Protein 1OG7 (pdb70)

Radius of gyration: 13.21 Å; Cα contacts (8 Å, |Δi|>4): 47; chains: 1; bounding box: 42×12×13 Å

Foldseek 3Di:
DAPDAQFGQPVPGRCNVCCVVVVVVVVLCVDQCCPCPVVGGHD

Nearest PDB structures (foldseek):
  1og7-assembly1_A  TM=5.863E-01  e=1.188E-04  Latilactobacillus sakei
  1og7-assembly1_A  TM=1.024E+00  e=4.473E-07  Latilactobacillus sakei
  1og7-assembly1_A  TM=5.929E-01  e=3.255E-05  Latilactobacillus sakei
  1og7-assembly1_A  TM=4.234E-01  e=9.328E-05  Latilactobacillus sakei

CATH classification: 1.20.5.130

Solvent-accessible surface area: 3535 Å² total; per-residue (Å²): 155,144,150,25,164,12,40,84,20,68,185,74,34,51,38,80,124,115,1,114,45,66,4,91,118,35,79,83,37,33,76,41,208,25,69,57,35,125,78,62,126,145,218

InterPro domains:
  IPR002633 Bacteriocin, class IIa [PF01721] (2-56)
  IPR023384 Bacteriocin, class IIa, conserved site [PS60030] (21-32)
  IPR023388 Bacteriocin class IIa domain superfamily [G3DSA:1.20.5.130] (19-61)

Organism: Latilactobacillus sakei (NCBI:txid1599)

Secondary structure (DSSP, 8-state):
-EEETTEE-SSS---TTTHHHHHHHHHHHHHHSSTTTTTTT--

Structure (mmCIF, N/CA/C/O backbone):
data_1OG7
#
_entry.id   1OG7
#
_cell.length_a   1.000
_cell.length_b   1.000
_cell.length_c   1.000
_cell.angle_alpha   90.00
_cell.angle_beta   90.00
_cell.angle_gamma   90.00
#
_symmetry.space_group_name_H-M   'P 1'
#
loop_
_atom_site.group_PDB
_atom_site.id
_atom_site.type_symbol
_atom_site.label_atom_id
_atom_site.label_alt_id
_atom_site.label_comp_id
_atom_site.label_asym_id
_atom_site.label_entity_id
_atom_site.label_seq_id
_atom_site.pdbx_PDB_ins_code
_atom_site.Cartn_x
_atom_site.Cartn_y
_atom_site.Cartn_z
_atom_site.occupancy
_atom_site.B_iso_or_equiv
_atom_site.auth_seq_id
_atom_site.auth_comp_id
_atom_site.auth_asym_id
_atom_site.auth_atom_id
_atom_site.pdbx_PDB_model_num
ATOM 1 N N . LYS A 1 1 ? -13.358 3.864 4.936 1.00 0.00 1 LYS A N 1
ATOM 2 C CA . LYS A 1 1 ? -14.164 4.719 4.022 1.00 0.00 1 LYS A CA 1
ATOM 3 C C . LYS A 1 1 ? -14.486 4.002 2.702 1.00 0.00 1 LYS A C 1
ATOM 4 O O . LYS A 1 1 ? -13.658 3.882 1.794 1.00 0.00 1 LYS A O 1
ATOM 17 N N . TYR A 1 2 ? -15.733 3.538 2.588 1.00 0.00 2 TYR A N 1
ATOM 18 C CA . TYR A 1 2 ? -16.401 3.096 1.364 1.00 0.00 2 TYR A CA 1
ATOM 19 C C . TYR A 1 2 ? -16.790 4.309 0.507 1.00 0.00 2 TYR A C 1
ATOM 20 O O . TYR A 1 2 ? -17.583 5.152 0.932 1.00 0.00 2 TYR A O 1
ATOM 36 N N . TYR A 1 3 ? -16.189 4.418 -0.681 1.00 0.00 3 TYR A N 1
ATOM 37 C CA . TYR A 1 3 ? -16.473 5.490 -1.649 1.00 0.00 3 TYR A CA 1
ATOM 38 C C . TYR A 1 3 ? -17.496 5.123 -2.739 1.00 0.00 3 TYR A C 1
ATOM 39 O O . TYR A 1 3 ? -18.189 6.004 -3.242 1.00 0.00 3 TYR A O 1
ATOM 55 N N . GLY A 1 4 ? -17.611 3.833 -3.077 1.00 0.00 4 GLY A N 1
ATOM 56 C CA . GLY A 1 4 ? -18.468 3.302 -4.137 1.00 0.00 4 GLY A CA 1
ATOM 57 C C . GLY A 1 4 ? -17.716 2.393 -5.122 1.00 0.00 4 GLY A C 1
ATOM 58 O O . GLY A 1 4 ? -16.504 2.197 -5.018 1.00 0.00 4 GLY A O 1
ATOM 62 N N . ASN A 1 5 ? -18.456 1.841 -6.087 1.00 0.00 5 ASN A N 1
ATOM 63 C CA . ASN A 1 5 ? -18.049 0.771 -7.016 1.00 0.00 5 ASN A CA 1
ATOM 64 C C . ASN A 1 5 ? -17.372 -0.444 -6.344 1.00 0.00 5 ASN A C 1
ATOM 65 O O . ASN A 1 5 ? -18.066 -1.398 -5.979 1.00 0.00 5 ASN A O 1
ATOM 74 N N . GLY A 1 6 ? -16.055 -0.411 -6.141 1.00 0.00 6 GLY A N 1
ATOM 75 C CA . GLY A 1 6 ? -15.291 -1.415 -5.402 1.00 0.00 6 GLY A CA 1
ATOM 76 C C . GLY A 1 6 ? -14.361 -0.824 -4.327 1.00 0.00 6 GLY A C 1
ATOM 77 O O . GLY A 1 6 ? -13.634 -1.574 -3.705 1.00 0.00 6 GLY A O 1
ATOM 81 N N . VAL A 1 7 ? -14.345 0.492 -4.107 1.00 0.00 7 VAL A N 1
ATOM 82 C CA . VAL A 1 7 ? -13.385 1.199 -3.266 1.00 0.00 7 VAL A CA 1
ATOM 83 C C . VAL A 1 7 ? -13.822 1.224 -1.798 1.00 0.00 7 VAL A C 1
ATOM 84 O O . VAL A 1 7 ? -14.816 1.874 -1.433 1.00 0.00 7 VAL A O 1
ATOM 97 N N . HIS A 1 8 ? -13.077 0.524 -0.927 1.00 0.00 8 HIS A N 1
ATOM 98 C CA . HIS A 1 8 ? -13.236 0.505 0.539 1.00 0.00 8 HIS A CA 1
ATOM 99 C C . HIS A 1 8 ? -11.916 0.850 1.269 1.00 0.00 8 HIS A C 1
ATOM 100 O O . HIS A 1 8 ? -11.276 0.006 1.900 1.00 0.00 8 HIS A O 1
ATOM 113 N N . CYS A 1 9 ? -11.480 2.102 1.139 1.00 0.00 9 CYS A N 1
ATOM 114 C CA . CYS A 1 9 ? -10.204 2.625 1.644 1.00 0.00 9 CYS A CA 1
ATOM 115 C C . CYS A 1 9 ? -10.031 2.504 3.169 1.00 0.00 9 CYS A C 1
ATOM 116 O O . CYS A 1 9 ? -10.961 2.820 3.920 1.00 0.00 9 CYS A O 1
ATOM 121 N N . GLY A 1 10 ? -8.835 2.131 3.615 1.00 0.00 10 GLY A N 1
ATOM 122 C CA . GLY A 1 10 ? -8.378 2.173 5.022 1.00 0.00 10 GLY A CA 1
ATOM 123 C C . GLY A 1 10 ? -7.215 3.173 5.199 1.00 0.00 10 GLY A C 1
ATOM 124 O O . GLY A 1 10 ? -7.382 4.200 5.863 1.00 0.00 10 GLY A O 1
ATOM 128 N N . LYS A 1 11 ? -6.041 2.844 4.624 1.00 0.00 11 LYS A N 1
ATOM 129 C CA . LYS A 1 11 ? -4.844 3.717 4.600 1.00 0.00 11 LYS A CA 1
ATOM 130 C C . LYS A 1 11 ? -4.033 3.623 3.299 1.00 0.00 11 LYS A C 1
ATOM 131 O O . LYS A 1 11 ? -3.557 4.650 2.796 1.00 0.00 11 LYS A O 1
ATOM 142 N N . HIS A 1 12 ? -3.881 2.407 2.750 1.00 0.00 12 HIS A N 1
ATOM 143 C CA . HIS A 1 12 ? -3.174 2.099 1.486 1.00 0.00 12 HIS A CA 1
ATOM 144 C C . HIS A 1 12 ? -3.932 1.086 0.606 1.00 0.00 12 HIS A C 1
ATOM 145 O O . HIS A 1 12 ? -3.345 0.350 -0.184 1.00 0.00 12 HIS A O 1
ATOM 158 N N . SER A 1 13 ? -5.249 1.006 0.832 1.00 0.00 13 SER A N 1
ATOM 159 C CA . SER A 1 13 ? -6.074 -0.204 0.667 1.00 0.00 13 SER A CA 1
ATOM 160 C C . SER A 1 13 ? -7.402 0.020 -0.082 1.00 0.00 13 SER A C 1
ATOM 161 O O . SER A 1 13 ? -8.275 -0.849 -0.097 1.00 0.00 13 SER A O 1
ATOM 167 N N . CYS A 1 14 ? -7.572 1.196 -0.705 1.00 0.00 14 CYS A N 1
ATOM 168 C CA . CYS A 1 14 ? -8.691 1.594 -1.602 1.00 0.00 14 CYS A CA 1
ATOM 169 C C . CYS A 1 14 ? -9.029 0.503 -2.632 1.00 0.00 14 CYS A C 1
ATOM 170 O O . CYS A 1 14 ? -8.352 0.387 -3.655 1.00 0.00 14 CYS A O 1
ATOM 175 N N . THR A 1 15 ? -10.011 -0.361 -2.302 1.00 0.00 15 THR A N 1
ATOM 176 C CA . THR A 1 15 ? -9.961 -1.767 -2.715 1.00 0.00 15 THR A CA 1
ATOM 177 C C . THR A 1 15 ? -10.026 -2.034 -4.226 1.00 0.00 15 THR A C 1
ATOM 178 O O . THR A 1 15 ? -9.155 -2.752 -4.697 1.00 0.00 15 THR A O 1
ATOM 189 N N . VAL A 1 16 ? -11.014 -1.520 -4.989 1.00 0.00 16 VAL A N 1
ATOM 190 C CA . VAL A 1 16 ? -11.282 -1.878 -6.415 1.00 0.00 16 VAL A CA 1
ATOM 191 C C . VAL A 1 16 ? -11.687 -3.366 -6.583 1.00 0.00 16 VAL A C 1
ATOM 192 O O . VAL A 1 16 ? -12.837 -3.692 -6.824 1.00 0.00 16 VAL A O 1
ATOM 205 N N . ASP A 1 17 ? -10.700 -4.220 -6.383 1.00 0.00 17 ASP A N 1
ATOM 206 C CA . ASP A 1 17 ? -10.626 -5.675 -6.236 1.00 0.00 17 ASP A CA 1
ATOM 207 C C . ASP A 1 17 ? -9.179 -6.112 -5.860 1.00 0.00 17 ASP A C 1
ATOM 208 O O . ASP A 1 17 ? -8.946 -7.291 -5.582 1.00 0.00 17 ASP A O 1
ATOM 215 N N . TRP A 1 18 ? -8.211 -5.177 -5.853 1.00 0.00 18 TRP A N 1
ATOM 216 C CA . TRP A 1 18 ? -6.768 -5.383 -5.761 1.00 0.00 18 TRP A CA 1
ATOM 217 C C . TRP A 1 18 ? -6.010 -4.497 -4.748 1.00 0.00 18 TRP A C 1
ATOM 218 O O . TRP A 1 18 ? -4.783 -4.379 -4.768 1.00 0.00 18 TRP A O 1
ATOM 237 N N . GLY A 1 19 ? -6.721 -3.858 -3.813 1.00 0.00 19 GLY A N 1
ATOM 238 C CA . GLY A 1 19 ? -6.141 -2.949 -2.803 1.00 0.00 19 GLY A CA 1
ATOM 239 C C . GLY A 1 19 ? -5.210 -3.649 -1.808 1.00 0.00 19 GLY A C 1
ATOM 240 O O . GLY A 1 19 ? -4.356 -3.005 -1.199 1.00 0.00 19 GLY A O 1
ATOM 244 N N . THR A 1 20 ? -5.310 -4.978 -1.700 1.00 0.00 20 THR A N 1
ATOM 245 C CA . THR A 1 20 ? -4.319 -5.856 -1.058 1.00 0.00 20 THR A CA 1
ATOM 246 C C . THR A 1 20 ? -2.983 -5.897 -1.800 1.00 0.00 20 THR A C 1
ATOM 247 O O . THR A 1 20 ? -1.931 -5.928 -1.177 1.00 0.00 20 THR A O 1
ATOM 258 N N . ALA A 1 21 ? -2.995 -5.847 -3.138 1.00 0.00 21 ALA A N 1
ATOM 259 C CA . ALA A 1 21 ? -1.796 -5.751 -3.992 1.00 0.00 21 ALA A CA 1
ATOM 260 C C . ALA A 1 21 ? -1.064 -4.420 -3.756 1.00 0.00 21 ALA A C 1
ATOM 261 O O . ALA A 1 21 ? 0.088 -4.405 -3.323 1.00 0.00 21 ALA A O 1
ATOM 268 N N . ILE A 1 22 ? -1.715 -3.286 -4.042 1.00 0.00 22 ILE A N 1
ATOM 269 C CA . ILE A 1 22 ? -1.073 -1.965 -3.819 1.00 0.00 22 ILE A CA 1
ATOM 270 C C . ILE A 1 22 ? -0.682 -1.749 -2.349 1.00 0.00 22 ILE A C 1
ATOM 271 O O . ILE A 1 22 ? 0.401 -1.237 -2.072 1.00 0.00 22 ILE A O 1
ATOM 285 N N . GLY A 1 23 ? -1.493 -2.247 -1.418 1.00 0.00 23 GLY A N 1
ATOM 286 C CA . GLY A 1 23 ? -1.183 -2.236 0.013 1.00 0.00 23 GLY A CA 1
ATOM 287 C C . GLY A 1 23 ? 0.095 -3.004 0.360 1.00 0.00 23 GLY A C 1
ATOM 288 O O . GLY A 1 23 ? 0.952 -2.485 1.076 1.00 0.00 23 GLY A O 1
ATOM 292 N N . ASN A 1 24 ? 0.275 -4.213 -0.186 1.00 0.00 24 ASN A N 1
ATOM 293 C CA . ASN A 1 24 ? 1.459 -5.053 0.019 1.00 0.00 24 ASN A CA 1
ATOM 294 C C . ASN A 1 24 ? 2.723 -4.422 -0.581 1.00 0.00 24 ASN A C 1
ATOM 295 O O . ASN A 1 24 ? 3.749 -4.385 0.079 1.00 0.00 24 ASN A O 1
ATOM 304 N N . ILE A 1 25 ? 2.632 -3.936 -1.829 1.00 0.00 25 ILE A N 1
ATOM 305 C CA . ILE A 1 25 ? 3.700 -3.221 -2.563 1.00 0.00 25 ILE A CA 1
ATOM 306 C C . ILE A 1 25 ? 4.162 -2.006 -1.737 1.00 0.00 25 ILE A C 1
ATOM 307 O O . ILE A 1 25 ? 5.354 -1.856 -1.462 1.00 0.00 25 ILE A O 1
ATOM 321 N N . GLY A 1 26 ? 3.215 -1.186 -1.263 1.00 0.00 26 GLY A N 1
ATOM 322 C CA . GLY A 1 26 ? 3.436 -0.075 -0.351 1.00 0.00 26 GLY A CA 1
ATOM 323 C C . GLY A 1 26 ? 4.160 -0.479 0.934 1.00 0.00 26 GLY A C 1
ATOM 324 O O . GLY A 1 26 ? 5.130 0.182 1.304 1.00 0.00 26 GLY A O 1
ATOM 328 N N . ASN A 1 27 ? 3.717 -1.545 1.625 1.00 0.00 27 ASN A N 1
ATOM 329 C CA . ASN A 1 27 ? 4.374 -1.991 2.856 1.00 0.00 27 ASN A CA 1
ATOM 330 C C . ASN A 1 27 ? 5.733 -2.671 2.625 1.00 0.00 27 ASN A C 1
ATOM 331 O O . ASN A 1 27 ? 6.580 -2.660 3.517 1.00 0.00 27 ASN A O 1
ATOM 340 N N . ASN A 1 28 ? 6.019 -3.223 1.431 1.00 0.00 28 ASN A N 1
ATOM 341 C CA . ASN A 1 28 ? 7.322 -3.736 1.037 1.00 0.00 28 ASN A CA 1
ATOM 342 C C . ASN A 1 28 ? 8.331 -2.598 0.811 1.00 0.00 28 ASN A C 1
ATOM 343 O O . ASN A 1 28 ? 9.481 -2.707 1.247 1.00 0.00 28 ASN A O 1
ATOM 352 N N . ALA A 1 29 ? 7.922 -1.466 0.233 1.00 0.00 29 ALA A N 1
ATOM 353 C CA . ALA A 1 29 ? 8.717 -0.245 0.279 1.00 0.00 29 ALA A CA 1
ATOM 354 C C . ALA A 1 29 ? 8.975 0.166 1.745 1.00 0.00 29 ALA A C 1
ATOM 355 O O . ALA A 1 29 ? 10.115 0.348 2.152 1.00 0.00 29 ALA A O 1
ATOM 362 N N . ALA A 1 30 ? 7.937 0.204 2.582 1.00 0.00 30 ALA A N 1
ATOM 363 C CA . ALA A 1 30 ? 8.059 0.403 4.039 1.00 0.00 30 ALA A CA 1
ATOM 364 C C . ALA A 1 30 ? 8.804 -0.711 4.830 1.00 0.00 30 ALA A C 1
ATOM 365 O O . ALA A 1 30 ? 9.059 -0.547 6.017 1.00 0.00 30 ALA A O 1
ATOM 372 N N . ALA A 1 31 ? 9.225 -1.807 4.183 1.00 0.00 31 ALA A N 1
ATOM 373 C CA . ALA A 1 31 ? 10.143 -2.827 4.743 1.00 0.00 31 ALA A CA 1
ATOM 374 C C . ALA A 1 31 ? 11.445 -3.060 3.942 1.00 0.00 31 ALA A C 1
ATOM 375 O O . ALA A 1 31 ? 12.271 -3.926 4.291 1.00 0.00 31 ALA A O 1
ATOM 382 N N . ASN A 1 32 ? 11.718 -2.170 2.986 1.00 0.00 32 ASN A N 1
ATOM 383 C CA . ASN A 1 32 ? 13.023 -1.532 2.994 1.00 0.00 32 ASN A CA 1
ATOM 384 C C . ASN A 1 32 ? 13.156 -0.759 4.317 1.00 0.00 32 ASN A C 1
ATOM 385 O O . ASN A 1 32 ? 14.174 -0.927 4.992 1.00 0.00 32 ASN A O 1
ATOM 394 N N . TRP A 1 33 ? 12.149 0.055 4.694 1.00 0.00 33 TRP A N 1
ATOM 395 C CA . TRP A 1 33 ? 12.095 0.953 5.880 1.00 0.00 33 TRP A CA 1
ATOM 396 C C . TRP A 1 33 ? 13.112 2.111 5.835 1.00 0.00 33 TRP A C 1
ATOM 397 O O . TRP A 1 33 ? 12.843 3.243 6.220 1.00 0.00 33 TRP A O 1
ATOM 416 N N . ALA A 1 34 ? 14.233 1.826 5.186 1.00 0.00 34 ALA A N 1
ATOM 417 C CA . ALA A 1 34 ? 14.963 2.666 4.244 1.00 0.00 34 ALA A CA 1
ATOM 418 C C . ALA A 1 34 ? 14.129 3.080 2.989 1.00 0.00 34 ALA A C 1
ATOM 419 O O . ALA A 1 34 ? 14.581 3.938 2.233 1.00 0.00 34 ALA A O 1
ATOM 426 N N . THR A 1 35 ? 12.934 2.511 2.758 1.00 0.00 35 THR A N 1
ATOM 427 C CA . THR A 1 35 ? 11.840 3.138 1.973 1.00 0.00 35 THR A CA 1
ATOM 428 C C . THR A 1 35 ? 11.988 3.016 0.454 1.00 0.00 35 THR A C 1
ATOM 429 O O . THR A 1 35 ? 12.230 3.992 -0.245 1.00 0.00 35 THR A O 1
ATOM 440 N N . GLY A 1 36 ? 11.837 1.804 -0.094 1.00 0.00 36 GLY A N 1
ATOM 441 C CA . GLY A 1 36 ? 12.035 1.503 -1.527 1.00 0.00 36 GLY A CA 1
ATOM 442 C C . GLY A 1 36 ? 13.444 1.835 -2.063 1.00 0.00 36 GLY A C 1
ATOM 443 O O . GLY A 1 36 ? 13.633 1.892 -3.279 1.00 0.00 36 GLY A O 1
ATOM 447 N N . GLY A 1 37 ? 14.415 2.092 -1.179 1.00 0.00 37 GLY A N 1
ATOM 448 C CA . GLY A 1 37 ? 15.744 2.630 -1.504 1.00 0.00 37 GLY A CA 1
ATOM 449 C C . GLY A 1 37 ? 15.887 4.145 -1.251 1.00 0.00 37 GLY A C 1
ATOM 450 O O . GLY A 1 37 ? 16.906 4.724 -1.637 1.00 0.00 37 GLY A O 1
ATOM 454 N N . ASN A 1 38 ? 14.934 4.799 -0.583 1.00 0.00 38 ASN A N 1
ATOM 455 C CA . ASN A 1 38 ? 14.977 6.223 -0.219 1.00 0.00 38 ASN A CA 1
ATOM 456 C C . ASN A 1 38 ? 16.272 6.640 0.492 1.00 0.00 38 ASN A C 1
ATOM 457 O O . ASN A 1 38 ? 16.902 7.629 0.124 1.00 0.00 38 ASN A O 1
ATOM 466 N N . ALA A 1 39 ? 16.690 5.884 1.504 1.00 0.00 39 ALA A N 1
ATOM 467 C CA . ALA A 1 39 ? 17.933 6.085 2.247 1.00 0.00 39 ALA A CA 1
ATOM 468 C C . ALA A 1 39 ? 19.137 5.327 1.618 1.00 0.00 39 ALA A C 1
ATOM 469 O O . ALA A 1 39 ? 20.187 5.200 2.250 1.00 0.00 39 ALA A O 1
ATOM 476 N N . GLY A 1 40 ? 18.983 4.795 0.403 1.00 0.00 40 GLY A N 1
ATOM 477 C CA . GLY A 1 40 ? 19.959 3.934 -0.290 1.00 0.00 40 GLY A CA 1
ATOM 478 C C . GLY A 1 40 ? 19.940 2.447 0.144 1.00 0.00 40 GLY A C 1
ATOM 479 O O . GLY A 1 40 ? 20.731 1.667 -0.409 1.00 0.00 40 GLY A O 1
ATOM 483 N N . TRP A 1 41 ? 19.086 2.074 1.128 1.00 0.00 41 TRP A N 1
ATOM 484 C CA . TRP A 1 41 ? 18.997 0.734 1.761 1.00 0.00 41 TRP A CA 1
ATOM 485 C C . TRP A 1 41 ? 20.363 0.073 2.055 1.00 0.00 41 TRP A C 1
ATOM 486 O O . TRP A 1 41 ? 20.582 -1.102 1.770 1.00 0.00 41 TRP A O 1
ATOM 505 N N . ASN A 1 42 ? 21.297 0.856 2.606 1.00 0.00 42 ASN A N 1
ATOM 506 C CA . ASN A 1 42 ? 22.694 0.489 2.894 1.00 0.00 42 ASN A CA 1
ATOM 507 C C . ASN A 1 42 ? 22.818 -0.734 3.807 1.00 0.00 42 ASN A C 1
ATOM 508 O O . ASN A 1 42 ? 22.386 -0.695 4.966 1.00 0.00 42 ASN A O 1
ATOM 517 N N . LYS A 1 43 ? 23.438 -1.811 3.302 1.00 0.00 43 LYS A N 1
ATOM 518 C CA . LYS A 1 43 ? 23.743 -3.074 4.018 1.00 0.00 43 LYS A CA 1
ATOM 519 C C . LYS A 1 43 ? 25.143 -3.588 3.658 1.00 0.00 43 LYS A C 1
ATOM 520 O O . LYS A 1 43 ? 25.922 -3.920 4.593 1.00 0.00 43 LYS A O 1
ATOM 532 N N . LYS A 1 1 ? -23.364 3.617 0.877 1.00 0.00 1 LYS A N 2
ATOM 533 C CA . LYS A 1 1 ? -22.552 2.382 0.938 1.00 0.00 1 LYS A CA 2
ATOM 534 C C . LYS A 1 1 ? -21.421 2.480 -0.087 1.00 0.00 1 LYS A C 2
ATOM 535 O O . LYS A 1 1 ? -21.689 2.520 -1.288 1.00 0.00 1 LYS A O 2
ATOM 548 N N . TYR A 1 2 ? -20.147 2.493 0.348 1.00 0.00 2 TYR A N 2
ATOM 549 C CA . TYR A 1 2 ? -18.976 2.575 -0.538 1.00 0.00 2 TYR A CA 2
ATOM 550 C C . TYR A 1 2 ? -18.528 1.251 -1.189 1.00 0.00 2 TYR A C 2
ATOM 551 O O . TYR A 1 2 ? -17.643 1.269 -2.036 1.00 0.00 2 TYR A O 2
ATOM 567 N N . TYR A 1 3 ? -19.146 0.155 -0.744 1.00 0.00 3 TYR A N 2
ATOM 568 C CA . TYR A 1 3 ? -19.089 -1.258 -1.176 1.00 0.00 3 TYR A CA 2
ATOM 569 C C . TYR A 1 3 ? -18.190 -2.130 -0.280 1.00 0.00 3 TYR A C 2
ATOM 570 O O . TYR A 1 3 ? -18.693 -2.827 0.608 1.00 0.00 3 TYR A O 2
ATOM 586 N N . GLY A 1 4 ? -16.875 -2.116 -0.505 1.00 0.00 4 GLY A N 2
ATOM 587 C CA . GLY A 1 4 ? -15.864 -2.873 0.257 1.00 0.00 4 GLY A CA 2
ATOM 588 C C . GLY A 1 4 ? -14.944 -3.785 -0.578 1.00 0.00 4 GLY A C 2
ATOM 589 O O . GLY A 1 4 ? -15.138 -3.972 -1.780 1.00 0.00 4 GLY A O 2
ATOM 593 N N . ASN A 1 5 ? -13.927 -4.348 0.079 1.00 0.00 5 ASN A N 2
ATOM 594 C CA . ASN A 1 5 ? -12.947 -5.336 -0.397 1.00 0.00 5 ASN A CA 2
ATOM 595 C C . ASN A 1 5 ? -12.554 -5.282 -1.888 1.00 0.00 5 ASN A C 2
ATOM 596 O O . ASN A 1 5 ? -12.971 -6.139 -2.676 1.00 0.00 5 ASN A O 2
ATOM 605 N N . GLY A 1 6 ? -11.762 -4.307 -2.337 1.00 0.00 6 GLY A N 2
ATOM 606 C CA . GLY A 1 6 ? -11.298 -3.093 -1.650 1.00 0.00 6 GLY A CA 2
ATOM 607 C C . GLY A 1 6 ? -11.985 -1.839 -2.192 1.00 0.00 6 GLY A C 2
ATOM 608 O O . GLY A 1 6 ? -11.509 -0.732 -1.977 1.00 0.00 6 GLY A O 2
ATOM 612 N N . VAL A 1 7 ? -13.096 -2.006 -2.917 1.00 0.00 7 VAL A N 2
ATOM 613 C CA . VAL A 1 7 ? -13.866 -1.009 -3.670 1.00 0.00 7 VAL A CA 2
ATOM 614 C C . VAL A 1 7 ? -14.392 0.082 -2.730 1.00 0.00 7 VAL A C 2
ATOM 615 O O . VAL A 1 7 ? -15.146 -0.222 -1.802 1.00 0.00 7 VAL A O 2
ATOM 628 N N . HIS A 1 8 ? -14.002 1.349 -2.932 1.00 0.00 8 HIS A N 2
ATOM 629 C CA . HIS A 1 8 ? -14.519 2.485 -2.165 1.00 0.00 8 HIS A CA 2
ATOM 630 C C . HIS A 1 8 ? -15.024 3.623 -3.076 1.00 0.00 8 HIS A C 2
ATOM 631 O O . HIS A 1 8 ? -14.299 4.598 -3.313 1.00 0.00 8 HIS A O 2
ATOM 644 N N . CYS A 1 9 ? -16.243 3.505 -3.597 1.00 0.00 9 CYS A N 2
ATOM 645 C CA . CYS A 1 9 ? -16.937 4.616 -4.276 1.00 0.00 9 CYS A CA 2
ATOM 646 C C . CYS A 1 9 ? -17.361 5.674 -3.255 1.00 0.00 9 CYS A C 2
ATOM 647 O O . CYS A 1 9 ? -18.404 5.549 -2.606 1.00 0.00 9 CYS A O 2
ATOM 652 N N . GLY A 1 10 ? -16.494 6.676 -3.092 1.00 0.00 10 GLY A N 2
ATOM 653 C CA . GLY A 1 10 ? -16.646 7.788 -2.154 1.00 0.00 10 GLY A CA 2
ATOM 654 C C . GLY A 1 10 ? -15.335 8.135 -1.474 1.00 0.00 10 GLY A C 2
ATOM 655 O O . GLY A 1 10 ? -14.706 9.136 -1.830 1.00 0.00 10 GLY A O 2
ATOM 659 N N . LYS A 1 11 ? -14.870 7.293 -0.534 1.00 0.00 11 LYS A N 2
ATOM 660 C CA . LYS A 1 11 ? -13.608 7.462 0.211 1.00 0.00 11 LYS A CA 2
ATOM 661 C C . LYS A 1 11 ? -12.354 7.479 -0.682 1.00 0.00 11 LYS A C 2
ATOM 662 O O . LYS A 1 11 ? -11.398 8.170 -0.355 1.00 0.00 11 LYS A O 2
ATOM 673 N N . HIS A 1 12 ? -12.362 6.727 -1.791 1.00 0.00 12 HIS A N 2
ATOM 674 C CA . HIS A 1 12 ? -11.258 6.611 -2.774 1.00 0.00 12 HIS A CA 2
ATOM 675 C C . HIS A 1 12 ? -11.765 6.493 -4.229 1.00 0.00 12 HIS A C 2
ATOM 676 O O . HIS A 1 12 ? -11.197 5.777 -5.055 1.00 0.00 12 HIS A O 2
ATOM 689 N N . SER A 1 13 ? -12.840 7.218 -4.558 1.00 0.00 13 SER A N 2
ATOM 690 C CA . SER A 1 13 ? -13.428 7.387 -5.906 1.00 0.00 13 SER A CA 2
ATOM 691 C C . SER A 1 13 ? -13.488 6.132 -6.786 1.00 0.00 13 SER A C 2
ATOM 692 O O . SER A 1 13 ? -13.126 6.167 -7.965 1.00 0.00 13 SER A O 2
ATOM 698 N N . CYS A 1 14 ? -13.961 5.027 -6.212 1.00 0.00 14 CYS A N 2
ATOM 699 C CA . CYS A 1 14 ? -14.160 3.701 -6.809 1.00 0.00 14 CYS A CA 2
ATOM 700 C C . CYS A 1 14 ? -12.829 2.968 -7.089 1.00 0.00 14 CYS A C 2
ATOM 701 O O . CYS A 1 14 ? -12.431 2.758 -8.239 1.00 0.00 14 CYS A O 2
ATOM 706 N N . THR A 1 15 ? -12.182 2.465 -6.030 1.00 0.00 15 THR A N 2
ATOM 707 C CA . THR A 1 15 ? -11.142 1.410 -6.061 1.00 0.00 15 THR A CA 2
ATOM 708 C C . THR A 1 15 ? -11.662 0.094 -6.681 1.00 0.00 15 THR A C 2
ATOM 709 O O . THR A 1 15 ? -12.861 -0.071 -6.911 1.00 0.00 15 THR A O 2
ATOM 720 N N . VAL A 1 16 ? -10.756 -0.858 -6.871 1.00 0.00 16 VAL A N 2
ATOM 721 C CA . VAL A 1 16 ? -11.003 -2.264 -7.237 1.00 0.00 16 VAL A CA 2
ATOM 722 C C . VAL A 1 16 ? -10.803 -3.228 -6.040 1.00 0.00 16 VAL A C 2
ATOM 723 O O . VAL A 1 16 ? -10.528 -2.806 -4.912 1.00 0.00 16 VAL A O 2
ATOM 736 N N . ASP A 1 17 ? -10.919 -4.538 -6.278 1.00 0.00 17 ASP A N 2
ATOM 737 C CA . ASP A 1 17 ? -10.463 -5.632 -5.412 1.00 0.00 17 ASP A CA 2
ATOM 738 C C . ASP A 1 17 ? -8.966 -5.547 -5.020 1.00 0.00 17 ASP A C 2
ATOM 739 O O . ASP A 1 17 ? -8.572 -6.063 -3.973 1.00 0.00 17 ASP A O 2
ATOM 746 N N . TRP A 1 18 ? -8.139 -4.870 -5.820 1.00 0.00 18 TRP A N 2
ATOM 747 C CA . TRP A 1 18 ? -6.665 -4.940 -5.771 1.00 0.00 18 TRP A CA 2
ATOM 748 C C . TRP A 1 18 ? -5.943 -4.180 -4.637 1.00 0.00 18 TRP A C 2
ATOM 749 O O . TRP A 1 18 ? -4.714 -4.032 -4.659 1.00 0.00 18 TRP A O 2
ATOM 768 N N . GLY A 1 19 ? -6.673 -3.698 -3.624 1.00 0.00 19 GLY A N 2
ATOM 769 C CA . GLY A 1 19 ? -6.055 -3.008 -2.484 1.00 0.00 19 GLY A CA 2
ATOM 770 C C . GLY A 1 19 ? -5.127 -3.915 -1.659 1.00 0.00 19 GLY A C 2
ATOM 771 O O . GLY A 1 19 ? -4.260 -3.411 -0.943 1.00 0.00 19 GLY A O 2
ATOM 775 N N . THR A 1 20 ? -5.203 -5.232 -1.835 1.00 0.00 20 THR A N 2
ATOM 776 C CA . THR A 1 20 ? -4.185 -6.218 -1.416 1.00 0.00 20 THR A CA 2
ATOM 777 C C . THR A 1 20 ? -2.842 -6.070 -2.153 1.00 0.00 20 THR A C 2
ATOM 778 O O . THR A 1 20 ? -1.789 -6.111 -1.514 1.00 0.00 20 THR A O 2
ATOM 789 N N . ALA A 1 21 ? -2.872 -5.857 -3.471 1.00 0.00 21 ALA A N 2
ATOM 790 C CA . ALA A 1 21 ? -1.708 -5.651 -4.338 1.00 0.00 21 ALA A CA 2
ATOM 791 C C . ALA A 1 21 ? -0.918 -4.411 -3.906 1.00 0.00 21 ALA A C 2
ATOM 792 O O . ALA A 1 21 ? 0.228 -4.518 -3.470 1.00 0.00 21 ALA A O 2
ATOM 799 N N . ILE A 1 22 ? -1.547 -3.230 -4.018 1.00 0.00 22 ILE A N 2
ATOM 800 C CA . ILE A 1 22 ? -0.922 -1.962 -3.587 1.00 0.00 22 ILE A CA 2
ATOM 801 C C . ILE A 1 22 ? -0.546 -1.967 -2.110 1.00 0.00 22 ILE A C 2
ATOM 802 O O . ILE A 1 22 ? 0.537 -1.501 -1.762 1.00 0.00 22 ILE A O 2
ATOM 816 N N . GLY A 1 23 ? -1.376 -2.571 -1.263 1.00 0.00 23 GLY A N 2
ATOM 817 C CA . GLY A 1 23 ? -1.117 -2.839 0.164 1.00 0.00 23 GLY A CA 2
ATOM 818 C C . GLY A 1 23 ? 0.236 -3.514 0.403 1.00 0.00 23 GLY A C 2
ATOM 819 O O . GLY A 1 23 ? 1.117 -2.952 1.068 1.00 0.00 23 GLY A O 2
ATOM 823 N N . ASN A 1 24 ? 0.400 -4.728 -0.147 1.00 0.00 24 ASN A N 2
ATOM 824 C CA . ASN A 1 24 ? 1.627 -5.519 -0.044 1.00 0.00 24 ASN A CA 2
ATOM 825 C C . ASN A 1 24 ? 2.841 -4.823 -0.675 1.00 0.00 24 ASN A C 2
ATOM 826 O O . ASN A 1 24 ? 3.882 -4.730 -0.021 1.00 0.00 24 ASN A O 2
ATOM 835 N N . ILE A 1 25 ? 2.743 -4.308 -1.908 1.00 0.00 25 ILE A N 2
ATOM 836 C CA . ILE A 1 25 ? 3.798 -3.541 -2.601 1.00 0.00 25 ILE A CA 2
ATOM 837 C C . ILE A 1 25 ? 4.272 -2.356 -1.749 1.00 0.00 25 ILE A C 2
ATOM 838 O O . ILE A 1 25 ? 5.466 -2.254 -1.457 1.00 0.00 25 ILE A O 2
ATOM 852 N N . GLY A 1 26 ? 3.347 -1.513 -1.280 1.00 0.00 26 GLY A N 2
ATOM 853 C CA . GLY A 1 26 ? 3.637 -0.347 -0.455 1.00 0.00 26 GLY A CA 2
ATOM 854 C C . GLY A 1 26 ? 4.220 -0.636 0.926 1.00 0.00 26 GLY A C 2
ATOM 855 O O . GLY A 1 26 ? 4.906 0.218 1.485 1.00 0.00 26 GLY A O 2
ATOM 859 N N . ASN A 1 27 ? 4.000 -1.827 1.495 1.00 0.00 27 ASN A N 2
ATOM 860 C CA . ASN A 1 27 ? 4.512 -2.199 2.822 1.00 0.00 27 ASN A CA 2
ATOM 861 C C . ASN A 1 27 ? 5.793 -3.067 2.765 1.00 0.00 27 ASN A C 2
ATOM 862 O O . ASN A 1 27 ? 6.592 -3.007 3.703 1.00 0.00 27 ASN A O 2
ATOM 871 N N . ASN A 1 28 ? 6.099 -3.725 1.642 1.00 0.00 28 ASN A N 2
ATOM 872 C CA . ASN A 1 28 ? 7.455 -4.137 1.276 1.00 0.00 28 ASN A CA 2
ATOM 873 C C . ASN A 1 28 ? 8.351 -2.909 0.991 1.00 0.00 28 ASN A C 2
ATOM 874 O O . ASN A 1 28 ? 9.460 -2.786 1.523 1.00 0.00 28 ASN A O 2
ATOM 883 N N . ALA A 1 29 ? 7.816 -1.924 0.254 1.00 0.00 29 ALA A N 2
ATOM 884 C CA . ALA A 1 29 ? 8.461 -0.625 0.077 1.00 0.00 29 ALA A CA 2
ATOM 885 C C . ALA A 1 29 ? 8.729 0.041 1.426 1.00 0.00 29 ALA A C 2
ATOM 886 O O . ALA A 1 29 ? 9.806 0.609 1.601 1.00 0.00 29 ALA A O 2
ATOM 893 N N . ALA A 1 30 ? 7.848 -0.088 2.430 1.00 0.00 30 ALA A N 2
ATOM 894 C CA . ALA A 1 30 ? 8.070 0.448 3.777 1.00 0.00 30 ALA A CA 2
ATOM 895 C C . ALA A 1 30 ? 8.889 -0.437 4.743 1.00 0.00 30 ALA A C 2
ATOM 896 O O . ALA A 1 30 ? 9.349 0.067 5.771 1.00 0.00 30 ALA A O 2
ATOM 903 N N . ALA A 1 31 ? 9.199 -1.697 4.405 1.00 0.00 31 ALA A N 2
ATOM 904 C CA . ALA A 1 31 ? 10.396 -2.332 4.979 1.00 0.00 31 ALA A CA 2
ATOM 905 C C . ALA A 1 31 ? 11.694 -1.696 4.439 1.00 0.00 31 ALA A C 2
ATOM 906 O O . ALA A 1 31 ? 12.725 -1.695 5.126 1.00 0.00 31 ALA A O 2
ATOM 913 N N . ASN A 1 32 ? 11.623 -1.109 3.248 1.00 0.00 32 ASN A N 2
ATOM 914 C CA . ASN A 1 32 ? 12.674 -0.339 2.577 1.00 0.00 32 ASN A CA 2
ATOM 915 C C . ASN A 1 32 ? 12.482 1.195 2.685 1.00 0.00 32 ASN A C 2
ATOM 916 O O . ASN A 1 32 ? 13.281 1.938 2.109 1.00 0.00 32 ASN A O 2
ATOM 925 N N . TRP A 1 33 ? 11.503 1.723 3.450 1.00 0.00 33 TRP A N 2
ATOM 926 C CA . TRP A 1 33 ? 11.206 3.164 3.678 1.00 0.00 33 TRP A CA 2
ATOM 927 C C . TRP A 1 33 ? 12.454 3.990 3.988 1.00 0.00 33 TRP A C 2
ATOM 928 O O . TRP A 1 33 ? 12.651 5.099 3.481 1.00 0.00 33 TRP A O 2
ATOM 947 N N . ALA A 1 34 ? 13.317 3.409 4.825 1.00 0.00 34 ALA A N 2
ATOM 948 C CA . ALA A 1 34 ? 14.563 4.004 5.312 1.00 0.00 34 ALA A CA 2
ATOM 949 C C . ALA A 1 34 ? 15.768 3.757 4.393 1.00 0.00 34 ALA A C 2
ATOM 950 O O . ALA A 1 34 ? 16.857 4.272 4.669 1.00 0.00 34 ALA A O 2
ATOM 957 N N . THR A 1 35 ? 15.594 2.972 3.324 1.00 0.00 35 THR A N 2
ATOM 958 C CA . THR A 1 35 ? 16.678 2.645 2.379 1.00 0.00 35 THR A CA 2
ATOM 959 C C . THR A 1 35 ? 16.289 3.013 0.945 1.00 0.00 35 THR A C 2
ATOM 960 O O . THR A 1 35 ? 16.671 4.082 0.465 1.00 0.00 35 THR A O 2
ATOM 971 N N . GLY A 1 36 ? 15.483 2.190 0.264 1.00 0.00 36 GLY A N 2
ATOM 972 C CA . GLY A 1 36 ? 14.962 2.471 -1.086 1.00 0.00 36 GLY A CA 2
ATOM 973 C C . GLY A 1 36 ? 13.968 3.640 -1.106 1.00 0.00 36 GLY A C 2
ATOM 974 O O . GLY A 1 36 ? 14.076 4.533 -1.955 1.00 0.00 36 GLY A O 2
ATOM 978 N N . GLY A 1 37 ? 13.062 3.723 -0.132 1.00 0.00 37 GLY A N 2
ATOM 979 C CA . GLY A 1 37 ? 12.165 4.871 0.049 1.00 0.00 37 GLY A CA 2
ATOM 980 C C . GLY A 1 37 ? 12.885 6.178 0.385 1.00 0.00 37 GLY A C 2
ATOM 981 O O . GLY A 1 37 ? 12.427 7.257 0.005 1.00 0.00 37 GLY A O 2
ATOM 985 N N . ASN A 1 38 ? 14.060 6.096 1.009 1.00 0.00 38 ASN A N 2
ATOM 986 C CA . ASN A 1 38 ? 14.940 7.239 1.288 1.00 0.00 38 ASN A CA 2
ATOM 987 C C . ASN A 1 38 ? 15.719 7.675 0.032 1.00 0.00 38 ASN A C 2
ATOM 988 O O . ASN A 1 38 ? 16.050 8.851 -0.102 1.00 0.00 38 ASN A O 2
ATOM 997 N N . ALA A 1 39 ? 16.018 6.749 -0.898 1.00 0.00 39 ALA A N 2
ATOM 998 C CA . ALA A 1 39 ? 16.818 6.991 -2.105 1.00 0.00 39 ALA A CA 2
ATOM 999 C C . ALA A 1 39 ? 15.988 7.399 -3.342 1.00 0.00 39 ALA A C 2
ATOM 1000 O O . ALA A 1 39 ? 16.498 8.145 -4.191 1.00 0.00 39 ALA A O 2
ATOM 1007 N N . GLY A 1 40 ? 14.732 6.950 -3.449 1.00 0.00 40 GLY A N 2
ATOM 1008 C CA . GLY A 1 40 ? 13.851 7.315 -4.573 1.00 0.00 40 GLY A CA 2
ATOM 1009 C C . GLY A 1 40 ? 12.597 6.450 -4.836 1.00 0.00 40 GLY A C 2
ATOM 1010 O O . GLY A 1 40 ? 11.867 6.715 -5.794 1.00 0.00 40 GLY A O 2
ATOM 1014 N N . TRP A 1 41 ? 12.317 5.403 -4.047 1.00 0.00 41 TRP A N 2
ATOM 1015 C CA . TRP A 1 41 ? 11.141 4.509 -4.192 1.00 0.00 41 TRP A CA 2
ATOM 1016 C C . TRP A 1 41 ? 9.836 5.208 -3.706 1.00 0.00 41 TRP A C 2
ATOM 1017 O O . TRP A 1 41 ? 9.251 4.864 -2.674 1.00 0.00 41 TRP A O 2
ATOM 1036 N N . ASN A 1 42 ? 9.412 6.208 -4.485 1.00 0.00 42 ASN A N 2
ATOM 1037 C CA . ASN A 1 42 ? 8.190 6.975 -4.279 1.00 0.00 42 ASN A CA 2
ATOM 1038 C C . ASN A 1 42 ? 6.918 6.175 -4.667 1.00 0.00 42 ASN A C 2
ATOM 1039 O O . ASN A 1 42 ? 6.990 5.144 -5.352 1.00 0.00 42 ASN A O 2
ATOM 1048 N N . LYS A 1 43 ? 5.739 6.653 -4.239 1.00 0.00 43 LYS A N 2
ATOM 1049 C CA . LYS A 1 43 ? 4.395 6.164 -4.596 1.00 0.00 43 LYS A CA 2
ATOM 1050 C C . LYS A 1 43 ? 4.072 6.311 -6.088 1.00 0.00 43 LYS A C 2
ATOM 1051 O O . LYS A 1 43 ? 3.443 5.376 -6.628 1.00 0.00 43 LYS A O 2
ATOM 1063 N N . LYS A 1 1 ? -17.976 -12.143 -13.002 1.00 0.00 1 LYS A N 3
ATOM 1064 C CA . LYS A 1 1 ? -18.616 -11.014 -12.271 1.00 0.00 1 LYS A CA 3
ATOM 1065 C C . LYS A 1 1 ? -17.861 -9.693 -12.506 1.00 0.00 1 LYS A C 3
ATOM 1066 O O . LYS A 1 1 ? -16.937 -9.342 -11.779 1.00 0.00 1 LYS A O 3
ATOM 1079 N N . TYR A 1 2 ? -18.279 -8.912 -13.501 1.00 0.00 2 TYR A N 3
ATOM 1080 C CA . TYR A 1 2 ? -17.913 -7.500 -13.633 1.00 0.00 2 TYR A CA 3
ATOM 1081 C C . TYR A 1 2 ? -18.646 -6.667 -12.559 1.00 0.00 2 TYR A C 3
ATOM 1082 O O . TYR A 1 2 ? -19.806 -6.962 -12.225 1.00 0.00 2 TYR A O 3
ATOM 1098 N N . TYR A 1 3 ? -17.988 -5.624 -12.039 1.00 0.00 3 TYR A N 3
ATOM 1099 C CA . TYR A 1 3 ? -18.552 -4.712 -11.056 1.00 0.00 3 TYR A CA 3
ATOM 1100 C C . TYR A 1 3 ? -18.565 -3.234 -11.504 1.00 0.00 3 TYR A C 3
ATOM 1101 O O . TYR A 1 3 ? -19.422 -2.456 -11.067 1.00 0.00 3 TYR A O 3
ATOM 1117 N N . GLY A 1 4 ? -17.621 -2.817 -12.360 1.00 0.00 4 GLY A N 3
ATOM 1118 C CA . GLY A 1 4 ? -17.426 -1.413 -12.758 1.00 0.00 4 GLY A CA 3
ATOM 1119 C C . GLY A 1 4 ? -15.996 -1.089 -13.171 1.00 0.00 4 GLY A C 3
ATOM 1120 O O . GLY A 1 4 ? -15.141 -1.969 -13.231 1.00 0.00 4 GLY A O 3
ATOM 1124 N N . ASN A 1 5 ? -15.766 0.204 -13.422 1.00 0.00 5 ASN A N 3
ATOM 1125 C CA . ASN A 1 5 ? -14.485 0.885 -13.666 1.00 0.00 5 ASN A CA 3
ATOM 1126 C C . ASN A 1 5 ? -13.374 -0.029 -14.250 1.00 0.00 5 ASN A C 3
ATOM 1127 O O . ASN A 1 5 ? -13.278 -0.166 -15.472 1.00 0.00 5 ASN A O 3
ATOM 1136 N N . GLY A 1 6 ? -12.543 -0.655 -13.404 1.00 0.00 6 GLY A N 3
ATOM 1137 C CA . GLY A 1 6 ? -11.488 -1.592 -13.798 1.00 0.00 6 GLY A CA 3
ATOM 1138 C C . GLY A 1 6 ? -11.628 -3.011 -13.216 1.00 0.00 6 GLY A C 3
ATOM 1139 O O . GLY A 1 6 ? -10.756 -3.850 -13.481 1.00 0.00 6 GLY A O 3
ATOM 1143 N N . VAL A 1 7 ? -12.650 -3.286 -12.400 1.00 0.00 7 VAL A N 3
ATOM 1144 C CA . VAL A 1 7 ? -12.914 -4.519 -11.638 1.00 0.00 7 VAL A CA 3
ATOM 1145 C C . VAL A 1 7 ? -13.790 -5.501 -12.435 1.00 0.00 7 VAL A C 3
ATOM 1146 O O . VAL A 1 7 ? -14.985 -5.307 -12.671 1.00 0.00 7 VAL A O 3
ATOM 1159 N N . HIS A 1 8 ? -13.148 -6.550 -12.961 1.00 0.00 8 HIS A N 3
ATOM 1160 C CA . HIS A 1 8 ? -13.633 -7.493 -13.984 1.00 0.00 8 HIS A CA 3
ATOM 1161 C C . HIS A 1 8 ? -13.426 -8.958 -13.528 1.00 0.00 8 HIS A C 3
ATOM 1162 O O . HIS A 1 8 ? -12.772 -9.775 -14.182 1.00 0.00 8 HIS A O 3
ATOM 1175 N N . CYS A 1 9 ? -13.943 -9.276 -12.327 1.00 0.00 9 CYS A N 3
ATOM 1176 C CA . CYS A 1 9 ? -13.683 -10.489 -11.536 1.00 0.00 9 CYS A CA 3
ATOM 1177 C C . CYS A 1 9 ? -14.007 -11.792 -12.291 1.00 0.00 9 CYS A C 3
ATOM 1178 O O . CYS A 1 9 ? -15.161 -12.101 -12.556 1.00 0.00 9 CYS A O 3
ATOM 1183 N N . GLY A 1 10 ? -12.972 -12.549 -12.638 1.00 0.00 10 GLY A N 3
ATOM 1184 C CA . GLY A 1 10 ? -13.077 -13.845 -13.330 1.00 0.00 10 GLY A CA 3
ATOM 1185 C C . GLY A 1 10 ? -11.799 -14.340 -14.016 1.00 0.00 10 GLY A C 3
ATOM 1186 O O . GLY A 1 10 ? -11.628 -15.562 -14.174 1.00 0.00 10 GLY A O 3
ATOM 1190 N N . LYS A 1 11 ? -10.878 -13.431 -14.379 1.00 0.00 11 LYS A N 3
ATOM 1191 C CA . LYS A 1 11 ? -9.564 -13.750 -14.984 1.00 0.00 11 LYS A CA 3
ATOM 1192 C C . LYS A 1 11 ? -8.704 -14.602 -14.051 1.00 0.00 11 LYS A C 3
ATOM 1193 O O . LYS A 1 11 ? -8.313 -15.712 -14.422 1.00 0.00 11 LYS A O 3
ATOM 1204 N N . HIS A 1 12 ? -8.407 -14.070 -12.860 1.00 0.00 12 HIS A N 3
ATOM 1205 C CA . HIS A 1 12 ? -7.754 -14.746 -11.722 1.00 0.00 12 HIS A CA 3
ATOM 1206 C C . HIS A 1 12 ? -8.455 -14.387 -10.398 1.00 0.00 12 HIS A C 3
ATOM 1207 O O . HIS A 1 12 ? -8.915 -15.274 -9.683 1.00 0.00 12 HIS A O 3
ATOM 1220 N N . SER A 1 13 ? -8.579 -13.087 -10.123 1.00 0.00 13 SER A N 3
ATOM 1221 C CA . SER A 1 13 ? -9.232 -12.473 -8.961 1.00 0.00 13 SER A CA 3
ATOM 1222 C C . SER A 1 13 ? -10.064 -11.247 -9.376 1.00 0.00 13 SER A C 3
ATOM 1223 O O . SER A 1 13 ? -10.138 -10.913 -10.565 1.00 0.00 13 SER A O 3
ATOM 1229 N N . CYS A 1 14 ? -10.723 -10.590 -8.411 1.00 0.00 14 CYS A N 3
ATOM 1230 C CA . CYS A 1 14 ? -11.457 -9.341 -8.631 1.00 0.00 14 CYS A CA 3
ATOM 1231 C C . CYS A 1 14 ? -10.500 -8.183 -8.962 1.00 0.00 14 CYS A C 3
ATOM 1232 O O . CYS A 1 14 ? -9.848 -7.618 -8.082 1.00 0.00 14 CYS A O 3
ATOM 1237 N N . THR A 1 15 ? -10.418 -7.872 -10.256 1.00 0.00 15 THR A N 3
ATOM 1238 C CA . THR A 1 15 ? -9.321 -7.134 -10.928 1.00 0.00 15 THR A CA 3
ATOM 1239 C C . THR A 1 15 ? -8.931 -5.821 -10.268 1.00 0.00 15 THR A C 3
ATOM 1240 O O . THR A 1 15 ? -7.745 -5.518 -10.167 1.00 0.00 15 THR A O 3
ATOM 1251 N N . VAL A 1 16 ? -9.909 -5.085 -9.725 1.00 0.00 16 VAL A N 3
ATOM 1252 C CA . VAL A 1 16 ? -9.661 -4.132 -8.628 1.00 0.00 16 VAL A CA 3
ATOM 1253 C C . VAL A 1 16 ? -10.771 -4.110 -7.555 1.00 0.00 16 VAL A C 3
ATOM 1254 O O . VAL A 1 16 ? -11.497 -3.148 -7.376 1.00 0.00 16 VAL A O 3
ATOM 1267 N N . ASP A 1 17 ? -10.779 -5.175 -6.748 1.00 0.00 17 ASP A N 3
ATOM 1268 C CA . ASP A 1 17 ? -10.805 -5.044 -5.273 1.00 0.00 17 ASP A CA 3
ATOM 1269 C C . ASP A 1 17 ? -9.379 -4.857 -4.696 1.00 0.00 17 ASP A C 3
ATOM 1270 O O . ASP A 1 17 ? -9.149 -5.012 -3.497 1.00 0.00 17 ASP A O 3
ATOM 1277 N N . TRP A 1 18 ? -8.393 -4.541 -5.558 1.00 0.00 18 TRP A N 3
ATOM 1278 C CA . TRP A 1 18 ? -6.964 -4.902 -5.473 1.00 0.00 18 TRP A CA 3
ATOM 1279 C C . TRP A 1 18 ? -6.131 -4.096 -4.444 1.00 0.00 18 TRP A C 3
ATOM 1280 O O . TRP A 1 18 ? -4.903 -4.006 -4.532 1.00 0.00 18 TRP A O 3
ATOM 1299 N N . GLY A 1 19 ? -6.775 -3.418 -3.478 1.00 0.00 19 GLY A N 3
ATOM 1300 C CA . GLY A 1 19 ? -6.093 -2.592 -2.487 1.00 0.00 19 GLY A CA 3
ATOM 1301 C C . GLY A 1 19 ? -5.186 -3.417 -1.534 1.00 0.00 19 GLY A C 3
ATOM 1302 O O . GLY A 1 19 ? -4.286 -2.882 -0.893 1.00 0.00 19 GLY A O 3
ATOM 1306 N N . THR A 1 20 ? -5.367 -4.737 -1.528 1.00 0.00 20 THR A N 3
ATOM 1307 C CA . THR A 1 20 ? -4.413 -5.751 -1.017 1.00 0.00 20 THR A CA 3
ATOM 1308 C C . THR A 1 20 ? -3.109 -5.809 -1.827 1.00 0.00 20 THR A C 3
ATOM 1309 O O . THR A 1 20 ? -2.042 -5.931 -1.239 1.00 0.00 20 THR A O 3
ATOM 1320 N N . ALA A 1 21 ? -3.161 -5.715 -3.157 1.00 0.00 21 ALA A N 3
ATOM 1321 C CA . ALA A 1 21 ? -2.025 -5.721 -4.078 1.00 0.00 21 ALA A CA 3
ATOM 1322 C C . ALA A 1 21 ? -1.145 -4.488 -3.885 1.00 0.00 21 ALA A C 3
ATOM 1323 O O . ALA A 1 21 ? 0.017 -4.600 -3.503 1.00 0.00 21 ALA A O 3
ATOM 1330 N N . ILE A 1 22 ? -1.691 -3.287 -4.113 1.00 0.00 22 ILE A N 3
ATOM 1331 C CA . ILE A 1 22 ? -0.953 -2.022 -3.908 1.00 0.00 22 ILE A CA 3
ATOM 1332 C C . ILE A 1 22 ? -0.507 -1.847 -2.454 1.00 0.00 22 ILE A C 3
ATOM 1333 O O . ILE A 1 22 ? 0.635 -1.463 -2.216 1.00 0.00 22 ILE A O 3
ATOM 1347 N N . GLY A 1 23 ? -1.365 -2.185 -1.488 1.00 0.00 23 GLY A N 3
ATOM 1348 C CA . GLY A 1 23 ? -1.082 -2.263 -0.057 1.00 0.00 23 GLY A CA 3
ATOM 1349 C C . GLY A 1 23 ? 0.160 -3.104 0.264 1.00 0.00 23 GLY A C 3
ATOM 1350 O O . GLY A 1 23 ? 1.101 -2.590 0.883 1.00 0.00 23 GLY A O 3
ATOM 1354 N N . ASN A 1 24 ? 0.190 -4.361 -0.184 1.00 0.00 24 ASN A N 3
ATOM 1355 C CA . ASN A 1 24 ? 1.328 -5.273 -0.051 1.00 0.00 24 ASN A CA 3
ATOM 1356 C C . ASN A 1 24 ? 2.615 -4.731 -0.693 1.00 0.00 24 ASN A C 3
ATOM 1357 O O . ASN A 1 24 ? 3.645 -4.675 -0.032 1.00 0.00 24 ASN A O 3
ATOM 1366 N N . ILE A 1 25 ? 2.564 -4.270 -1.944 1.00 0.00 25 ILE A N 3
ATOM 1367 C CA . ILE A 1 25 ? 3.722 -3.664 -2.638 1.00 0.00 25 ILE A CA 3
ATOM 1368 C C . ILE A 1 25 ? 4.284 -2.497 -1.812 1.00 0.00 25 ILE A C 3
ATOM 1369 O O . ILE A 1 25 ? 5.484 -2.468 -1.518 1.00 0.00 25 ILE A O 3
ATOM 1383 N N . GLY A 1 26 ? 3.426 -1.584 -1.350 1.00 0.00 26 GLY A N 3
ATOM 1384 C CA . GLY A 1 26 ? 3.798 -0.446 -0.506 1.00 0.00 26 GLY A CA 3
ATOM 1385 C C . GLY A 1 26 ? 4.287 -0.793 0.906 1.00 0.00 26 GLY A C 3
ATOM 1386 O O . GLY A 1 26 ? 4.908 0.059 1.545 1.00 0.00 26 GLY A O 3
ATOM 1390 N N . ASN A 1 27 ? 4.062 -2.016 1.412 1.00 0.00 27 ASN A N 3
ATOM 1391 C CA . ASN A 1 27 ? 4.467 -2.439 2.769 1.00 0.00 27 ASN A CA 3
ATOM 1392 C C . ASN A 1 27 ? 5.594 -3.473 2.791 1.00 0.00 27 ASN A C 3
ATOM 1393 O O . ASN A 1 27 ? 6.364 -3.499 3.750 1.00 0.00 27 ASN A O 3
ATOM 1402 N N . ASN A 1 28 ? 5.855 -4.148 1.666 1.00 0.00 28 ASN A N 3
ATOM 1403 C CA . ASN A 1 28 ? 7.199 -4.569 1.271 1.00 0.00 28 ASN A CA 3
ATOM 1404 C C . ASN A 1 28 ? 8.141 -3.350 1.221 1.00 0.00 28 ASN A C 3
ATOM 1405 O O . ASN A 1 28 ? 9.216 -3.350 1.828 1.00 0.00 28 ASN A O 3
ATOM 1414 N N . ALA A 1 29 ? 7.718 -2.261 0.551 1.00 0.00 29 ALA A N 3
ATOM 1415 C CA . ALA A 1 29 ? 8.433 -1.003 0.595 1.00 0.00 29 ALA A CA 3
ATOM 1416 C C . ALA A 1 29 ? 8.528 -0.421 2.027 1.00 0.00 29 ALA A C 3
ATOM 1417 O O . ALA A 1 29 ? 9.557 0.149 2.372 1.00 0.00 29 ALA A O 3
ATOM 1424 N N . ALA A 1 30 ? 7.549 -0.608 2.923 1.00 0.00 30 ALA A N 3
ATOM 1425 C CA . ALA A 1 30 ? 7.677 -0.217 4.351 1.00 0.00 30 ALA A CA 3
ATOM 1426 C C . ALA A 1 30 ? 8.553 -1.148 5.222 1.00 0.00 30 ALA A C 3
ATOM 1427 O O . ALA A 1 30 ? 8.909 -0.762 6.338 1.00 0.00 30 ALA A O 3
ATOM 1434 N N . ALA A 1 31 ? 8.980 -2.325 4.749 1.00 0.00 31 ALA A N 3
ATOM 1435 C CA . ALA A 1 31 ? 10.229 -2.917 5.254 1.00 0.00 31 ALA A CA 3
ATOM 1436 C C . ALA A 1 31 ? 11.448 -2.070 4.809 1.00 0.00 31 ALA A C 3
ATOM 1437 O O . ALA A 1 31 ? 12.343 -1.765 5.598 1.00 0.00 31 ALA A O 3
ATOM 1444 N N . ASN A 1 32 ? 11.470 -1.631 3.534 1.00 0.00 32 ASN A N 3
ATOM 1445 C CA . ASN A 1 32 ? 12.537 -0.775 2.977 1.00 0.00 32 ASN A CA 3
ATOM 1446 C C . ASN A 1 32 ? 12.572 0.663 3.559 1.00 0.00 32 ASN A C 3
ATOM 1447 O O . ASN A 1 32 ? 13.642 1.262 3.532 1.00 0.00 32 ASN A O 3
ATOM 1456 N N . TRP A 1 33 ? 11.485 1.175 4.159 1.00 0.00 33 TRP A N 3
ATOM 1457 C CA . TRP A 1 33 ? 11.416 2.443 4.922 1.00 0.00 33 TRP A CA 3
ATOM 1458 C C . TRP A 1 33 ? 12.639 2.604 5.858 1.00 0.00 33 TRP A C 3
ATOM 1459 O O . TRP A 1 33 ? 13.252 3.675 5.955 1.00 0.00 33 TRP A O 3
ATOM 1478 N N . ALA A 1 34 ? 12.892 1.541 6.639 1.00 0.00 34 ALA A N 3
ATOM 1479 C CA . ALA A 1 34 ? 13.592 1.570 7.937 1.00 0.00 34 ALA A CA 3
ATOM 1480 C C . ALA A 1 34 ? 14.451 0.328 8.244 1.00 0.00 34 ALA A C 3
ATOM 1481 O O . ALA A 1 34 ? 15.320 0.399 9.113 1.00 0.00 34 ALA A O 3
ATOM 1488 N N . THR A 1 35 ? 14.248 -0.782 7.529 1.00 0.00 35 THR A N 3
ATOM 1489 C CA . THR A 1 35 ? 15.060 -2.003 7.639 1.00 0.00 35 THR A CA 3
ATOM 1490 C C . THR A 1 35 ? 15.952 -2.218 6.414 1.00 0.00 35 THR A C 3
ATOM 1491 O O . THR A 1 35 ? 17.155 -2.474 6.554 1.00 0.00 35 THR A O 3
ATOM 1502 N N . GLY A 1 36 ? 15.407 -2.035 5.212 1.00 0.00 36 GLY A N 3
ATOM 1503 C CA . GLY A 1 36 ? 16.158 -2.154 3.954 1.00 0.00 36 GLY A CA 3
ATOM 1504 C C . GLY A 1 36 ? 16.984 -0.921 3.598 1.00 0.00 36 GLY A C 3
ATOM 1505 O O . GLY A 1 36 ? 18.216 -0.993 3.547 1.00 0.00 36 GLY A O 3
ATOM 1509 N N . GLY A 1 37 ? 16.332 0.223 3.415 1.00 0.00 37 GLY A N 3
ATOM 1510 C CA . GLY A 1 37 ? 16.966 1.514 3.093 1.00 0.00 37 GLY A CA 3
ATOM 1511 C C . GLY A 1 37 ? 17.990 1.985 4.140 1.00 0.00 37 GLY A C 3
ATOM 1512 O O . GLY A 1 37 ? 19.021 2.565 3.795 1.00 0.00 37 GLY A O 3
ATOM 1516 N N . ASN A 1 38 ? 17.731 1.664 5.418 1.00 0.00 38 ASN A N 3
ATOM 1517 C CA . ASN A 1 38 ? 18.641 1.965 6.537 1.00 0.00 38 ASN A CA 3
ATOM 1518 C C . ASN A 1 38 ? 20.043 1.314 6.390 1.00 0.00 38 ASN A C 3
ATOM 1519 O O . ASN A 1 38 ? 21.036 1.888 6.836 1.00 0.00 38 ASN A O 3
ATOM 1528 N N . ALA A 1 39 ? 20.117 0.144 5.754 1.00 0.00 39 ALA A N 3
ATOM 1529 C CA . ALA A 1 39 ? 21.365 -0.562 5.430 1.00 0.00 39 ALA A CA 3
ATOM 1530 C C . ALA A 1 39 ? 22.138 0.041 4.224 1.00 0.00 39 ALA A C 3
ATOM 1531 O O . ALA A 1 39 ? 23.219 -0.443 3.890 1.00 0.00 39 ALA A O 3
ATOM 1538 N N . GLY A 1 40 ? 21.612 1.094 3.572 1.00 0.00 40 GLY A N 3
ATOM 1539 C CA . GLY A 1 40 ? 22.139 1.612 2.310 1.00 0.00 40 GLY A CA 3
ATOM 1540 C C . GLY A 1 40 ? 21.799 0.722 1.119 1.00 0.00 40 GLY A C 3
ATOM 1541 O O . GLY A 1 40 ? 22.699 0.161 0.500 1.00 0.00 40 GLY A O 3
ATOM 1545 N N . TRP A 1 41 ? 20.505 0.544 0.860 1.00 0.00 41 TRP A N 3
ATOM 1546 C CA . TRP A 1 41 ? 19.979 -0.370 -0.161 1.00 0.00 41 TRP A CA 3
ATOM 1547 C C . TRP A 1 41 ? 20.478 -0.067 -1.598 1.00 0.00 41 TRP A C 3
ATOM 1548 O O . TRP A 1 41 ? 20.811 1.072 -1.932 1.00 0.00 41 TRP A O 3
ATOM 1567 N N . ASN A 1 42 ? 20.485 -1.097 -2.458 1.00 0.00 42 ASN A N 3
ATOM 1568 C CA . ASN A 1 42 ? 21.036 -1.058 -3.824 1.00 0.00 42 ASN A CA 3
ATOM 1569 C C . ASN A 1 42 ? 20.301 -1.972 -4.819 1.00 0.00 42 ASN A C 3
ATOM 1570 O O . ASN A 1 42 ? 19.502 -2.835 -4.424 1.00 0.00 42 ASN A O 3
ATOM 1579 N N . LYS A 1 43 ? 20.583 -1.800 -6.121 1.00 0.00 43 LYS A N 3
ATOM 1580 C CA . LYS A 1 43 ? 20.215 -2.704 -7.226 1.00 0.00 43 LYS A CA 3
ATOM 1581 C C . LYS A 1 43 ? 20.914 -4.072 -7.109 1.00 0.00 43 LYS A C 3
ATOM 1582 O O . LYS A 1 43 ? 20.316 -5.085 -7.539 1.00 0.00 43 LYS A O 3
ATOM 1594 N N . LYS A 1 1 ? -24.057 1.197 -15.218 1.00 0.00 1 LYS A N 4
ATOM 1595 C CA . LYS A 1 1 ? -22.799 1.245 -14.423 1.00 0.00 1 LYS A CA 4
ATOM 1596 C C . LYS A 1 1 ? -21.752 2.138 -15.097 1.00 0.00 1 LYS A C 4
ATOM 1597 O O . LYS A 1 1 ? -21.810 2.368 -16.307 1.00 0.00 1 LYS A O 4
ATOM 1610 N N . TYR A 1 2 ? -20.759 2.579 -14.325 1.00 0.00 2 TYR A N 4
ATOM 1611 C CA . TYR A 1 2 ? -19.469 3.088 -14.771 1.00 0.00 2 TYR A CA 4
ATOM 1612 C C . TYR A 1 2 ? -18.644 1.960 -15.416 1.00 0.00 2 TYR A C 4
ATOM 1613 O O . TYR A 1 2 ? -18.725 1.669 -16.612 1.00 0.00 2 TYR A O 4
ATOM 1629 N N . TYR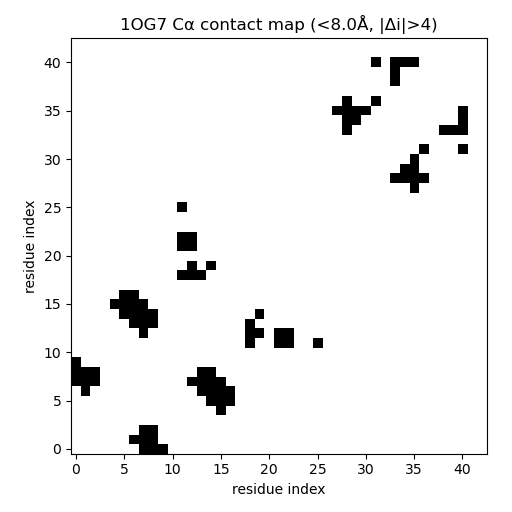 A 1 3 ? -17.792 1.371 -14.597 1.00 0.00 3 TYR A N 4
ATOM 1630 C CA . TYR A 1 3 ? -16.714 0.444 -14.918 1.00 0.00 3 TYR A CA 4
ATOM 1631 C C . TYR A 1 3 ? -17.244 -0.883 -15.521 1.00 0.00 3 TYR A C 4
ATOM 1632 O O . TYR A 1 3 ? -18.326 -1.354 -15.184 1.00 0.00 3 TYR A O 4
ATOM 1648 N N . GLY A 1 4 ? -16.500 -1.526 -16.421 1.00 0.00 4 GLY A N 4
ATOM 1649 C CA . GLY A 1 4 ? -15.144 -1.198 -16.902 1.00 0.00 4 GLY A CA 4
ATOM 1650 C C . GLY A 1 4 ? -14.219 -2.424 -16.771 1.00 0.00 4 GLY A C 4
ATOM 1651 O O . GLY A 1 4 ? -14.133 -3.259 -17.666 1.00 0.00 4 GLY A O 4
ATOM 1655 N N . ASN A 1 5 ? -13.639 -2.563 -15.582 1.00 0.00 5 ASN A N 4
ATOM 1656 C CA . ASN A 1 5 ? -13.153 -3.797 -14.969 1.00 0.00 5 ASN A CA 4
ATOM 1657 C C . ASN A 1 5 ? -13.557 -3.836 -13.479 1.00 0.00 5 ASN A C 4
ATOM 1658 O O . ASN A 1 5 ? -14.273 -4.729 -13.051 1.00 0.00 5 ASN A O 4
ATOM 1667 N N . GLY A 1 6 ? -13.204 -2.794 -12.710 1.00 0.00 6 GLY A N 4
ATOM 1668 C CA . GLY A 1 6 ? -13.674 -2.545 -11.340 1.00 0.00 6 GLY A CA 4
ATOM 1669 C C . GLY A 1 6 ? -13.382 -1.134 -10.811 1.00 0.00 6 GLY A C 4
ATOM 1670 O O . GLY A 1 6 ? -13.329 -0.951 -9.602 1.00 0.00 6 GLY A O 4
ATOM 1674 N N . VAL A 1 7 ? -13.145 -0.184 -11.719 1.00 0.00 7 VAL A N 4
ATOM 1675 C CA . VAL A 1 7 ? -12.235 0.980 -11.596 1.00 0.00 7 VAL A CA 4
ATOM 1676 C C . VAL A 1 7 ? -12.427 1.896 -10.345 1.00 0.00 7 VAL A C 4
ATOM 1677 O O . VAL A 1 7 ? -11.832 1.564 -9.335 1.00 0.00 7 VAL A O 4
ATOM 1690 N N . HIS A 1 8 ? -13.159 3.033 -10.345 1.00 0.00 8 HIS A N 4
ATOM 1691 C CA . HIS A 1 8 ? -13.430 4.020 -9.232 1.00 0.00 8 HIS A CA 4
ATOM 1692 C C . HIS A 1 8 ? -12.692 5.365 -9.343 1.00 0.00 8 HIS A C 4
ATOM 1693 O O . HIS A 1 8 ? -12.459 6.021 -8.334 1.00 0.00 8 HIS A O 4
ATOM 1706 N N . CYS A 1 9 ? -12.286 5.792 -10.532 1.00 0.00 9 CYS A N 4
ATOM 1707 C CA . CYS A 1 9 ? -11.684 7.113 -10.697 1.00 0.00 9 CYS A CA 4
ATOM 1708 C C . CYS A 1 9 ? -12.647 8.236 -10.229 1.00 0.00 9 CYS A C 4
ATOM 1709 O O . CYS A 1 9 ? -13.869 8.146 -10.447 1.00 0.00 9 CYS A O 4
ATOM 1714 N N . GLY A 1 10 ? -12.115 9.234 -9.513 1.00 0.00 10 GLY A N 4
ATOM 1715 C CA . GLY A 1 10 ? -12.896 10.257 -8.782 1.00 0.00 10 GLY A CA 4
ATOM 1716 C C . GLY A 1 10 ? -13.533 9.734 -7.485 1.00 0.00 10 GLY A C 4
ATOM 1717 O O . GLY A 1 10 ? -13.350 10.304 -6.414 1.00 0.00 10 GLY A O 4
ATOM 1721 N N . LYS A 1 11 ? -14.294 8.637 -7.594 1.00 0.00 11 LYS A N 4
ATOM 1722 C CA . LYS A 1 11 ? -15.060 8.029 -6.483 1.00 0.00 11 LYS A CA 4
ATOM 1723 C C . LYS A 1 11 ? -14.122 7.532 -5.353 1.00 0.00 11 LYS A C 4
ATOM 1724 O O . LYS A 1 11 ? -14.302 7.914 -4.194 1.00 0.00 11 LYS A O 4
ATOM 1735 N N . HIS A 1 12 ? -13.143 6.678 -5.691 1.00 0.00 12 HIS A N 4
ATOM 1736 C CA . HIS A 1 12 ? -12.073 6.159 -4.816 1.00 0.00 12 HIS A CA 4
ATOM 1737 C C . HIS A 1 12 ? -10.838 5.772 -5.632 1.00 0.00 12 HIS A C 4
ATOM 1738 O O . HIS A 1 12 ? -10.519 4.596 -5.779 1.00 0.00 12 HIS A O 4
ATOM 1751 N N . SER A 1 13 ? -10.143 6.748 -6.226 1.00 0.00 13 SER A N 4
ATOM 1752 C CA . SER A 1 13 ? -8.829 6.639 -6.887 1.00 0.00 13 SER A CA 4
ATOM 1753 C C . SER A 1 13 ? -8.609 5.418 -7.799 1.00 0.00 13 SER A C 4
ATOM 1754 O O . SER A 1 13 ? -7.544 4.812 -7.782 1.00 0.00 13 SER A O 4
ATOM 1760 N N . CYS A 1 14 ? -9.622 5.046 -8.592 1.00 0.00 14 CYS A N 4
ATOM 1761 C CA . CYS A 1 14 ? -9.595 3.912 -9.538 1.00 0.00 14 CYS A CA 4
ATOM 1762 C C . CYS A 1 14 ? -9.236 2.570 -8.839 1.00 0.00 14 CYS A C 4
ATOM 1763 O O . CYS A 1 14 ? -8.622 1.698 -9.470 1.00 0.00 14 CYS A O 4
ATOM 1768 N N . THR A 1 15 ? -9.626 2.400 -7.563 1.00 0.00 15 THR A N 4
ATOM 1769 C CA . THR A 1 15 ? -9.506 1.138 -6.810 1.00 0.00 15 THR A CA 4
ATOM 1770 C C . THR A 1 15 ? -10.352 0.002 -7.382 1.00 0.00 15 THR A C 4
ATOM 1771 O O . THR A 1 15 ? -11.530 -0.146 -7.047 1.00 0.00 15 THR A O 4
ATOM 1782 N N . VAL A 1 16 ? -9.708 -0.858 -8.188 1.00 0.00 16 VAL A N 4
ATOM 1783 C CA . VAL A 1 16 ? -10.261 -2.037 -8.879 1.00 0.00 16 VAL A CA 4
ATOM 1784 C C . VAL A 1 16 ? -10.930 -3.053 -7.924 1.00 0.00 16 VAL A C 4
ATOM 1785 O O . VAL A 1 16 ? -11.792 -3.813 -8.340 1.00 0.00 16 VAL A O 4
ATOM 1798 N N . ASP A 1 17 ? -10.517 -3.016 -6.637 1.00 0.00 17 ASP A N 4
ATOM 1799 C CA . ASP A 1 17 ? -10.780 -3.862 -5.442 1.00 0.00 17 ASP A CA 4
ATOM 1800 C C . ASP A 1 17 ? -9.470 -4.449 -4.885 1.00 0.00 17 ASP A C 4
ATOM 1801 O O . ASP A 1 17 ? -9.327 -4.655 -3.673 1.00 0.00 17 ASP A O 4
ATOM 1808 N N . TRP A 1 18 ? -8.460 -4.599 -5.749 1.00 0.00 18 TRP A N 4
ATOM 1809 C CA . TRP A 1 18 ? -7.061 -4.998 -5.502 1.00 0.00 18 TRP A CA 4
ATOM 1810 C C . TRP A 1 18 ? -6.205 -4.061 -4.614 1.00 0.00 18 TRP A C 4
ATOM 1811 O O . TRP A 1 18 ? -4.971 -4.064 -4.669 1.00 0.00 18 TRP A O 4
ATOM 1830 N N . GLY A 1 19 ? -6.860 -3.238 -3.780 1.00 0.00 19 GLY A N 4
ATOM 1831 C CA . GLY A 1 19 ? -6.201 -2.320 -2.851 1.00 0.00 19 GLY A CA 4
ATOM 1832 C C . GLY A 1 19 ? -5.292 -3.024 -1.818 1.00 0.00 19 GLY A C 4
ATOM 1833 O O . GLY A 1 19 ? -4.356 -2.424 -1.290 1.00 0.00 19 GLY A O 4
ATOM 1837 N N . THR A 1 20 ? -5.514 -4.319 -1.584 1.00 0.00 20 THR A N 4
ATOM 1838 C CA . THR A 1 20 ? -4.655 -5.253 -0.836 1.00 0.00 20 THR A CA 4
ATOM 1839 C C . THR A 1 20 ? -3.351 -5.575 -1.553 1.00 0.00 20 THR A C 4
ATOM 1840 O O . THR A 1 20 ? -2.314 -5.666 -0.901 1.00 0.00 20 THR A O 4
ATOM 1851 N N . ALA A 1 21 ? -3.354 -5.676 -2.886 1.00 0.00 21 ALA A N 4
ATOM 1852 C CA . ALA A 1 21 ? -2.155 -5.789 -3.724 1.00 0.00 21 ALA A CA 4
ATOM 1853 C C . ALA A 1 21 ? -1.256 -4.568 -3.497 1.00 0.00 21 ALA A C 4
ATOM 1854 O O . ALA A 1 21 ? -0.093 -4.697 -3.097 1.00 0.00 21 ALA A O 4
ATOM 1861 N N . ILE A 1 22 ? -1.791 -3.353 -3.707 1.00 0.00 22 ILE A N 4
ATOM 1862 C CA . ILE A 1 22 ? -1.057 -2.091 -3.513 1.00 0.00 22 ILE A CA 4
ATOM 1863 C C . ILE A 1 22 ? -0.686 -1.867 -2.044 1.00 0.00 22 ILE A C 4
ATOM 1864 O O . ILE A 1 22 ? 0.354 -1.279 -1.763 1.00 0.00 22 ILE A O 4
ATOM 1878 N N . GLY A 1 23 ? -1.506 -2.366 -1.116 1.00 0.00 23 GLY A N 4
ATOM 1879 C CA . GLY A 1 23 ? -1.174 -2.446 0.314 1.00 0.00 23 GLY A CA 4
ATOM 1880 C C . GLY A 1 23 ? 0.080 -3.279 0.610 1.00 0.00 23 GLY A C 4
ATOM 1881 O O . GLY A 1 23 ? 0.953 -2.821 1.350 1.00 0.00 23 GLY A O 4
ATOM 1885 N N . ASN A 1 24 ? 0.194 -4.465 0.011 1.00 0.00 24 ASN A N 4
ATOM 1886 C CA . ASN A 1 24 ? 1.377 -5.327 0.111 1.00 0.00 24 ASN A CA 4
ATOM 1887 C C . ASN A 1 24 ? 2.635 -4.680 -0.502 1.00 0.00 24 ASN A C 4
ATOM 1888 O O . ASN A 1 24 ? 3.714 -4.767 0.091 1.00 0.00 24 ASN A O 4
ATOM 1897 N N . ILE A 1 25 ? 2.509 -4.030 -1.664 1.00 0.00 25 ILE A N 4
ATOM 1898 C CA . ILE A 1 25 ? 3.591 -3.248 -2.300 1.00 0.00 25 ILE A CA 4
ATOM 1899 C C . ILE A 1 25 ? 4.019 -2.073 -1.401 1.00 0.00 25 ILE A C 4
ATOM 1900 O O . ILE A 1 25 ? 5.213 -1.836 -1.225 1.00 0.00 25 ILE A O 4
ATOM 1914 N N . GLY A 1 26 ? 3.058 -1.378 -0.775 1.00 0.00 26 GLY A N 4
ATOM 1915 C CA . GLY A 1 26 ? 3.267 -0.338 0.252 1.00 0.00 26 GLY A CA 4
ATOM 1916 C C . GLY A 1 26 ? 4.069 -0.836 1.440 1.00 0.00 26 GLY A C 4
ATOM 1917 O O . GLY A 1 26 ? 5.084 -0.229 1.774 1.00 0.00 26 GLY A O 4
ATOM 1921 N N . ASN A 1 27 ? 3.674 -1.957 2.043 1.00 0.00 27 ASN A N 4
ATOM 1922 C CA . ASN A 1 27 ? 4.438 -2.618 3.104 1.00 0.00 27 ASN A CA 4
ATOM 1923 C C . ASN A 1 27 ? 5.866 -3.022 2.674 1.00 0.00 27 ASN A C 4
ATOM 1924 O O . ASN A 1 27 ? 6.805 -2.807 3.434 1.00 0.00 27 ASN A O 4
ATOM 1933 N N . ASN A 1 28 ? 6.051 -3.554 1.455 1.00 0.00 28 ASN A N 4
ATOM 1934 C CA . ASN A 1 28 ? 7.373 -3.894 0.925 1.00 0.00 28 ASN A CA 4
ATOM 1935 C C . ASN A 1 28 ? 8.339 -2.678 0.867 1.00 0.00 28 ASN A C 4
ATOM 1936 O O . ASN A 1 28 ? 9.490 -2.789 1.285 1.00 0.00 28 ASN A O 4
ATOM 1945 N N . ALA A 1 29 ? 7.870 -1.522 0.370 1.00 0.00 29 ALA A N 4
ATOM 1946 C CA . ALA A 1 29 ? 8.618 -0.263 0.449 1.00 0.00 29 ALA A CA 4
ATOM 1947 C C . ALA A 1 29 ? 8.862 0.144 1.919 1.00 0.00 29 ALA A C 4
ATOM 1948 O O . ALA A 1 29 ? 10.006 0.312 2.339 1.00 0.00 29 ALA A O 4
ATOM 1955 N N . ALA A 1 30 ? 7.787 0.274 2.710 1.00 0.00 30 ALA A N 4
ATOM 1956 C CA . ALA A 1 30 ? 7.814 0.630 4.127 1.00 0.00 30 ALA A CA 4
ATOM 1957 C C . ALA A 1 30 ? 8.676 -0.300 5.021 1.00 0.00 30 ALA A C 4
ATOM 1958 O O . ALA A 1 30 ? 8.957 0.076 6.160 1.00 0.00 30 ALA A O 4
ATOM 1965 N N . ALA A 1 31 ? 9.172 -1.448 4.498 1.00 0.00 31 ALA A N 4
ATOM 1966 C CA . ALA A 1 31 ? 10.120 -2.341 5.174 1.00 0.00 31 ALA A CA 4
ATOM 1967 C C . ALA A 1 31 ? 11.465 -2.619 4.453 1.00 0.00 31 ALA A C 4
ATOM 1968 O O . ALA A 1 31 ? 12.405 -3.139 5.065 1.00 0.00 31 ALA A O 4
ATOM 1975 N N . ASN A 1 32 ? 11.653 -2.095 3.230 1.00 0.00 32 ASN A N 4
ATOM 1976 C CA .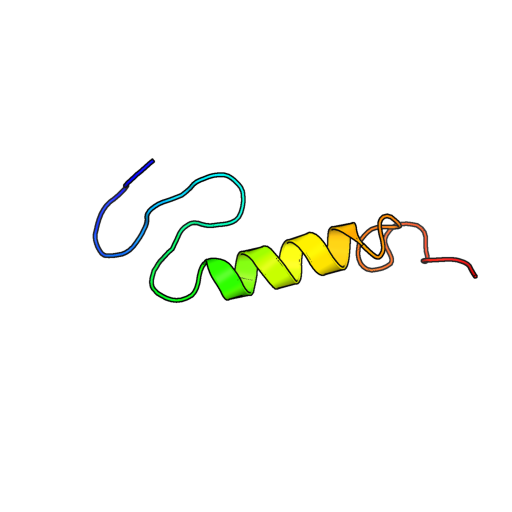 ASN A 1 32 ? 12.878 -1.375 2.850 1.00 0.00 32 ASN A CA 4
ATOM 1977 C C . ASN A 1 32 ? 13.066 -0.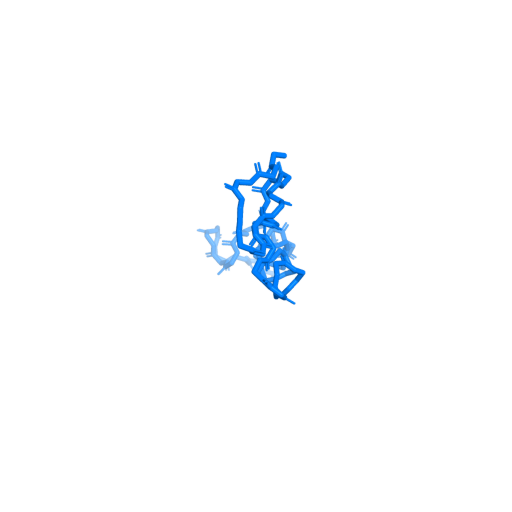104 3.706 1.00 0.00 32 ASN A C 4
ATOM 1978 O O . ASN A 1 32 ? 14.103 0.549 3.623 1.00 0.00 32 ASN A O 4
ATOM 1987 N N . TRP A 1 33 ? 12.075 0.267 4.528 1.00 0.00 33 TRP A N 4
ATOM 1988 C CA . TRP A 1 33 ? 11.992 1.507 5.300 1.00 0.00 33 TRP A CA 4
ATOM 1989 C C . TRP A 1 33 ? 12.058 2.729 4.363 1.00 0.00 33 TRP A C 4
ATOM 1990 O O . TRP A 1 33 ? 12.565 3.795 4.722 1.00 0.00 33 TRP A O 4
ATOM 2009 N N . ALA A 1 34 ? 11.611 2.496 3.130 1.00 0.00 34 ALA A N 4
ATOM 2010 C CA . ALA A 1 34 ? 11.752 3.314 1.934 1.00 0.00 34 ALA A CA 4
ATOM 2011 C C . ALA A 1 34 ? 13.199 3.776 1.672 1.00 0.00 34 ALA A C 4
ATOM 2012 O O . ALA A 1 34 ? 13.434 4.853 1.105 1.00 0.00 34 ALA A O 4
ATOM 2019 N N . THR A 1 35 ? 14.180 2.955 2.083 1.00 0.00 35 THR A N 4
ATOM 2020 C CA . THR A 1 35 ? 15.601 3.338 2.166 1.00 0.00 35 THR A CA 4
ATOM 2021 C C . THR A 1 35 ? 16.522 2.298 1.524 1.00 0.00 35 THR A C 4
ATOM 2022 O O . THR A 1 35 ? 17.276 2.652 0.616 1.00 0.00 35 THR A O 4
ATOM 2033 N N . GLY A 1 36 ? 16.407 1.022 1.915 1.00 0.00 36 GLY A N 4
ATOM 2034 C CA . GLY A 1 36 ? 17.234 -0.087 1.433 1.00 0.00 36 GLY A CA 4
ATOM 2035 C C . GLY A 1 36 ? 17.163 -0.404 -0.075 1.00 0.00 36 GLY A C 4
ATOM 2036 O O . GLY A 1 36 ? 18.038 -1.086 -0.601 1.00 0.00 36 GLY A O 4
ATOM 2040 N N . GLY A 1 37 ? 16.165 0.142 -0.768 1.00 0.00 37 GLY A N 4
ATOM 2041 C CA . GLY A 1 37 ? 15.973 0.033 -2.212 1.00 0.00 37 GLY A CA 4
ATOM 2042 C C . GLY A 1 37 ? 15.766 1.371 -2.939 1.00 0.00 37 GLY A C 4
ATOM 2043 O O . GLY A 1 37 ? 15.426 1.384 -4.118 1.00 0.00 37 GLY A O 4
ATOM 2047 N N . ASN A 1 38 ? 15.929 2.511 -2.255 1.00 0.00 38 ASN A N 4
ATOM 2048 C CA . ASN A 1 38 ? 15.514 3.833 -2.702 1.00 0.00 38 ASN A CA 4
ATOM 2049 C C . ASN A 1 38 ? 16.138 4.244 -4.055 1.00 0.00 38 ASN A C 4
ATOM 2050 O O . ASN A 1 38 ? 15.449 4.742 -4.946 1.00 0.00 38 ASN A O 4
ATOM 2059 N N . ALA A 1 39 ? 17.445 3.995 -4.224 1.00 0.00 39 ALA A N 4
ATOM 2060 C CA . ALA A 1 39 ? 18.232 4.393 -5.392 1.00 0.00 39 ALA A CA 4
ATOM 2061 C C . ALA A 1 39 ? 18.373 3.320 -6.491 1.00 0.00 39 ALA A C 4
ATOM 2062 O O . ALA A 1 39 ? 18.975 3.608 -7.541 1.00 0.00 39 ALA A O 4
ATOM 2069 N N . GLY A 1 40 ? 17.842 2.097 -6.301 1.00 0.00 40 GLY A N 4
ATOM 2070 C CA . GLY A 1 40 ? 18.120 0.942 -7.179 1.00 0.00 40 GLY A CA 4
ATOM 2071 C C . GLY A 1 40 ? 17.023 -0.132 -7.285 1.00 0.00 40 GLY A C 4
ATOM 2072 O O . GLY A 1 40 ? 17.184 -1.067 -8.061 1.00 0.00 40 GLY A O 4
ATOM 2076 N N . TRP A 1 41 ? 15.912 -0.009 -6.547 1.00 0.00 41 TRP A N 4
ATOM 2077 C CA . TRP A 1 41 ? 14.793 -0.976 -6.556 1.00 0.00 41 TRP A CA 4
ATOM 2078 C C . TRP A 1 41 ? 13.426 -0.336 -6.855 1.00 0.00 41 TRP A C 4
ATOM 2079 O O . TRP A 1 41 ? 12.383 -0.991 -6.804 1.00 0.00 41 TRP A O 4
ATOM 2098 N N . ASN A 1 42 ? 13.413 0.958 -7.178 1.00 0.00 42 ASN A N 4
ATOM 2099 C CA . ASN A 1 42 ? 12.227 1.728 -7.557 1.00 0.00 42 ASN A CA 4
ATOM 2100 C C . ASN A 1 42 ? 11.686 1.303 -8.938 1.00 0.00 42 ASN A C 4
ATOM 2101 O O . ASN A 1 42 ? 12.227 1.690 -9.976 1.00 0.00 42 ASN A O 4
ATOM 2110 N N . LYS A 1 43 ? 10.614 0.509 -8.937 1.00 0.00 43 LYS A N 4
ATOM 2111 C CA . LYS A 1 43 ? 9.928 -0.009 -10.135 1.00 0.00 43 LYS A CA 4
ATOM 2112 C C . LYS A 1 43 ? 9.349 1.118 -11.026 1.00 0.00 43 LYS A C 4
ATOM 2113 O O . LYS A 1 43 ? 8.514 1.904 -10.518 1.00 0.00 43 LYS A O 4
ATOM 2125 N N . LYS A 1 1 ? -18.700 -9.162 -11.216 1.00 0.00 1 LYS A N 5
ATOM 2126 C CA . LYS A 1 1 ? -17.632 -8.228 -10.762 1.00 0.00 1 LYS A CA 5
ATOM 2127 C C . LYS A 1 1 ? -17.599 -6.982 -11.652 1.00 0.00 1 LYS A C 5
ATOM 2128 O O . LYS A 1 1 ? -17.403 -7.082 -12.866 1.00 0.00 1 LYS A O 5
ATOM 2141 N N . TYR A 1 2 ? -17.766 -5.804 -11.039 1.00 0.00 2 TYR A N 5
ATOM 2142 C CA . TYR A 1 2 ? -17.534 -4.474 -11.619 1.00 0.00 2 TYR A CA 5
ATOM 2143 C C . TYR A 1 2 ? -16.020 -4.099 -11.525 1.00 0.00 2 TYR A C 5
ATOM 2144 O O . TYR A 1 2 ? -15.148 -4.817 -12.007 1.00 0.00 2 TYR A O 5
ATOM 2160 N N . TYR A 1 3 ? -15.717 -2.963 -10.903 1.00 0.00 3 TYR A N 5
ATOM 2161 C CA . TYR A 1 3 ? -14.509 -2.118 -10.864 1.00 0.00 3 TYR A CA 5
ATOM 2162 C C . TYR A 1 3 ? -13.828 -1.757 -12.203 1.00 0.00 3 TYR A C 5
ATOM 2163 O O . TYR A 1 3 ? -13.077 -0.781 -12.219 1.00 0.00 3 TYR A O 5
ATOM 2179 N N . GLY A 1 4 ? -14.111 -2.447 -13.305 1.00 0.00 4 GLY A N 5
ATOM 2180 C CA . GLY A 1 4 ? -13.590 -2.254 -14.679 1.00 0.00 4 GLY A CA 5
ATOM 2181 C C . GLY A 1 4 ? -13.362 -0.790 -15.099 1.00 0.00 4 GLY A C 5
ATOM 2182 O O . GLY A 1 4 ? -14.286 -0.144 -15.598 1.00 0.00 4 GLY A O 5
ATOM 2186 N N . ASN A 1 5 ? -12.143 -0.274 -14.884 1.00 0.00 5 ASN A N 5
ATOM 2187 C CA . ASN A 1 5 ? -11.740 1.127 -15.008 1.00 0.00 5 ASN A CA 5
ATOM 2188 C C . ASN A 1 5 ? -12.808 2.146 -14.518 1.00 0.00 5 ASN A C 5
ATOM 2189 O O . ASN A 1 5 ? -13.402 2.893 -15.297 1.00 0.00 5 ASN A O 5
ATOM 2198 N N . GLY A 1 6 ? -13.056 2.165 -13.207 1.00 0.00 6 GLY A N 5
ATOM 2199 C CA . GLY A 1 6 ? -14.094 3.009 -12.590 1.00 0.00 6 GLY A CA 5
ATOM 2200 C C . GLY A 1 6 ? -14.269 2.818 -11.080 1.00 0.00 6 GLY A C 5
ATOM 2201 O O . GLY A 1 6 ? -14.353 3.808 -10.350 1.00 0.00 6 GLY A O 5
ATOM 2205 N N . VAL A 1 7 ? -14.197 1.555 -10.631 1.00 0.00 7 VAL A N 5
ATOM 2206 C CA . VAL A 1 7 ? -14.040 1.096 -9.229 1.00 0.00 7 VAL A CA 5
ATOM 2207 C C . VAL A 1 7 ? -15.176 1.579 -8.277 1.00 0.00 7 VAL A C 5
ATOM 2208 O O . VAL A 1 7 ? -16.024 2.379 -8.659 1.00 0.00 7 VAL A O 5
ATOM 2221 N N . HIS A 1 8 ? -15.300 1.039 -7.047 1.00 0.00 8 HIS A N 5
ATOM 2222 C CA . HIS A 1 8 ? -16.401 1.349 -6.087 1.00 0.00 8 HIS A CA 5
ATOM 2223 C C . HIS A 1 8 ? -16.189 2.611 -5.239 1.00 0.00 8 HIS A C 5
ATOM 2224 O O . HIS A 1 8 ? -16.748 2.733 -4.155 1.00 0.00 8 HIS A O 5
ATOM 2237 N N . CYS A 1 9 ? -15.400 3.575 -5.724 1.00 0.00 9 CYS A N 5
ATOM 2238 C CA . CYS A 1 9 ? -15.274 4.906 -5.104 1.00 0.00 9 CYS A CA 5
ATOM 2239 C C . CYS A 1 9 ? -16.665 5.518 -4.807 1.00 0.00 9 CYS A C 5
ATOM 2240 O O . CYS A 1 9 ? -17.513 5.598 -5.696 1.00 0.00 9 CYS A O 5
ATOM 2245 N N . GLY A 1 10 ? -16.924 5.901 -3.554 1.00 0.00 10 GLY A N 5
ATOM 2246 C CA . GLY A 1 10 ? -18.216 6.420 -3.082 1.00 0.00 10 GLY A CA 5
ATOM 2247 C C . GLY A 1 10 ? -19.299 5.342 -2.856 1.00 0.00 10 GLY A C 5
ATOM 2248 O O . GLY A 1 10 ? -20.010 5.403 -1.851 1.00 0.00 10 GLY A O 5
ATOM 2252 N N . LYS A 1 11 ? -19.398 4.336 -3.734 1.00 0.00 11 LYS A N 5
ATOM 2253 C CA . LYS A 1 11 ? -20.281 3.156 -3.591 1.00 0.00 11 LYS A CA 5
ATOM 2254 C C . LYS A 1 11 ? -19.939 2.280 -2.384 1.00 0.00 11 LYS A C 5
ATOM 2255 O O . LYS A 1 11 ? -20.838 1.830 -1.672 1.00 0.00 11 LYS A O 5
ATOM 2266 N N . HIS A 1 12 ? -18.639 2.085 -2.118 1.00 0.00 12 HIS A N 5
ATOM 2267 C CA . HIS A 1 12 ? -18.082 1.437 -0.913 1.00 0.00 12 HIS A CA 5
ATOM 2268 C C . HIS A 1 12 ? -16.674 1.971 -0.595 1.00 0.00 12 HIS A C 5
ATOM 2269 O O . HIS A 1 12 ? -16.521 2.708 0.376 1.00 0.00 12 HIS A O 5
ATOM 2282 N N . SER A 1 13 ? -15.671 1.610 -1.410 1.00 0.00 13 SER A N 5
ATOM 2283 C CA . SER A 1 13 ? -14.290 2.101 -1.354 1.00 0.00 13 SER A CA 5
ATOM 2284 C C . SER A 1 13 ? -13.595 1.948 -2.715 1.00 0.00 13 SER A C 5
ATOM 2285 O O . SER A 1 13 ? -14.007 1.124 -3.528 1.00 0.00 13 SER A O 5
ATOM 2291 N N . CYS A 1 14 ? -12.522 2.697 -2.955 1.00 0.00 14 CYS A N 5
ATOM 2292 C CA . CYS A 1 14 ? -11.709 2.648 -4.180 1.00 0.00 14 CYS A CA 5
ATOM 2293 C C . CYS A 1 14 ? -10.783 1.410 -4.288 1.00 0.00 14 CYS A C 5
ATOM 2294 O O . CYS A 1 14 ? -9.656 1.504 -4.784 1.00 0.00 14 CYS A O 5
ATOM 2299 N N . THR A 1 15 ? -11.227 0.234 -3.825 1.00 0.00 15 THR A N 5
ATOM 2300 C CA . THR A 1 15 ? -10.399 -0.969 -3.638 1.00 0.00 15 THR A CA 5
ATOM 2301 C C . THR A 1 15 ? -10.058 -1.725 -4.932 1.00 0.00 15 THR A C 5
ATOM 2302 O O . THR A 1 15 ? -9.094 -2.482 -4.930 1.00 0.00 15 THR A O 5
ATOM 2313 N N . VAL A 1 16 ? -10.791 -1.552 -6.036 1.00 0.00 16 VAL A N 5
ATOM 2314 C CA . VAL A 1 16 ? -10.583 -2.238 -7.344 1.00 0.00 16 VAL A CA 5
ATOM 2315 C C . VAL A 1 16 ? -10.490 -3.786 -7.289 1.00 0.00 16 VAL A C 5
ATOM 2316 O O . VAL A 1 16 ? -9.931 -4.428 -8.176 1.00 0.00 16 VAL A O 5
ATOM 2329 N N . ASP A 1 17 ? -10.991 -4.394 -6.218 1.00 0.00 17 ASP A N 5
ATOM 2330 C CA . ASP A 1 17 ? -10.693 -5.756 -5.727 1.00 0.00 17 ASP A CA 5
ATOM 2331 C C . ASP A 1 17 ? -9.186 -6.102 -5.595 1.00 0.00 17 ASP A C 5
ATOM 2332 O O . ASP A 1 17 ? -8.826 -7.271 -5.456 1.00 0.00 17 ASP A O 5
ATOM 2339 N N . TRP A 1 18 ? -8.296 -5.096 -5.599 1.00 0.00 18 TRP A N 5
ATOM 2340 C CA . TRP A 1 18 ? -6.832 -5.250 -5.528 1.00 0.00 18 TRP A CA 5
ATOM 2341 C C . TRP A 1 18 ? -6.070 -4.284 -4.603 1.00 0.00 18 TRP A C 5
ATOM 2342 O O . TRP A 1 18 ? -4.833 -4.210 -4.629 1.00 0.00 18 TRP A O 5
ATOM 2361 N N . GLY A 1 19 ? -6.777 -3.532 -3.765 1.00 0.00 19 GLY A N 5
ATOM 2362 C CA . GLY A 1 19 ? -6.187 -2.575 -2.822 1.00 0.00 19 GLY A CA 5
ATOM 2363 C C . GLY A 1 19 ? -5.294 -3.251 -1.768 1.00 0.00 19 GLY A C 5
ATOM 2364 O O . GLY A 1 19 ? -4.427 -2.599 -1.184 1.00 0.00 19 GLY A O 5
ATOM 2368 N N . THR A 1 20 ? -5.434 -4.573 -1.578 1.00 0.00 20 THR A N 5
ATOM 2369 C CA . THR A 1 20 ? -4.498 -5.438 -0.838 1.00 0.00 20 THR A CA 5
ATOM 2370 C C . THR A 1 20 ? -3.170 -5.673 -1.580 1.00 0.00 20 THR A C 5
ATOM 2371 O O . THR A 1 20 ? -2.141 -5.806 -0.928 1.00 0.00 20 THR A O 5
ATOM 2382 N N . ALA A 1 21 ? -3.145 -5.636 -2.916 1.00 0.00 21 ALA A N 5
ATOM 2383 C CA . ALA A 1 21 ? -1.940 -5.767 -3.741 1.00 0.00 21 ALA A CA 5
ATOM 2384 C C . ALA A 1 21 ? -1.088 -4.492 -3.688 1.00 0.00 21 ALA A C 5
ATOM 2385 O O . ALA A 1 21 ? 0.096 -4.576 -3.355 1.00 0.00 21 ALA A O 5
ATOM 2392 N N . ILE A 1 22 ? -1.683 -3.332 -3.975 1.00 0.00 22 ILE A N 5
ATOM 2393 C CA . ILE A 1 22 ? -0.979 -2.042 -3.817 1.00 0.00 22 ILE A CA 5
ATOM 2394 C C . ILE A 1 22 ? -0.615 -1.813 -2.343 1.00 0.00 22 ILE A C 5
ATOM 2395 O O . ILE A 1 22 ? 0.468 -1.307 -2.048 1.00 0.00 22 ILE A O 5
ATOM 2409 N N . GLY A 1 23 ? -1.474 -2.241 -1.422 1.00 0.00 23 GLY A N 5
ATOM 2410 C CA . GLY A 1 23 ? -1.169 -2.317 0.020 1.00 0.00 23 GLY A CA 5
ATOM 2411 C C . GLY A 1 23 ? 0.104 -3.114 0.345 1.00 0.00 23 GLY A C 5
ATOM 2412 O O . GLY A 1 23 ? 0.975 -2.632 1.083 1.00 0.00 23 GLY A O 5
ATOM 2416 N N . ASN A 1 24 ? 0.204 -4.332 -0.190 1.00 0.00 24 ASN A N 5
ATOM 2417 C CA . ASN A 1 24 ? 1.366 -5.220 -0.027 1.00 0.00 24 ASN A CA 5
ATOM 2418 C C . ASN A 1 24 ? 2.648 -4.598 -0.593 1.00 0.00 24 ASN A C 5
ATOM 2419 O O . ASN A 1 24 ? 3.686 -4.623 0.072 1.00 0.00 24 ASN A O 5
ATOM 2428 N N . ILE A 1 25 ? 2.573 -3.991 -1.776 1.00 0.00 25 ILE A N 5
ATOM 2429 C CA . ILE A 1 25 ? 3.668 -3.221 -2.418 1.00 0.00 25 ILE A CA 5
ATOM 2430 C C . ILE A 1 25 ? 4.134 -2.059 -1.522 1.00 0.00 25 ILE A C 5
ATOM 2431 O O . ILE A 1 25 ? 5.348 -1.911 -1.297 1.00 0.00 25 ILE A O 5
ATOM 2445 N N . GLY A 1 26 ? 3.209 -1.278 -0.965 1.00 0.00 26 GLY A N 5
ATOM 2446 C CA . GLY A 1 26 ? 3.491 -0.193 -0.011 1.00 0.00 26 GLY A CA 5
ATOM 2447 C C . GLY A 1 26 ? 4.145 -0.659 1.305 1.00 0.00 26 GLY A C 5
ATOM 2448 O O . GLY A 1 26 ? 4.903 0.097 1.909 1.00 0.00 26 GLY A O 5
ATOM 2452 N N . ASN A 1 27 ? 3.866 -1.884 1.754 1.00 0.00 27 ASN A N 5
ATOM 2453 C CA . ASN A 1 27 ? 4.421 -2.471 2.980 1.00 0.00 27 ASN A CA 5
ATOM 2454 C C . ASN A 1 27 ? 5.730 -3.246 2.735 1.00 0.00 27 ASN A C 5
ATOM 2455 O O . ASN A 1 27 ? 6.568 -3.302 3.637 1.00 0.00 27 ASN A O 5
ATOM 2464 N N . ASN A 1 28 ? 5.973 -3.728 1.513 1.00 0.00 28 ASN A N 5
ATOM 2465 C CA . ASN A 1 28 ? 7.306 -4.086 1.032 1.00 0.00 28 ASN A CA 5
ATOM 2466 C C . ASN A 1 28 ? 8.222 -2.848 0.941 1.00 0.00 28 ASN A C 5
ATOM 2467 O O . ASN A 1 28 ? 9.356 -2.874 1.418 1.00 0.00 28 ASN A O 5
ATOM 2476 N N . ALA A 1 29 ? 7.713 -1.719 0.424 1.00 0.00 29 ALA A N 5
ATOM 2477 C CA . ALA A 1 29 ? 8.385 -0.432 0.534 1.00 0.00 29 ALA A CA 5
ATOM 2478 C C . ALA A 1 29 ? 8.638 -0.034 2.000 1.00 0.00 29 ALA A C 5
ATOM 2479 O O . ALA A 1 29 ? 9.663 0.571 2.273 1.00 0.00 29 ALA A O 5
ATOM 2486 N N . ALA A 1 30 ? 7.798 -0.440 2.955 1.00 0.00 30 ALA A N 5
ATOM 2487 C CA . ALA A 1 30 ? 8.031 -0.232 4.391 1.00 0.00 30 ALA A CA 5
ATOM 2488 C C . ALA A 1 30 ? 8.887 -1.313 5.090 1.00 0.00 30 ALA A C 5
ATOM 2489 O O . ALA A 1 30 ? 9.303 -1.098 6.228 1.00 0.00 30 ALA A O 5
ATOM 2496 N N . ALA A 1 31 ? 9.282 -2.387 4.413 1.00 0.00 31 ALA A N 5
ATOM 2497 C CA . ALA A 1 31 ? 10.537 -3.075 4.752 1.00 0.00 31 ALA A CA 5
ATOM 2498 C C . ALA A 1 31 ? 11.762 -2.219 4.372 1.00 0.00 31 ALA A C 5
ATOM 2499 O O . ALA A 1 31 ? 12.765 -2.200 5.075 1.00 0.00 31 ALA A O 5
ATOM 2506 N N . ASN A 1 32 ? 11.639 -1.438 3.287 1.00 0.00 32 ASN A N 5
ATOM 2507 C CA . ASN A 1 32 ? 12.617 -0.462 2.825 1.00 0.00 32 ASN A CA 5
ATOM 2508 C C . ASN A 1 32 ? 12.372 0.966 3.393 1.00 0.00 32 ASN A C 5
ATOM 2509 O O . ASN A 1 32 ? 13.038 1.896 2.957 1.00 0.00 32 ASN A O 5
ATOM 2518 N N . TRP A 1 33 ? 11.452 1.194 4.345 1.00 0.00 33 TRP A N 5
ATOM 2519 C CA . TRP A 1 33 ? 11.105 2.499 4.979 1.00 0.00 33 TRP A CA 5
ATOM 2520 C C . TRP A 1 33 ? 12.321 3.321 5.432 1.00 0.00 33 TRP A C 5
ATOM 2521 O O . TRP A 1 33 ? 12.307 4.548 5.357 1.00 0.00 33 TRP A O 5
ATOM 2540 N N . ALA A 1 34 ? 13.389 2.646 5.881 1.00 0.00 34 ALA A N 5
ATOM 2541 C CA . ALA A 1 34 ? 14.683 3.244 6.225 1.00 0.00 34 ALA A CA 5
ATOM 2542 C C . ALA A 1 34 ? 15.298 4.076 5.080 1.00 0.00 34 ALA A C 5
ATOM 2543 O O . ALA A 1 34 ? 16.132 4.964 5.326 1.00 0.00 34 ALA A O 5
ATOM 2550 N N . THR A 1 35 ? 14.933 3.725 3.857 1.00 0.00 35 THR A N 5
ATOM 2551 C CA . THR A 1 35 ? 15.599 4.091 2.625 1.00 0.00 35 THR A CA 5
ATOM 2552 C C . THR A 1 35 ? 14.701 4.955 1.733 1.00 0.00 35 THR A C 5
ATOM 2553 O O . THR A 1 35 ? 15.162 5.961 1.186 1.00 0.00 35 THR A O 5
ATOM 2564 N N . GLY A 1 36 ? 13.417 4.580 1.545 1.00 0.00 36 GLY A N 5
ATOM 2565 C CA . GLY A 1 36 ? 12.595 5.095 0.440 1.00 0.00 36 GLY A CA 5
ATOM 2566 C C . GLY A 1 36 ? 13.200 4.759 -0.935 1.00 0.00 36 GLY A C 5
ATOM 2567 O O . GLY A 1 36 ? 13.034 5.514 -1.893 1.00 0.00 36 GLY A O 5
ATOM 2571 N N . GLY A 1 37 ? 13.978 3.669 -1.020 1.00 0.00 37 GLY A N 5
ATOM 2572 C CA . GLY A 1 37 ? 14.892 3.288 -2.123 1.00 0.00 37 GLY A CA 5
ATOM 2573 C C . GLY A 1 37 ? 16.323 3.843 -1.966 1.00 0.00 37 GLY A C 5
ATOM 2574 O O . GLY A 1 37 ? 17.125 3.698 -2.891 1.00 0.00 37 GLY A O 5
ATOM 2578 N N . ASN A 1 38 ? 16.633 4.476 -0.835 1.00 0.00 38 ASN A N 5
ATOM 2579 C CA . ASN A 1 38 ? 17.856 5.197 -0.434 1.00 0.00 38 ASN A CA 5
ATOM 2580 C C . ASN A 1 38 ? 18.254 6.310 -1.429 1.00 0.00 38 ASN A C 5
ATOM 2581 O O . ASN A 1 38 ? 17.951 7.485 -1.180 1.00 0.00 38 ASN A O 5
ATOM 2590 N N . ALA A 1 39 ? 18.858 5.935 -2.557 1.00 0.00 39 ALA A N 5
ATOM 2591 C CA . ALA A 1 39 ? 19.304 6.812 -3.659 1.00 0.00 39 ALA A CA 5
ATOM 2592 C C . ALA A 1 39 ? 19.045 6.251 -5.083 1.00 0.00 39 ALA A C 5
ATOM 2593 O O . ALA A 1 39 ? 19.440 6.872 -6.078 1.00 0.00 39 ALA A O 5
ATOM 2600 N N . GLY A 1 40 ? 18.397 5.083 -5.198 1.00 0.00 40 GLY A N 5
ATOM 2601 C CA . GLY A 1 40 ? 18.161 4.388 -6.480 1.00 0.00 40 GLY A CA 5
ATOM 2602 C C . GLY A 1 40 ? 18.192 2.857 -6.410 1.00 0.00 40 GLY A C 5
ATOM 2603 O O . GLY A 1 40 ? 18.548 2.223 -7.406 1.00 0.00 40 GLY A O 5
ATOM 2607 N N . TRP A 1 41 ? 17.835 2.244 -5.268 1.00 0.00 41 TRP A N 5
ATOM 2608 C CA . TRP A 1 41 ? 17.774 0.792 -5.049 1.00 0.00 41 TRP A CA 5
ATOM 2609 C C . TRP A 1 41 ? 16.799 0.079 -5.987 1.00 0.00 41 TRP A C 5
ATOM 2610 O O . TRP A 1 41 ? 15.587 0.082 -5.761 1.00 0.00 41 TRP A O 5
ATOM 2629 N N . ASN A 1 42 ? 17.291 -0.500 -7.081 1.00 0.00 42 ASN A N 5
ATOM 2630 C CA . ASN A 1 42 ? 16.510 -1.173 -8.124 1.00 0.00 42 ASN A CA 5
ATOM 2631 C C . ASN A 1 42 ? 17.290 -2.370 -8.730 1.00 0.00 42 ASN A C 5
ATOM 2632 O O . ASN A 1 42 ? 18.517 -2.466 -8.569 1.00 0.00 42 ASN A O 5
ATOM 2641 N N . LYS A 1 43 ? 16.602 -3.245 -9.480 1.00 0.00 43 LYS A N 5
ATOM 2642 C CA . LYS A 1 43 ? 17.099 -4.422 -10.221 1.00 0.00 43 LYS A CA 5
ATOM 2643 C C . LYS A 1 43 ? 17.990 -5.370 -9.393 1.00 0.00 43 LYS A C 5
ATOM 2644 O O . LYS A 1 43 ? 17.406 -6.141 -8.599 1.00 0.00 43 LYS A O 5
ATOM 2656 N N . LYS A 1 1 ? -19.168 4.600 0.518 1.00 0.00 1 LYS A N 6
ATOM 2657 C CA . LYS A 1 1 ? -19.462 5.241 -0.791 1.00 0.00 1 LYS A CA 6
ATOM 2658 C C . LYS A 1 1 ? -18.737 4.516 -1.937 1.00 0.00 1 LYS A C 6
ATOM 2659 O O . LYS A 1 1 ? -17.570 4.777 -2.193 1.00 0.00 1 LYS A O 6
ATOM 2672 N N . TYR A 1 2 ? -19.387 3.583 -2.631 1.00 0.00 2 TYR A N 6
ATOM 2673 C CA . TYR A 1 2 ? -18.884 2.981 -3.858 1.00 0.00 2 TYR A CA 6
ATOM 2674 C C . TYR A 1 2 ? -18.870 4.065 -4.962 1.00 0.00 2 TYR A C 6
ATOM 2675 O O . TYR A 1 2 ? -19.911 4.433 -5.516 1.00 0.00 2 TYR A O 6
ATOM 2691 N N . TYR A 1 3 ? -17.689 4.646 -5.227 1.00 0.00 3 TYR A N 6
ATOM 2692 C CA . TYR A 1 3 ? -17.497 5.775 -6.153 1.00 0.00 3 TYR A CA 6
ATOM 2693 C C . TYR A 1 3 ? -17.793 5.437 -7.631 1.00 0.00 3 TYR A C 6
ATOM 2694 O O . TYR A 1 3 ? -17.978 6.367 -8.425 1.00 0.00 3 TYR A O 6
ATOM 2710 N N . GLY A 1 4 ? -17.870 4.156 -8.009 1.00 0.00 4 GLY A N 6
ATOM 2711 C CA . GLY A 1 4 ? -18.488 3.666 -9.253 1.00 0.00 4 GLY A CA 6
ATOM 2712 C C . GLY A 1 4 ? -17.713 2.613 -10.058 1.00 0.00 4 GLY A C 6
ATOM 2713 O O . GLY A 1 4 ? -18.301 1.966 -10.923 1.00 0.00 4 GLY A O 6
ATOM 2717 N N . ASN A 1 5 ? -16.410 2.427 -9.805 1.00 0.00 5 ASN A N 6
ATOM 2718 C CA . ASN A 1 5 ? -15.549 1.507 -10.557 1.00 0.00 5 ASN A CA 6
ATOM 2719 C C . ASN A 1 5 ? -15.648 0.035 -10.081 1.00 0.00 5 ASN A C 6
ATOM 2720 O O . ASN A 1 5 ? -15.935 -0.861 -10.878 1.00 0.00 5 ASN A O 6
ATOM 2729 N N . GLY A 1 6 ? -15.378 -0.189 -8.790 1.00 0.00 6 GLY A N 6
ATOM 2730 C CA . GLY A 1 6 ? -15.231 -1.499 -8.139 1.00 0.00 6 GLY A CA 6
ATOM 2731 C C . GLY A 1 6 ? -14.759 -1.366 -6.701 1.00 0.00 6 GLY A C 6
ATOM 2732 O O . GLY A 1 6 ? -13.936 -2.157 -6.259 1.00 0.00 6 GLY A O 6
ATOM 2736 N N . VAL A 1 7 ? -15.229 -0.330 -5.988 1.00 0.00 7 VAL A N 6
ATOM 2737 C CA . VAL A 1 7 ? -14.488 0.329 -4.884 1.00 0.00 7 VAL A CA 6
ATOM 2738 C C . VAL A 1 7 ? -15.178 0.230 -3.513 1.00 0.00 7 VAL A C 6
ATOM 2739 O O . VAL A 1 7 ? -16.138 0.953 -3.228 1.00 0.00 7 VAL A O 6
ATOM 2752 N N . HIS A 1 8 ? -14.672 -0.675 -2.674 1.00 0.00 8 HIS A N 6
ATOM 2753 C CA . HIS A 1 8 ? -15.066 -0.951 -1.292 1.00 0.00 8 HIS A CA 6
ATOM 2754 C C . HIS A 1 8 ? -13.807 -1.285 -0.484 1.00 0.00 8 HIS A C 6
ATOM 2755 O O . HIS A 1 8 ? -13.050 -2.165 -0.876 1.00 0.00 8 HIS A O 6
ATOM 2768 N N . CYS A 1 9 ? -13.565 -0.644 0.665 1.00 0.00 9 CYS A N 6
ATOM 2769 C CA . CYS A 1 9 ? -12.418 -0.920 1.570 1.00 0.00 9 CYS A CA 6
ATOM 2770 C C . CYS A 1 9 ? -12.381 -2.420 1.956 1.00 0.00 9 CYS A C 6
ATOM 2771 O O . CYS A 1 9 ? -11.328 -3.000 2.229 1.00 0.00 9 CYS A O 6
ATOM 2776 N N . GLY A 1 10 ? -13.581 -2.987 2.111 1.00 0.00 10 GLY A N 6
ATOM 2777 C CA . GLY A 1 10 ? -13.936 -4.200 2.849 1.00 0.00 10 GLY A CA 6
ATOM 2778 C C . GLY A 1 10 ? -15.310 -4.020 3.527 1.00 0.00 10 GLY A C 6
ATOM 2779 O O . GLY A 1 10 ? -16.132 -4.936 3.540 1.00 0.00 10 GLY A O 6
ATOM 2783 N N . LYS A 1 11 ? -15.558 -2.801 4.034 1.00 0.00 11 LYS A N 6
ATOM 2784 C CA . LYS A 1 11 ? -16.854 -2.267 4.518 1.00 0.00 11 LYS A CA 6
ATOM 2785 C C . LYS A 1 11 ? -17.145 -0.844 3.978 1.00 0.00 11 LYS A C 6
ATOM 2786 O O . LYS A 1 11 ? -18.167 -0.652 3.324 1.00 0.00 11 LYS A O 6
ATOM 2797 N N . HIS A 1 12 ? -16.233 0.104 4.239 1.00 0.00 12 HIS A N 6
ATOM 2798 C CA . HIS A 1 12 ? -16.211 1.479 3.682 1.00 0.00 12 HIS A CA 6
ATOM 2799 C C . HIS A 1 12 ? -15.741 1.474 2.195 1.00 0.00 12 HIS A C 6
ATOM 2800 O O . HIS A 1 12 ? -15.958 0.494 1.478 1.00 0.00 12 HIS A O 6
ATOM 2813 N N . SER A 1 13 ? -15.130 2.546 1.671 1.00 0.00 13 SER A N 6
ATOM 2814 C CA . SER A 1 13 ? -15.062 2.867 0.218 1.00 0.00 13 SER A CA 6
ATOM 2815 C C . SER A 1 13 ? -13.780 2.508 -0.566 1.00 0.00 13 SER A C 6
ATOM 2816 O O . SER A 1 13 ? -13.745 2.635 -1.790 1.00 0.00 13 SER A O 6
ATOM 2822 N N . CYS A 1 14 ? -12.694 2.129 0.120 1.00 0.00 14 CYS A N 6
ATOM 2823 C CA . CYS A 1 14 ? -11.328 2.496 -0.271 1.00 0.00 14 CYS A CA 6
ATOM 2824 C C . CYS A 1 14 ? -10.468 1.484 -1.052 1.00 0.00 14 CYS A C 6
ATOM 2825 O O . CYS A 1 14 ? -9.260 1.689 -1.167 1.00 0.00 14 CYS A O 6
ATOM 2830 N N . THR A 1 15 ? -11.030 0.400 -1.586 1.00 0.00 15 THR A N 6
ATOM 2831 C CA . THR A 1 15 ? -10.269 -0.642 -2.295 1.00 0.00 15 THR A CA 6
ATOM 2832 C C . THR A 1 15 ? -10.959 -1.078 -3.581 1.00 0.00 15 THR A C 6
ATOM 2833 O O . THR A 1 15 ? -12.106 -1.511 -3.554 1.00 0.00 15 THR A O 6
ATOM 2844 N N . VAL A 1 16 ? -10.279 -1.022 -4.733 1.00 0.00 16 VAL A N 6
ATOM 2845 C CA . VAL A 1 16 ? -10.731 -1.455 -6.088 1.00 0.00 16 VAL A CA 6
ATOM 2846 C C . VAL A 1 16 ? -10.859 -2.993 -6.219 1.00 0.00 16 VAL A C 6
ATOM 2847 O O . VAL A 1 16 ? -10.601 -3.594 -7.265 1.00 0.00 16 VAL A O 6
ATOM 2860 N N . ASP A 1 17 ? -11.136 -3.680 -5.112 1.00 0.00 17 ASP A N 6
ATOM 2861 C CA . ASP A 1 17 ? -10.900 -5.109 -4.825 1.00 0.00 17 ASP A CA 6
ATOM 2862 C C . ASP A 1 17 ? -9.422 -5.583 -4.991 1.00 0.00 17 ASP A C 6
ATOM 2863 O O . ASP A 1 17 ? -9.118 -6.728 -4.668 1.00 0.00 17 ASP A O 6
ATOM 2870 N N . TRP A 1 18 ? -8.486 -4.726 -5.419 1.00 0.00 18 TRP A N 6
ATOM 2871 C CA . TRP A 1 18 ? -7.036 -4.979 -5.584 1.00 0.00 18 TRP A CA 6
ATOM 2872 C C . TRP A 1 18 ? -6.123 -4.241 -4.581 1.00 0.00 18 TRP A C 6
ATOM 2873 O O . TRP A 1 18 ? -4.883 -4.241 -4.710 1.00 0.00 18 TRP A O 6
ATOM 2892 N N . GLY A 1 19 ? -6.706 -3.614 -3.551 1.00 0.00 19 GLY A N 6
ATOM 2893 C CA . GLY A 1 19 ? -5.993 -2.909 -2.487 1.00 0.00 19 GLY A CA 6
ATOM 2894 C C . GLY A 1 19 ? -5.066 -3.812 -1.662 1.00 0.00 19 GLY A C 6
ATOM 2895 O O . GLY A 1 19 ? -4.135 -3.331 -1.045 1.00 0.00 19 GLY A O 6
ATOM 2899 N N . THR A 1 20 ? -5.284 -5.129 -1.701 1.00 0.00 20 THR A N 6
ATOM 2900 C CA . THR A 1 20 ? -4.339 -6.139 -1.206 1.00 0.00 20 THR A CA 6
ATOM 2901 C C . THR A 1 20 ? -3.000 -6.110 -1.983 1.00 0.00 20 THR A C 6
ATOM 2902 O O . THR A 1 20 ? -1.943 -6.184 -1.361 1.00 0.00 20 THR A O 6
ATOM 2913 N N . ALA A 1 21 ? -3.020 -5.911 -3.305 1.00 0.00 21 ALA A N 6
ATOM 2914 C CA . ALA A 1 21 ? -1.865 -5.788 -4.189 1.00 0.00 21 ALA A CA 6
ATOM 2915 C C . ALA A 1 21 ? -1.071 -4.492 -3.906 1.00 0.00 21 ALA A C 6
ATOM 2916 O O . ALA A 1 21 ? 0.110 -4.556 -3.524 1.00 0.00 21 ALA A O 6
ATOM 2923 N N . ILE A 1 22 ? -1.718 -3.320 -4.055 1.00 0.00 22 ILE A N 6
ATOM 2924 C CA . ILE A 1 22 ? -1.010 -2.045 -3.769 1.00 0.00 22 ILE A CA 6
ATOM 2925 C C . ILE A 1 22 ? -0.576 -1.919 -2.309 1.00 0.00 22 ILE A C 6
ATOM 2926 O O . ILE A 1 22 ? 0.513 -1.422 -2.033 1.00 0.00 22 ILE A O 6
ATOM 2940 N N . GLY A 1 23 ? -1.403 -2.411 -1.380 1.00 0.00 23 GLY A N 6
ATOM 2941 C CA . GLY A 1 23 ? -1.114 -2.451 0.057 1.00 0.00 23 GLY A CA 6
ATOM 2942 C C . GLY A 1 23 ? 0.150 -3.260 0.396 1.00 0.00 23 GLY A C 6
ATOM 2943 O O . GLY A 1 23 ? 1.037 -2.762 1.092 1.00 0.00 23 GLY A O 6
ATOM 2947 N N . ASN A 1 24 ? 0.251 -4.482 -0.140 1.00 0.00 24 ASN A N 6
ATOM 2948 C CA . ASN A 1 24 ? 1.424 -5.350 0.000 1.00 0.00 24 ASN A CA 6
ATOM 2949 C C . ASN A 1 24 ? 2.689 -4.682 -0.590 1.00 0.00 24 ASN A C 6
ATOM 2950 O O . ASN A 1 24 ? 3.724 -4.638 0.074 1.00 0.00 24 ASN A O 6
ATOM 2959 N N . ILE A 1 25 ? 2.607 -4.124 -1.803 1.00 0.00 25 ILE A N 6
ATOM 2960 C CA . ILE A 1 25 ? 3.699 -3.397 -2.457 1.00 0.00 25 ILE A CA 6
ATOM 2961 C C . ILE A 1 25 ? 4.146 -2.175 -1.633 1.00 0.00 25 ILE A C 6
ATOM 2962 O O . ILE A 1 25 ? 5.343 -1.989 -1.394 1.00 0.00 25 ILE A O 6
ATOM 2976 N N . GLY A 1 26 ? 3.206 -1.367 -1.124 1.00 0.00 26 GLY A N 6
ATOM 2977 C CA . GLY A 1 26 ? 3.510 -0.188 -0.300 1.00 0.00 26 GLY A CA 6
ATOM 2978 C C . GLY A 1 26 ? 4.199 -0.507 1.025 1.00 0.00 26 GLY A C 6
ATOM 2979 O O . GLY A 1 26 ? 5.099 0.227 1.444 1.00 0.00 26 GLY A O 6
ATOM 2983 N N . ASN A 1 27 ? 3.831 -1.622 1.669 1.00 0.00 27 ASN A N 6
ATOM 2984 C CA . ASN A 1 27 ? 4.478 -2.048 2.910 1.00 0.00 27 ASN A CA 6
ATOM 2985 C C . ASN A 1 27 ? 5.742 -2.915 2.722 1.00 0.00 27 ASN A C 6
ATOM 2986 O O . ASN A 1 27 ? 6.620 -2.884 3.574 1.00 0.00 27 ASN A O 6
ATOM 2995 N N . ASN A 1 28 ? 5.914 -3.564 1.571 1.00 0.00 28 ASN A N 6
ATOM 2996 C CA . ASN A 1 28 ? 7.234 -4.041 1.116 1.00 0.00 28 ASN A CA 6
ATOM 2997 C C . ASN A 1 28 ? 8.208 -2.854 0.989 1.00 0.00 28 ASN A C 6
ATOM 2998 O O . ASN A 1 28 ? 9.276 -2.840 1.614 1.00 0.00 28 ASN A O 6
ATOM 3007 N N . ALA A 1 29 ? 7.787 -1.797 0.279 1.00 0.00 29 ALA A N 6
ATOM 3008 C CA . ALA A 1 29 ? 8.500 -0.517 0.202 1.00 0.00 29 ALA A CA 6
ATOM 3009 C C . ALA A 1 29 ? 8.746 0.142 1.566 1.00 0.00 29 ALA A C 6
ATOM 3010 O O . ALA A 1 29 ? 9.762 0.812 1.716 1.00 0.00 29 ALA A O 6
ATOM 3017 N N . ALA A 1 30 ? 7.911 -0.118 2.589 1.00 0.00 30 ALA A N 6
ATOM 3018 C CA . ALA A 1 30 ? 8.069 0.387 3.947 1.00 0.00 30 ALA A CA 6
ATOM 3019 C C . ALA A 1 30 ? 8.630 -0.597 4.993 1.00 0.00 30 ALA A C 6
ATOM 3020 O O . ALA A 1 30 ? 8.670 -0.273 6.178 1.00 0.00 30 ALA A O 6
ATOM 3027 N N . ALA A 1 31 ? 9.140 -1.760 4.578 1.00 0.00 31 ALA A N 6
ATOM 3028 C CA . ALA A 1 31 ? 10.240 -2.450 5.275 1.00 0.00 31 ALA A CA 6
ATOM 3029 C C . ALA A 1 31 ? 11.619 -2.219 4.623 1.00 0.00 31 ALA A C 6
ATOM 3030 O O . ALA A 1 31 ? 12.638 -2.361 5.301 1.00 0.00 31 ALA A O 6
ATOM 3037 N N . ASN A 1 32 ? 11.662 -1.803 3.354 1.00 0.00 32 ASN A N 6
ATOM 3038 C CA . ASN A 1 32 ? 12.824 -1.178 2.764 1.00 0.00 32 ASN A CA 6
ATOM 3039 C C . ASN A 1 32 ? 13.037 0.211 3.384 1.00 0.00 32 ASN A C 6
ATOM 3040 O O . ASN A 1 32 ? 14.125 0.462 3.869 1.00 0.00 32 ASN A O 6
ATOM 3049 N N . TRP A 1 33 ? 11.957 1.034 3.450 1.00 0.00 33 TRP A N 6
ATOM 3050 C CA . TRP A 1 33 ? 11.726 2.358 4.077 1.00 0.00 33 TRP A CA 6
ATOM 3051 C C . TRP A 1 33 ? 12.935 3.278 4.218 1.00 0.00 33 TRP A C 6
ATOM 3052 O O . TRP A 1 33 ? 13.030 4.302 3.538 1.00 0.00 33 TRP A O 6
ATOM 3071 N N . ALA A 1 34 ? 13.885 2.875 5.054 1.00 0.00 34 ALA A N 6
ATOM 3072 C CA . ALA A 1 34 ? 15.244 3.415 5.147 1.00 0.00 34 ALA A CA 6
ATOM 3073 C C . ALA A 1 34 ? 15.964 3.478 3.781 1.00 0.00 34 ALA A C 6
ATOM 3074 O O . ALA A 1 34 ? 16.833 4.322 3.560 1.00 0.00 34 ALA A O 6
ATOM 3081 N N . THR A 1 35 ? 15.573 2.592 2.855 1.00 0.00 35 THR A N 6
ATOM 3082 C CA . THR A 1 35 ? 16.112 2.365 1.504 1.00 0.00 35 THR A CA 6
ATOM 3083 C C . THR A 1 35 ? 14.960 1.890 0.602 1.00 0.00 35 THR A C 6
ATOM 3084 O O . THR A 1 35 ? 15.117 0.953 -0.171 1.00 0.00 35 THR A O 6
ATOM 3095 N N . GLY A 1 36 ? 13.787 2.546 0.693 1.00 0.00 36 GLY A N 6
ATOM 3096 C CA . GLY A 1 36 ? 12.553 2.298 -0.069 1.00 0.00 36 GLY A CA 6
ATOM 3097 C C . GLY A 1 36 ? 12.733 2.441 -1.588 1.00 0.00 36 GLY A C 6
ATOM 3098 O O . GLY A 1 36 ? 12.334 3.448 -2.163 1.00 0.00 36 GLY A O 6
ATOM 3102 N N . GLY A 1 37 ? 13.389 1.476 -2.236 1.00 0.00 37 GLY A N 6
ATOM 3103 C CA . GLY A 1 37 ? 14.090 1.677 -3.514 1.00 0.00 37 GLY A CA 6
ATOM 3104 C C . GLY A 1 37 ? 15.171 2.769 -3.456 1.00 0.00 37 GLY A C 6
ATOM 3105 O O . GLY A 1 37 ? 15.552 3.327 -4.488 1.00 0.00 37 GLY A O 6
ATOM 3109 N N . ASN A 1 38 ? 15.600 3.129 -2.234 1.00 0.00 38 ASN A N 6
ATOM 3110 C CA . ASN A 1 38 ? 16.048 4.435 -1.723 1.00 0.00 38 ASN A CA 6
ATOM 3111 C C . ASN A 1 38 ? 15.158 5.647 -2.131 1.00 0.00 38 ASN A C 6
ATOM 3112 O O . ASN A 1 38 ? 14.863 6.483 -1.272 1.00 0.00 38 ASN A O 6
ATOM 3121 N N . ALA A 1 39 ? 14.658 5.712 -3.367 1.00 0.00 39 ALA A N 6
ATOM 3122 C CA . ALA A 1 39 ? 13.653 6.644 -3.858 1.00 0.00 39 ALA A CA 6
ATOM 3123 C C . ALA A 1 39 ? 12.717 5.960 -4.877 1.00 0.00 39 ALA A C 6
ATOM 3124 O O . ALA A 1 39 ? 12.965 5.940 -6.087 1.00 0.00 39 ALA A O 6
ATOM 3131 N N . GLY A 1 40 ? 11.602 5.412 -4.382 1.00 0.00 40 GLY A N 6
ATOM 3132 C CA . GLY A 1 40 ? 10.448 4.982 -5.196 1.00 0.00 40 GLY A CA 6
ATOM 3133 C C . GLY A 1 40 ? 10.273 3.472 -5.427 1.00 0.00 40 GLY A C 6
ATOM 3134 O O . GLY A 1 40 ? 9.539 3.089 -6.347 1.00 0.00 40 GLY A O 6
ATOM 3138 N N . TRP A 1 41 ? 10.902 2.600 -4.631 1.00 0.00 41 TRP A N 6
ATOM 3139 C CA . TRP A 1 41 ? 10.845 1.119 -4.693 1.00 0.00 41 TRP A CA 6
ATOM 3140 C C . TRP A 1 41 ? 11.367 0.511 -6.019 1.00 0.00 41 TRP A C 6
ATOM 3141 O O . TRP A 1 41 ? 11.015 -0.610 -6.390 1.00 0.00 41 TRP A O 6
ATOM 3160 N N . ASN A 1 42 ? 12.215 1.246 -6.759 1.00 0.00 42 ASN A N 6
ATOM 3161 C CA . ASN A 1 42 ? 12.924 0.763 -7.962 1.00 0.00 42 ASN A CA 6
ATOM 3162 C C . ASN A 1 42 ? 14.000 -0.308 -7.631 1.00 0.00 42 ASN A C 6
ATOM 3163 O O . ASN A 1 42 ? 15.201 -0.007 -7.544 1.00 0.00 42 ASN A O 6
ATOM 3172 N N . LYS A 1 43 ? 13.576 -1.565 -7.478 1.00 0.00 43 LYS A N 6
ATOM 3173 C CA . LYS A 1 43 ? 14.401 -2.775 -7.270 1.00 0.00 43 LYS A CA 6
ATOM 3174 C C . LYS A 1 43 ? 13.886 -3.951 -8.103 1.00 0.00 43 LYS A C 6
ATOM 3175 O O . LYS A 1 43 ? 12.651 -4.157 -8.181 1.00 0.00 43 LYS A O 6
ATOM 3187 N N . LYS A 1 1 ? -19.072 5.205 -0.970 1.00 0.00 1 LYS A N 7
ATOM 3188 C CA . LYS A 1 1 ? -18.803 6.034 -2.177 1.00 0.00 1 LYS A CA 7
ATOM 3189 C C . LYS A 1 1 ? -18.134 5.202 -3.277 1.00 0.00 1 LYS A C 7
ATOM 3190 O O . LYS A 1 1 ? -16.920 4.965 -3.211 1.00 0.00 1 LYS A O 7
ATOM 3203 N N . TYR A 1 2 ? -18.852 4.768 -4.311 1.00 0.00 2 TYR A N 7
ATOM 3204 C CA . TYR A 1 2 ? -18.296 4.192 -5.518 1.00 0.00 2 TYR A CA 7
ATOM 3205 C C . TYR A 1 2 ? -18.011 5.286 -6.549 1.00 0.00 2 TYR A C 7
ATOM 3206 O O . TYR A 1 2 ? -18.944 5.864 -7.099 1.00 0.00 2 TYR A O 7
ATOM 3222 N N . TYR A 1 3 ? -16.735 5.601 -6.801 1.00 0.00 3 TYR A N 7
ATOM 3223 C CA . TYR A 1 3 ? -16.265 6.713 -7.640 1.00 0.00 3 TYR A CA 7
ATOM 3224 C C . TYR A 1 3 ? -16.645 6.614 -9.150 1.00 0.00 3 TYR A C 7
ATOM 3225 O O . TYR A 1 3 ? -16.397 7.558 -9.904 1.00 0.00 3 TYR A O 7
ATOM 3241 N N . GLY A 1 4 ? -17.256 5.512 -9.608 1.00 0.00 4 GLY A N 7
ATOM 3242 C CA . GLY A 1 4 ? -17.853 5.385 -10.950 1.00 0.00 4 GLY A CA 7
ATOM 3243 C C . GLY A 1 4 ? -16.997 4.628 -11.988 1.00 0.00 4 GLY A C 7
ATOM 3244 O O . GLY A 1 4 ? -17.537 4.099 -12.965 1.00 0.00 4 GLY A O 7
ATOM 3248 N N . ASN A 1 5 ? -15.684 4.541 -11.779 1.00 0.00 5 ASN A N 7
ATOM 3249 C CA . ASN A 1 5 ? -14.716 3.803 -12.594 1.00 0.00 5 ASN A CA 7
ATOM 3250 C C . ASN A 1 5 ? -14.398 2.371 -12.119 1.00 0.00 5 ASN A C 7
ATOM 3251 O O . ASN A 1 5 ? -14.293 1.480 -12.953 1.00 0.00 5 ASN A O 7
ATOM 3260 N N . GLY A 1 6 ? -14.317 2.039 -10.832 1.00 0.00 6 GLY A N 7
ATOM 3261 C CA . GLY A 1 6 ? -14.350 2.890 -9.642 1.00 0.00 6 GLY A CA 7
ATOM 3262 C C . GLY A 1 6 ? -13.819 2.216 -8.378 1.00 0.00 6 GLY A C 7
ATOM 3263 O O . GLY A 1 6 ? -13.590 1.000 -8.335 1.00 0.00 6 GLY A O 7
ATOM 3267 N N . VAL A 1 7 ? -13.618 3.007 -7.322 1.00 0.00 7 VAL A N 7
ATOM 3268 C CA . VAL A 1 7 ? -12.623 2.711 -6.288 1.00 0.00 7 VAL A CA 7
ATOM 3269 C C . VAL A 1 7 ? -13.208 2.160 -4.981 1.00 0.00 7 VAL A C 7
ATOM 3270 O O . VAL A 1 7 ? -12.469 1.562 -4.196 1.00 0.00 7 VAL A O 7
ATOM 3283 N N . HIS A 1 8 ? -14.527 2.260 -4.751 1.00 0.00 8 HIS A N 7
ATOM 3284 C CA . HIS A 1 8 ? -15.257 1.824 -3.544 1.00 0.00 8 HIS A CA 7
ATOM 3285 C C . HIS A 1 8 ? -14.614 2.311 -2.220 1.00 0.00 8 HIS A C 7
ATOM 3286 O O . HIS A 1 8 ? -13.900 1.564 -1.551 1.00 0.00 8 HIS A O 7
ATOM 3299 N N . CYS A 1 9 ? -14.829 3.571 -1.853 1.00 0.00 9 CYS A N 7
ATOM 3300 C CA . CYS A 1 9 ? -14.254 4.183 -0.646 1.00 0.00 9 CYS A CA 7
ATOM 3301 C C . CYS A 1 9 ? -15.304 4.606 0.400 1.00 0.00 9 CYS A C 7
ATOM 3302 O O . CYS A 1 9 ? -16.513 4.611 0.148 1.00 0.00 9 CYS A O 7
ATOM 3307 N N . GLY A 1 10 ? -14.816 4.960 1.588 1.00 0.00 10 GLY A N 7
ATOM 3308 C CA . GLY A 1 10 ? -15.615 5.380 2.737 1.00 0.00 10 GLY A CA 7
ATOM 3309 C C . GLY A 1 10 ? -14.731 5.576 3.981 1.00 0.00 10 GLY A C 7
ATOM 3310 O O . GLY A 1 10 ? -13.969 6.539 4.080 1.00 0.00 10 GLY A O 7
ATOM 3314 N N . LYS A 1 11 ? -14.824 4.643 4.945 1.00 0.00 11 LYS A N 7
ATOM 3315 C CA . LYS A 1 11 ? -14.087 4.695 6.226 1.00 0.00 11 LYS A CA 7
ATOM 3316 C C . LYS A 1 11 ? -12.616 4.269 6.096 1.00 0.00 11 LYS A C 7
ATOM 3317 O O . LYS A 1 11 ? -11.720 5.003 6.530 1.00 0.00 11 LYS A O 7
ATOM 3328 N N . HIS A 1 12 ? -12.364 3.094 5.509 1.00 0.00 12 HIS A N 7
ATOM 3329 C CA . HIS A 1 12 ? -11.019 2.452 5.445 1.00 0.00 12 HIS A CA 7
ATOM 3330 C C . HIS A 1 12 ? -10.704 1.700 4.133 1.00 0.00 12 HIS A C 7
ATOM 3331 O O . HIS A 1 12 ? -9.652 1.062 4.018 1.00 0.00 12 HIS A O 7
ATOM 3344 N N . SER A 1 13 ? -11.610 1.715 3.147 1.00 0.00 13 SER A N 7
ATOM 3345 C CA . SER A 1 13 ? -11.591 0.858 1.945 1.00 0.00 13 SER A CA 7
ATOM 3346 C C . SER A 1 13 ? -10.729 1.430 0.809 1.00 0.00 13 SER A C 7
ATOM 3347 O O . SER A 1 13 ? -9.524 1.191 0.789 1.00 0.00 13 SER A O 7
ATOM 3353 N N . CYS A 1 14 ? -11.309 2.208 -0.117 1.00 0.00 14 CYS A N 7
ATOM 3354 C CA . CYS A 1 14 ? -10.695 2.654 -1.392 1.00 0.00 14 CYS A CA 7
ATOM 3355 C C . CYS A 1 14 ? -10.070 1.468 -2.173 1.00 0.00 14 CYS A C 7
ATOM 3356 O O . CYS A 1 14 ? -8.989 1.567 -2.758 1.00 0.00 14 CYS A O 7
ATOM 3361 N N . THR A 1 15 ? -10.739 0.308 -2.138 1.00 0.00 15 THR A N 7
ATOM 3362 C CA . THR A 1 15 ? -10.221 -1.016 -2.526 1.00 0.00 15 THR A CA 7
ATOM 3363 C C . THR A 1 15 ? -10.021 -1.253 -4.029 1.00 0.00 15 THR A C 7
ATOM 3364 O O . THR A 1 15 ? -9.222 -2.113 -4.396 1.00 0.00 15 THR A O 7
ATOM 3375 N N . VAL A 1 16 ? -10.724 -0.542 -4.918 1.00 0.00 16 VAL A N 7
ATOM 3376 C CA . VAL A 1 16 ? -11.025 -1.017 -6.302 1.00 0.00 16 VAL A CA 7
ATOM 3377 C C . VAL A 1 16 ? -11.501 -2.485 -6.236 1.00 0.00 16 VAL A C 7
ATOM 3378 O O . VAL A 1 16 ? -12.544 -2.736 -5.647 1.00 0.00 16 VAL A O 7
ATOM 3391 N N . ASP A 1 17 ? -10.718 -3.449 -6.727 1.00 0.00 17 ASP A N 7
ATOM 3392 C CA . ASP A 1 17 ? -10.717 -4.867 -6.324 1.00 0.00 17 ASP A CA 7
ATOM 3393 C C . ASP A 1 17 ? -9.281 -5.381 -5.994 1.00 0.00 17 ASP A C 7
ATOM 3394 O O . ASP A 1 17 ? -9.063 -6.595 -5.894 1.00 0.00 17 ASP A O 7
ATOM 3401 N N . TRP A 1 18 ? -8.300 -4.485 -5.833 1.00 0.00 18 TRP A N 7
ATOM 3402 C CA . TRP A 1 18 ? -6.849 -4.784 -5.756 1.00 0.00 18 TRP A CA 7
ATOM 3403 C C . TRP A 1 18 ? -6.039 -4.003 -4.693 1.00 0.00 18 TRP A C 7
ATOM 3404 O O . TRP A 1 18 ? -4.801 -4.012 -4.674 1.00 0.00 18 TRP A O 7
ATOM 3423 N N . GLY A 1 19 ? -6.734 -3.334 -3.770 1.00 0.00 19 GLY A N 7
ATOM 3424 C CA . GLY A 1 19 ? -6.122 -2.550 -2.688 1.00 0.00 19 GLY A CA 7
ATOM 3425 C C . GLY A 1 19 ? -5.258 -3.400 -1.735 1.00 0.00 19 GLY A C 7
ATOM 3426 O O . GLY A 1 19 ? -4.302 -2.901 -1.143 1.00 0.00 19 GLY A O 7
ATOM 3430 N N . THR A 1 20 ? -5.534 -4.705 -1.649 1.00 0.00 20 THR A N 7
ATOM 3431 C CA . THR A 1 20 ? -4.682 -5.747 -1.050 1.00 0.00 20 THR A CA 7
ATOM 3432 C C . THR A 1 20 ? -3.309 -5.878 -1.738 1.00 0.00 20 THR A C 7
ATOM 3433 O O . THR A 1 20 ? -2.302 -6.035 -1.054 1.00 0.00 20 THR A O 7
ATOM 3444 N N . ALA A 1 21 ? -3.235 -5.773 -3.068 1.00 0.00 21 ALA A N 7
ATOM 3445 C CA . ALA A 1 21 ? -1.992 -5.732 -3.862 1.00 0.00 21 ALA A CA 7
ATOM 3446 C C . ALA A 1 21 ? -1.144 -4.532 -3.445 1.00 0.00 21 ALA A C 7
ATOM 3447 O O . ALA A 1 21 ? -0.017 -4.697 -2.985 1.00 0.00 21 ALA A O 7
ATOM 3454 N N . ILE A 1 22 ? -1.703 -3.321 -3.575 1.00 0.00 22 ILE A N 7
ATOM 3455 C CA . ILE A 1 22 ? -0.951 -2.084 -3.296 1.00 0.00 22 ILE A CA 7
ATOM 3456 C C . ILE A 1 22 ? -0.606 -1.915 -1.809 1.00 0.00 22 ILE A C 7
ATOM 3457 O O . ILE A 1 22 ? 0.444 -1.363 -1.474 1.00 0.00 22 ILE A O 7
ATOM 3471 N N . GLY A 1 23 ? -1.435 -2.437 -0.916 1.00 0.00 23 GLY A N 7
ATOM 3472 C CA . GLY A 1 23 ? -1.131 -2.539 0.512 1.00 0.00 23 GLY A CA 7
ATOM 3473 C C . GLY A 1 23 ? 0.113 -3.396 0.774 1.00 0.00 23 GLY A C 7
ATOM 3474 O O . GLY A 1 23 ? 1.044 -2.952 1.448 1.00 0.00 23 GLY A O 7
ATOM 3478 N N . ASN A 1 24 ? 0.146 -4.615 0.224 1.00 0.00 24 ASN A N 7
ATOM 3479 C CA . ASN A 1 24 ? 1.299 -5.502 0.303 1.00 0.00 24 ASN A CA 7
ATOM 3480 C C . ASN A 1 24 ? 2.557 -4.860 -0.289 1.00 0.00 24 ASN A C 7
ATOM 3481 O O . ASN A 1 24 ? 3.617 -4.861 0.358 1.00 0.00 24 ASN A O 7
ATOM 3490 N N . ILE A 1 25 ? 2.484 -4.319 -1.510 1.00 0.00 25 ILE A N 7
ATOM 3491 C CA . ILE A 1 25 ? 3.593 -3.614 -2.187 1.00 0.00 25 ILE A CA 7
ATOM 3492 C C . ILE A 1 25 ? 4.084 -2.414 -1.369 1.00 0.00 25 ILE A C 7
ATOM 3493 O O . ILE A 1 25 ? 5.293 -2.264 -1.182 1.00 0.00 25 ILE A O 7
ATOM 3507 N N . GLY A 1 26 ? 3.165 -1.578 -0.879 1.00 0.00 26 GLY A N 7
ATOM 3508 C CA . GLY A 1 26 ? 3.419 -0.427 0.006 1.00 0.00 26 GLY A CA 7
ATOM 3509 C C . GLY A 1 26 ? 3.987 -0.774 1.393 1.00 0.00 26 GLY A C 7
ATOM 3510 O O . GLY A 1 26 ? 4.501 0.097 2.088 1.00 0.00 26 GLY A O 7
ATOM 3514 N N . ASN A 1 27 ? 3.920 -2.043 1.816 1.00 0.00 27 ASN A N 7
ATOM 3515 C CA . ASN A 1 27 ? 4.518 -2.511 3.075 1.00 0.00 27 ASN A CA 7
ATOM 3516 C C . ASN A 1 27 ? 5.823 -3.306 2.862 1.00 0.00 27 ASN A C 7
ATOM 3517 O O . ASN A 1 27 ? 6.712 -3.270 3.723 1.00 0.00 27 ASN A O 7
ATOM 3526 N N . ASN A 1 28 ? 6.043 -3.917 1.688 1.00 0.00 28 ASN A N 7
ATOM 3527 C CA . ASN A 1 28 ? 7.392 -4.191 1.182 1.00 0.00 28 ASN A CA 7
ATOM 3528 C C . ASN A 1 28 ? 8.188 -2.883 0.979 1.00 0.00 28 ASN A C 7
ATOM 3529 O O . ASN A 1 28 ? 9.360 -2.809 1.352 1.00 0.00 28 ASN A O 7
ATOM 3538 N N . ALA A 1 29 ? 7.544 -1.805 0.506 1.00 0.00 29 ALA A N 7
ATOM 3539 C CA . ALA A 1 29 ? 8.098 -0.449 0.531 1.00 0.00 29 ALA A CA 7
ATOM 3540 C C . ALA A 1 29 ? 8.415 -0.002 1.970 1.00 0.00 29 ALA A C 7
ATOM 3541 O O . ALA A 1 29 ? 9.498 0.515 2.190 1.00 0.00 29 ALA A O 7
ATOM 3548 N N . ALA A 1 30 ? 7.552 -0.262 2.967 1.00 0.00 30 ALA A N 7
ATOM 3549 C CA . ALA A 1 30 ? 7.868 0.007 4.378 1.00 0.00 30 ALA A CA 7
ATOM 3550 C C . ALA A 1 30 ? 8.925 -0.881 5.044 1.00 0.00 30 ALA A C 7
ATOM 3551 O O . ALA A 1 30 ? 9.437 -0.496 6.099 1.00 0.00 30 ALA A O 7
ATOM 3558 N N . ALA A 1 31 ? 9.375 -1.988 4.435 1.00 0.00 31 ALA A N 7
ATOM 3559 C CA . ALA A 1 31 ? 10.710 -2.539 4.742 1.00 0.00 31 ALA A CA 7
ATOM 3560 C C . ALA A 1 31 ? 11.815 -1.622 4.161 1.00 0.00 31 ALA A C 7
ATOM 3561 O O . ALA A 1 31 ? 12.760 -1.255 4.847 1.00 0.00 31 ALA A O 7
ATOM 3568 N N . ASN A 1 32 ? 11.689 -1.179 2.902 1.00 0.00 32 ASN A N 7
ATOM 3569 C CA . ASN A 1 32 ? 12.626 -0.283 2.210 1.00 0.00 32 ASN A CA 7
ATOM 3570 C C . ASN A 1 32 ? 12.649 1.167 2.773 1.00 0.00 32 ASN A C 7
ATOM 3571 O O . ASN A 1 32 ? 13.615 1.890 2.490 1.00 0.00 32 ASN A O 7
ATOM 3580 N N . TRP A 1 33 ? 11.705 1.576 3.610 1.00 0.00 33 TRP A N 7
ATOM 3581 C CA . TRP A 1 33 ? 11.686 2.855 4.359 1.00 0.00 33 TRP A CA 7
ATOM 3582 C C . TRP A 1 33 ? 12.981 3.052 5.153 1.00 0.00 33 TRP A C 7
ATOM 3583 O O . TRP A 1 33 ? 13.497 4.163 5.255 1.00 0.00 33 TRP A O 7
ATOM 3602 N N . ALA A 1 34 ? 13.443 1.973 5.785 1.00 0.00 34 ALA A N 7
ATOM 3603 C CA . ALA A 1 34 ? 14.353 1.988 6.933 1.00 0.00 34 ALA A CA 7
ATOM 3604 C C . ALA A 1 34 ? 15.335 0.811 6.965 1.00 0.00 34 ALA A C 7
ATOM 3605 O O . ALA A 1 34 ? 16.426 0.957 7.519 1.00 0.00 34 ALA A O 7
ATOM 3612 N N . THR A 1 35 ? 15.009 -0.324 6.325 1.00 0.00 35 THR A N 7
ATOM 3613 C CA . THR A 1 35 ? 15.711 -1.611 6.499 1.00 0.00 35 THR A CA 7
ATOM 3614 C C . THR A 1 35 ? 16.185 -2.247 5.176 1.00 0.00 35 THR A C 7
ATOM 3615 O O . THR A 1 35 ? 17.201 -2.955 5.184 1.00 0.00 35 THR A O 7
ATOM 3626 N N . GLY A 1 36 ? 15.488 -2.001 4.067 1.00 0.00 36 GLY A N 7
ATOM 3627 C CA . GLY A 1 36 ? 15.697 -2.651 2.757 1.00 0.00 36 GLY A CA 7
ATOM 3628 C C . GLY A 1 36 ? 17.070 -2.375 2.137 1.00 0.00 36 GLY A C 7
ATOM 3629 O O . GLY A 1 36 ? 17.803 -3.315 1.870 1.00 0.00 36 GLY A O 7
ATOM 3633 N N . GLY A 1 37 ? 17.476 -1.131 1.908 1.00 0.00 37 GLY A N 7
ATOM 3634 C CA . GLY A 1 37 ? 16.759 0.159 2.012 1.00 0.00 37 GLY A CA 7
ATOM 3635 C C . GLY A 1 37 ? 17.303 1.100 3.096 1.00 0.00 37 GLY A C 7
ATOM 3636 O O . GLY A 1 37 ? 17.066 2.301 3.042 1.00 0.00 37 GLY A O 7
ATOM 3640 N N . ASN A 1 38 ? 18.062 0.578 4.057 1.00 0.00 38 ASN A N 7
ATOM 3641 C CA . ASN A 1 38 ? 18.699 1.360 5.116 1.00 0.00 38 ASN A CA 7
ATOM 3642 C C . ASN A 1 38 ? 19.733 2.375 4.561 1.00 0.00 38 ASN A C 7
ATOM 3643 O O . ASN A 1 38 ? 19.805 3.500 5.050 1.00 0.00 38 ASN A O 7
ATOM 3652 N N . ALA A 1 39 ? 20.494 1.974 3.532 1.00 0.00 39 ALA A N 7
ATOM 3653 C CA . ALA A 1 39 ? 21.522 2.783 2.872 1.00 0.00 39 ALA A CA 7
ATOM 3654 C C . ALA A 1 39 ? 20.976 3.968 2.024 1.00 0.00 39 ALA A C 7
ATOM 3655 O O . ALA A 1 39 ? 21.760 4.823 1.597 1.00 0.00 39 ALA A O 7
ATOM 3662 N N . GLY A 1 40 ? 19.669 4.008 1.770 1.00 0.00 40 GLY A N 7
ATOM 3663 C CA . GLY A 1 40 ? 19.026 5.005 0.917 1.00 0.00 40 GLY A CA 7
ATOM 3664 C C . GLY A 1 40 ? 17.919 4.451 0.009 1.00 0.00 40 GLY A C 7
ATOM 3665 O O . GLY A 1 40 ? 17.952 4.639 -1.215 1.00 0.00 40 GLY A O 7
ATOM 3669 N N . TRP A 1 41 ? 16.910 3.805 0.592 1.00 0.00 41 TRP A N 7
ATOM 3670 C CA . TRP A 1 41 ? 15.609 3.471 0.004 1.00 0.00 41 TRP A CA 7
ATOM 3671 C C . TRP A 1 41 ? 15.629 2.622 -1.277 1.00 0.00 41 TRP A C 7
ATOM 3672 O O . TRP A 1 41 ? 14.649 2.593 -2.010 1.00 0.00 41 TRP A O 7
ATOM 3691 N N . ASN A 1 42 ? 16.726 1.903 -1.546 1.00 0.00 42 ASN A N 7
ATOM 3692 C CA . ASN A 1 42 ? 16.914 1.086 -2.751 1.00 0.00 42 ASN A CA 7
ATOM 3693 C C . ASN A 1 42 ? 17.303 -0.367 -2.430 1.00 0.00 42 ASN A C 7
ATOM 3694 O O . ASN A 1 42 ? 17.643 -0.721 -1.285 1.00 0.00 42 ASN A O 7
ATOM 3703 N N . LYS A 1 43 ? 17.238 -1.234 -3.452 1.00 0.00 43 LYS A N 7
ATOM 3704 C CA . LYS A 1 43 ? 17.396 -2.697 -3.385 1.00 0.00 43 LYS A CA 7
ATOM 3705 C C . LYS A 1 43 ? 18.101 -3.261 -4.615 1.00 0.00 43 LYS A C 7
ATOM 3706 O O . LYS A 1 43 ? 17.674 -2.973 -5.762 1.00 0.00 43 LYS A O 7
ATOM 3718 N N . LYS A 1 1 ? -20.882 4.442 -5.601 1.00 0.00 1 LYS A N 8
ATOM 3719 C CA . LYS A 1 1 ? -21.102 3.992 -7.006 1.00 0.00 1 LYS A CA 8
ATOM 3720 C C . LYS A 1 1 ? -20.332 2.706 -7.310 1.00 0.00 1 LYS A C 8
ATOM 3721 O O . LYS A 1 1 ? -19.146 2.595 -7.018 1.00 0.00 1 LYS A O 8
ATOM 3734 N N . TYR A 1 2 ? -20.985 1.729 -7.941 1.00 0.00 2 TYR A N 8
ATOM 3735 C CA . TYR A 1 2 ? -20.377 0.644 -8.705 1.00 0.00 2 TYR A CA 8
ATOM 3736 C C . TYR A 1 2 ? -19.893 1.204 -10.048 1.00 0.00 2 TYR A C 8
ATOM 3737 O O . TYR A 1 2 ? -20.687 1.582 -10.910 1.00 0.00 2 TYR A O 8
ATOM 3753 N N . TYR A 1 3 ? -18.569 1.348 -10.213 1.00 0.00 3 TYR A N 8
ATOM 3754 C CA . TYR A 1 3 ? -17.954 1.997 -11.370 1.00 0.00 3 TYR A CA 8
ATOM 3755 C C . TYR A 1 3 ? -17.745 1.050 -12.586 1.00 0.00 3 TYR A C 8
ATOM 3756 O O . TYR A 1 3 ? -17.679 1.523 -13.723 1.00 0.00 3 TYR A O 8
ATOM 3772 N N . GLY A 1 4 ? -17.656 -0.265 -12.365 1.00 0.00 4 GLY A N 8
ATOM 3773 C CA . GLY A 1 4 ? -17.471 -1.300 -13.398 1.00 0.00 4 GLY A CA 8
ATOM 3774 C C . GLY A 1 4 ? -16.402 -2.335 -13.006 1.00 0.00 4 GLY A C 8
ATOM 3775 O O . GLY A 1 4 ? -15.797 -2.232 -11.945 1.00 0.00 4 GLY A O 8
ATOM 3779 N N . ASN A 1 5 ? -16.176 -3.340 -13.861 1.00 0.00 5 ASN A N 8
ATOM 3780 C CA . ASN A 1 5 ? -15.284 -4.509 -13.687 1.00 0.00 5 ASN A CA 8
ATOM 3781 C C . ASN A 1 5 ? -15.319 -5.128 -12.268 1.00 0.00 5 ASN A C 8
ATOM 3782 O O . ASN A 1 5 ? -16.184 -5.965 -12.003 1.00 0.00 5 ASN A O 8
ATOM 3791 N N . GLY A 1 6 ? -14.424 -4.709 -11.354 1.00 0.00 6 GLY A N 8
ATOM 3792 C CA . GLY A 1 6 ? -14.380 -5.127 -9.935 1.00 0.00 6 GLY A CA 8
ATOM 3793 C C . GLY A 1 6 ? -14.565 -3.989 -8.922 1.00 0.00 6 GLY A C 8
ATOM 3794 O O . GLY A 1 6 ? -14.573 -4.224 -7.715 1.00 0.00 6 GLY A O 8
ATOM 3798 N N . VAL A 1 7 ? -14.682 -2.746 -9.397 1.00 0.00 7 VAL A N 8
ATOM 3799 C CA . VAL A 1 7 ? -14.810 -1.506 -8.625 1.00 0.00 7 VAL A CA 8
ATOM 3800 C C . VAL A 1 7 ? -16.249 -1.300 -8.116 1.00 0.00 7 VAL A C 8
ATOM 3801 O O . VAL A 1 7 ? -17.144 -0.923 -8.867 1.00 0.00 7 VAL A O 8
ATOM 3814 N N . HIS A 1 8 ? -16.513 -1.606 -6.838 1.00 0.00 8 HIS A N 8
ATOM 3815 C CA . HIS A 1 8 ? -17.839 -1.717 -6.211 1.00 0.00 8 HIS A CA 8
ATOM 3816 C C . HIS A 1 8 ? -17.920 -0.925 -4.896 1.00 0.00 8 HIS A C 8
ATOM 3817 O O . HIS A 1 8 ? -17.886 -1.500 -3.805 1.00 0.00 8 HIS A O 8
ATOM 3830 N N . CYS A 1 9 ? -17.968 0.409 -4.969 1.00 0.00 9 CYS A N 8
ATOM 3831 C CA . CYS A 1 9 ? -18.065 1.290 -3.794 1.00 0.00 9 CYS A CA 8
ATOM 3832 C C . CYS A 1 9 ? -19.550 1.437 -3.348 1.00 0.00 9 CYS A C 8
ATOM 3833 O O . CYS A 1 9 ? -20.284 2.258 -3.908 1.00 0.00 9 CYS A O 8
ATOM 3838 N N . GLY A 1 10 ? -19.994 0.675 -2.357 1.00 0.00 10 GLY A N 8
ATOM 3839 C CA . GLY A 1 10 ? -21.347 0.752 -1.805 1.00 0.00 10 GLY A CA 8
ATOM 3840 C C . GLY A 1 10 ? -21.656 -0.330 -0.748 1.00 0.00 10 GLY A C 8
ATOM 3841 O O . GLY A 1 10 ? -21.425 -0.126 0.450 1.00 0.00 10 GLY A O 8
ATOM 3845 N N . LYS A 1 11 ? -22.146 -1.499 -1.191 1.00 0.00 11 LYS A N 8
ATOM 3846 C CA . LYS A 1 11 ? -22.268 -2.731 -0.370 1.00 0.00 11 LYS A CA 8
ATOM 3847 C C . LYS A 1 11 ? -20.876 -3.304 -0.023 1.00 0.00 11 LYS A C 8
ATOM 3848 O O . LYS A 1 11 ? -20.554 -3.532 1.146 1.00 0.00 11 LYS A O 8
ATOM 3859 N N . HIS A 1 12 ? -20.031 -3.455 -1.051 1.00 0.00 12 HIS A N 8
ATOM 3860 C CA . HIS A 1 12 ? -18.576 -3.663 -0.951 1.00 0.00 12 HIS A CA 8
ATOM 3861 C C . HIS A 1 12 ? -17.852 -2.336 -0.633 1.00 0.00 12 HIS A C 8
ATOM 3862 O O . HIS A 1 12 ? -18.417 -1.251 -0.768 1.00 0.00 12 HIS A O 8
ATOM 3875 N N . SER A 1 13 ? -16.580 -2.426 -0.254 1.00 0.00 13 SER A N 8
ATOM 3876 C CA . SER A 1 13 ? -15.709 -1.267 0.043 1.00 0.00 13 SER A CA 8
ATOM 3877 C C . SER A 1 13 ? -14.743 -0.983 -1.125 1.00 0.00 13 SER A C 8
ATOM 3878 O O . SER A 1 13 ? -13.524 -1.086 -0.980 1.00 0.00 13 SER A O 8
ATOM 3884 N N . CYS A 1 14 ? -15.294 -0.653 -2.303 1.00 0.00 14 CYS A N 8
ATOM 3885 C CA . CYS A 1 14 ? -14.620 -0.410 -3.597 1.00 0.00 14 CYS A CA 8
ATOM 3886 C C . CYS A 1 14 ? -13.927 -1.652 -4.215 1.00 0.00 14 CYS A C 8
ATOM 3887 O O . CYS A 1 14 ? -14.051 -1.842 -5.423 1.00 0.00 14 CYS A O 8
ATOM 3892 N N . THR A 1 15 ? -13.292 -2.521 -3.426 1.00 0.00 15 THR A N 8
ATOM 3893 C CA . THR A 1 15 ? -12.721 -3.839 -3.823 1.00 0.00 15 THR A CA 8
ATOM 3894 C C . THR A 1 15 ? -11.650 -3.805 -4.919 1.00 0.00 15 THR A C 8
ATOM 3895 O O . THR A 1 15 ? -10.461 -3.915 -4.618 1.00 0.00 15 THR A O 8
ATOM 3906 N N . VAL A 1 16 ? -12.049 -3.740 -6.199 1.00 0.00 16 VAL A N 8
ATOM 3907 C CA . VAL A 1 16 ? -11.222 -3.974 -7.412 1.00 0.00 16 VAL A CA 8
ATOM 3908 C C . VAL A 1 16 ? -10.545 -5.376 -7.470 1.00 0.00 16 VAL A C 8
ATOM 3909 O O . VAL A 1 16 ? -9.942 -5.732 -8.478 1.00 0.00 16 VAL A O 8
ATOM 3922 N N . ASP A 1 17 ? -10.649 -6.189 -6.424 1.00 0.00 17 ASP A N 8
ATOM 3923 C CA . ASP A 1 17 ? -9.860 -7.396 -6.125 1.00 0.00 17 ASP A CA 8
ATOM 392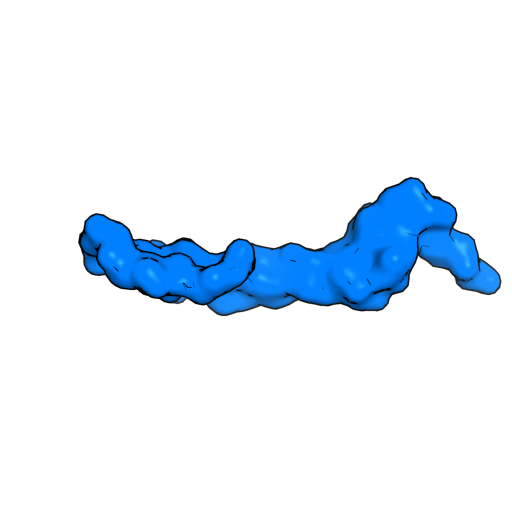4 C C . ASP A 1 17 ? -8.342 -7.115 -6.004 1.00 0.00 17 ASP A C 8
ATOM 3925 O O . ASP A 1 17 ? -7.509 -8.017 -6.122 1.00 0.00 17 ASP A O 8
ATOM 3932 N N . TRP A 1 18 ? -7.975 -5.842 -5.804 1.00 0.00 18 TRP A N 8
ATOM 3933 C CA . TRP A 1 18 ? -6.652 -5.303 -6.145 1.00 0.00 18 TRP A CA 8
ATOM 3934 C C . TRP A 1 18 ? -6.037 -4.336 -5.104 1.00 0.00 18 TRP A C 8
ATOM 3935 O O . TRP A 1 18 ? -4.831 -4.062 -5.052 1.00 0.00 18 TRP A O 8
ATOM 3954 N N . GLY A 1 19 ? -6.851 -3.911 -4.155 1.00 0.00 19 GLY A N 8
ATOM 3955 C CA . GLY A 1 19 ? -6.444 -3.063 -3.029 1.00 0.00 19 GLY A CA 8
ATOM 3956 C C . GLY A 1 19 ? -5.452 -3.751 -2.075 1.00 0.00 19 GLY A C 8
ATOM 3957 O O . GLY A 1 19 ? -4.543 -3.116 -1.531 1.00 0.00 19 GLY A O 8
ATOM 3961 N N . THR A 1 20 ? -5.566 -5.071 -1.943 1.00 0.00 20 THR A N 8
ATOM 3962 C CA . THR A 1 20 ? -4.592 -5.948 -1.269 1.00 0.00 20 THR A CA 8
ATOM 3963 C C . THR A 1 20 ? -3.231 -5.993 -1.970 1.00 0.00 20 THR A C 8
ATOM 3964 O O . THR A 1 20 ? -2.220 -6.128 -1.285 1.00 0.00 20 THR A O 8
ATOM 3975 N N . ALA A 1 21 ? -3.169 -5.825 -3.311 1.00 0.00 21 ALA A N 8
ATOM 3976 C CA . ALA A 1 21 ? -1.925 -5.645 -4.067 1.00 0.00 21 ALA A CA 8
ATOM 3977 C C . ALA A 1 21 ? -1.184 -4.408 -3.530 1.00 0.00 21 ALA A C 8
ATOM 3978 O O . ALA A 1 21 ? -0.076 -4.507 -3.000 1.00 0.00 21 ALA A O 8
ATOM 3985 N N . ILE A 1 22 ? -1.829 -3.235 -3.620 1.00 0.00 22 ILE A N 8
ATOM 3986 C CA . ILE A 1 22 ? -1.207 -1.960 -3.237 1.00 0.00 22 ILE A CA 8
ATOM 3987 C C . ILE A 1 22 ? -0.865 -1.882 -1.731 1.00 0.00 22 ILE A C 8
ATOM 3988 O O . ILE A 1 22 ? 0.163 -1.330 -1.346 1.00 0.00 22 ILE A O 8
ATOM 4002 N N . GLY A 1 23 ? -1.702 -2.509 -0.896 1.00 0.00 23 GLY A N 8
ATOM 4003 C CA . GLY A 1 23 ? -1.454 -2.730 0.537 1.00 0.00 23 GLY A CA 8
ATOM 4004 C C . GLY A 1 23 ? -0.137 -3.476 0.805 1.00 0.00 23 GLY A C 8
ATOM 4005 O O . GLY A 1 23 ? 0.738 -2.965 1.524 1.00 0.00 23 GLY A O 8
ATOM 4009 N N . ASN A 1 24 ? 0.050 -4.648 0.198 1.00 0.00 24 ASN A N 8
ATOM 4010 C CA . ASN A 1 24 ? 1.258 -5.450 0.280 1.00 0.00 24 ASN A CA 8
ATOM 4011 C C . ASN A 1 24 ? 2.490 -4.728 -0.310 1.00 0.00 24 ASN A C 8
ATOM 4012 O O . ASN A 1 24 ? 3.524 -4.627 0.360 1.00 0.00 24 ASN A O 8
ATOM 4021 N N . ILE A 1 25 ? 2.403 -4.216 -1.541 1.00 0.00 25 ILE A N 8
ATOM 4022 C CA . ILE A 1 25 ? 3.468 -3.475 -2.249 1.00 0.00 25 ILE A CA 8
ATOM 4023 C C . ILE A 1 25 ? 3.924 -2.249 -1.419 1.00 0.00 25 ILE A C 8
ATOM 4024 O O . ILE A 1 25 ? 5.123 -1.997 -1.288 1.00 0.00 25 ILE A O 8
ATOM 4038 N N . GLY A 1 26 ? 2.977 -1.520 -0.830 1.00 0.00 26 GLY A N 8
ATOM 4039 C CA . GLY A 1 26 ? 3.169 -0.380 0.054 1.00 0.00 26 GLY A CA 8
ATOM 4040 C C . GLY A 1 26 ? 4.084 -0.679 1.230 1.00 0.00 26 GLY A C 8
ATOM 4041 O O . GLY A 1 26 ? 5.181 -0.106 1.311 1.00 0.00 26 GLY A O 8
ATOM 4045 N N . ASN A 1 27 ? 3.677 -1.579 2.141 1.00 0.00 27 ASN A N 8
ATOM 4046 C CA . ASN A 1 27 ? 4.558 -1.967 3.263 1.00 0.00 27 ASN A CA 8
ATOM 4047 C C . ASN A 1 27 ? 5.756 -2.854 2.894 1.00 0.00 27 ASN A C 8
ATOM 4048 O O . ASN A 1 27 ? 6.703 -2.911 3.676 1.00 0.00 27 ASN A O 8
ATOM 4057 N N . ASN A 1 28 ? 5.822 -3.460 1.701 1.00 0.00 28 ASN A N 8
ATOM 4058 C CA . ASN A 1 28 ? 7.064 -4.033 1.190 1.00 0.00 28 ASN A CA 8
ATOM 4059 C C . ASN A 1 28 ? 8.142 -2.932 0.972 1.00 0.00 28 ASN A C 8
ATOM 4060 O O . ASN A 1 28 ? 9.217 -3.009 1.573 1.00 0.00 28 ASN A O 8
ATOM 4069 N N . ALA A 1 29 ? 7.841 -1.889 0.183 1.00 0.00 29 ALA A N 8
ATOM 4070 C CA . ALA A 1 29 ? 8.706 -0.712 0.013 1.00 0.00 29 ALA A CA 8
ATOM 4071 C C . ALA A 1 29 ? 8.998 -0.021 1.357 1.00 0.00 29 ALA A C 8
ATOM 4072 O O . ALA A 1 29 ? 10.160 0.247 1.686 1.00 0.00 29 ALA A O 8
ATOM 4079 N N . ALA A 1 30 ? 7.964 0.223 2.161 1.00 0.00 30 ALA A N 8
ATOM 4080 C CA . ALA A 1 30 ? 8.108 0.765 3.520 1.00 0.00 30 ALA A CA 8
ATOM 4081 C C . ALA A 1 30 ? 8.703 -0.240 4.530 1.00 0.00 30 ALA A C 8
ATOM 4082 O O . ALA A 1 30 ? 8.933 0.173 5.657 1.00 0.00 30 ALA A O 8
ATOM 4089 N N . ALA A 1 31 ? 9.058 -1.477 4.172 1.00 0.00 31 ALA A N 8
ATOM 4090 C CA . ALA A 1 31 ? 9.906 -2.340 5.010 1.00 0.00 31 ALA A CA 8
ATOM 4091 C C . ALA A 1 31 ? 11.360 -2.408 4.548 1.00 0.00 31 ALA A C 8
ATOM 4092 O O . ALA A 1 31 ? 12.227 -2.749 5.360 1.00 0.00 31 ALA A O 8
ATOM 4099 N N . ASN A 1 32 ? 11.686 -1.961 3.328 1.00 0.00 32 ASN A N 8
ATOM 4100 C CA . ASN A 1 32 ? 13.042 -1.454 3.071 1.00 0.00 32 ASN A CA 8
ATOM 4101 C C . ASN A 1 32 ? 13.322 -0.257 4.018 1.00 0.00 32 ASN A C 8
ATOM 4102 O O . ASN A 1 32 ? 14.319 -0.241 4.738 1.00 0.00 32 ASN A O 8
ATOM 4111 N N . TRP A 1 33 ? 12.397 0.698 4.084 1.00 0.00 33 TRP A N 8
ATOM 4112 C CA . TRP A 1 33 ? 12.422 1.832 5.037 1.00 0.00 33 TRP A CA 8
ATOM 4113 C C . TRP A 1 33 ? 12.312 1.444 6.524 1.00 0.00 33 TRP A C 8
ATOM 4114 O O . TRP A 1 33 ? 13.104 1.938 7.332 1.00 0.00 33 TRP A O 8
ATOM 4133 N N . ALA A 1 34 ? 11.427 0.522 6.920 1.00 0.00 34 ALA A N 8
ATOM 4134 C CA . ALA A 1 34 ? 11.313 0.139 8.331 1.00 0.00 34 ALA A CA 8
ATOM 4135 C C . ALA A 1 34 ? 12.502 -0.715 8.809 1.00 0.00 34 ALA A C 8
ATOM 4136 O O . ALA A 1 34 ? 12.890 -0.614 9.976 1.00 0.00 34 ALA A O 8
ATOM 4143 N N . THR A 1 35 ? 13.092 -1.526 7.917 1.00 0.00 35 THR A N 8
ATOM 4144 C CA . THR A 1 35 ? 14.006 -2.622 8.289 1.00 0.00 35 THR A CA 8
ATOM 4145 C C . THR A 1 35 ? 15.223 -2.716 7.369 1.00 0.00 35 THR A C 8
ATOM 4146 O O . THR A 1 35 ? 16.329 -2.440 7.832 1.00 0.00 35 THR A O 8
ATOM 4157 N N . GLY A 1 36 ? 15.065 -3.154 6.107 1.00 0.00 36 GLY A N 8
ATOM 4158 C CA . GLY A 1 36 ? 16.184 -3.644 5.266 1.00 0.00 36 GLY A CA 8
ATOM 4159 C C . GLY A 1 36 ? 17.276 -2.609 4.946 1.00 0.00 36 GLY A C 8
ATOM 4160 O O . GLY A 1 36 ? 18.440 -2.970 4.776 1.00 0.00 36 GLY A O 8
ATOM 4164 N N . GLY A 1 37 ? 16.914 -1.324 4.902 1.00 0.00 37 GLY A N 8
ATOM 4165 C CA . GLY A 1 37 ? 17.778 -0.170 4.628 1.00 0.00 37 GLY A CA 8
ATOM 4166 C C . GLY A 1 37 ? 17.539 1.032 5.561 1.00 0.00 37 GLY A C 8
ATOM 4167 O O . GLY A 1 37 ? 17.923 2.156 5.223 1.00 0.00 37 GLY A O 8
ATOM 4171 N N . ASN A 1 38 ? 16.896 0.817 6.713 1.00 0.00 38 ASN A N 8
ATOM 4172 C CA . ASN A 1 38 ? 16.414 1.868 7.632 1.00 0.00 38 ASN A CA 8
ATOM 4173 C C . ASN A 1 38 ? 17.477 2.934 7.945 1.00 0.00 38 ASN A C 8
ATOM 4174 O O . ASN A 1 38 ? 17.187 4.130 7.843 1.00 0.00 38 ASN A O 8
ATOM 4183 N N . ALA A 1 39 ? 18.704 2.508 8.227 1.00 0.00 39 ALA A N 8
ATOM 4184 C CA . ALA A 1 39 ? 19.845 3.398 8.497 1.00 0.00 39 ALA A CA 8
ATOM 4185 C C . ALA A 1 39 ? 20.966 3.316 7.439 1.00 0.00 39 ALA A C 8
ATOM 4186 O O . ALA A 1 39 ? 22.010 3.948 7.617 1.00 0.00 39 ALA A O 8
ATOM 4193 N N . GLY A 1 40 ? 20.783 2.547 6.350 1.00 0.00 40 GLY A N 8
ATOM 4194 C CA . GLY A 1 40 ? 21.862 2.195 5.408 1.00 0.00 40 GLY A CA 8
ATOM 4195 C C . GLY A 1 40 ? 21.556 2.443 3.918 1.00 0.00 40 GLY A C 8
ATOM 4196 O O . GLY A 1 40 ? 22.490 2.496 3.114 1.00 0.00 40 GLY A O 8
ATOM 4200 N N . TRP A 1 41 ? 20.282 2.647 3.540 1.00 0.00 41 TRP A N 8
ATOM 4201 C CA . TRP A 1 41 ? 19.842 2.989 2.167 1.00 0.00 41 TRP A CA 8
ATOM 4202 C C . TRP A 1 41 ? 19.062 4.321 2.144 1.00 0.00 41 TRP A C 8
ATOM 4203 O O . TRP A 1 41 ? 18.564 4.770 3.178 1.00 0.00 41 TRP A O 8
ATOM 4222 N N . ASN A 1 42 ? 18.908 4.931 0.960 1.00 0.00 42 ASN A N 8
ATOM 4223 C CA . ASN A 1 42 ? 18.186 6.200 0.695 1.00 0.00 42 ASN A CA 8
ATOM 4224 C C . ASN A 1 42 ? 18.496 7.423 1.597 1.00 0.00 42 ASN A C 8
ATOM 4225 O O . ASN A 1 42 ? 17.726 8.388 1.610 1.00 0.00 42 ASN A O 8
ATOM 4234 N N . LYS A 1 43 ? 19.652 7.410 2.285 1.00 0.00 43 LYS A N 8
ATOM 4235 C CA . LYS A 1 43 ? 20.247 8.485 3.102 1.00 0.00 43 LYS A CA 8
ATOM 4236 C C . LYS A 1 43 ? 21.786 8.362 3.231 1.00 0.00 43 LYS A C 8
ATOM 4237 O O . LYS A 1 43 ? 22.420 9.396 3.574 1.00 0.00 43 LYS A O 8
ATOM 4249 N N . LYS A 1 1 ? -14.525 9.284 -0.888 1.00 0.00 1 LYS A N 9
ATOM 4250 C CA . LYS A 1 1 ? -14.529 9.726 -2.307 1.00 0.00 1 LYS A CA 9
ATOM 4251 C C . LYS A 1 1 ? -14.238 8.563 -3.245 1.00 0.00 1 LYS A C 9
ATOM 4252 O O . LYS A 1 1 ? -13.174 7.950 -3.176 1.00 0.00 1 LYS A O 9
ATOM 4265 N N . TYR A 1 2 ? -15.171 8.239 -4.138 1.00 0.00 2 TYR A N 9
ATOM 4266 C CA . TYR A 1 2 ? -14.907 7.527 -5.374 1.00 0.00 2 TYR A CA 9
ATOM 4267 C C . TYR A 1 2 ? -14.153 8.448 -6.353 1.00 0.00 2 TYR A C 9
ATOM 4268 O O . TYR A 1 2 ? -14.397 9.664 -6.378 1.00 0.00 2 TYR A O 9
ATOM 4284 N N . TYR A 1 3 ? -13.243 7.881 -7.155 1.00 0.00 3 TYR A N 9
ATOM 4285 C CA . TYR A 1 3 ? -12.346 8.625 -8.041 1.00 0.00 3 TYR A CA 9
ATOM 4286 C C . TYR A 1 3 ? -12.318 8.075 -9.481 1.00 0.00 3 TYR A C 9
ATOM 4287 O O . TYR A 1 3 ? -12.553 6.884 -9.694 1.00 0.00 3 TYR A O 9
ATOM 4303 N N . GLY A 1 4 ? -12.047 8.932 -10.472 1.00 0.00 4 GLY A N 9
ATOM 4304 C CA . GLY A 1 4 ? -12.199 8.625 -11.904 1.00 0.00 4 GLY A CA 9
ATOM 4305 C C . GLY A 1 4 ? -11.273 7.556 -12.483 1.00 0.00 4 GLY A C 9
ATOM 4306 O O . GLY A 1 4 ? -11.574 6.980 -13.525 1.00 0.00 4 GLY A O 9
ATOM 4310 N N . ASN A 1 5 ? -10.175 7.247 -11.788 1.00 0.00 5 ASN A N 9
ATOM 4311 C CA . ASN A 1 5 ? -9.290 6.102 -12.056 1.00 0.00 5 ASN A CA 9
ATOM 4312 C C . ASN A 1 5 ? -9.882 4.744 -11.609 1.00 0.00 5 ASN A C 9
ATOM 4313 O O . ASN A 1 5 ? -9.326 3.692 -11.923 1.00 0.00 5 ASN A O 9
ATOM 4322 N N . GLY A 1 6 ? -11.011 4.752 -10.875 1.00 0.00 6 GLY A N 9
ATOM 4323 C CA . GLY A 1 6 ? -11.751 3.579 -10.395 1.00 0.00 6 GLY A CA 9
ATOM 4324 C C . GLY A 1 6 ? -11.614 3.291 -8.904 1.00 0.00 6 GLY A C 9
ATOM 4325 O O . GLY A 1 6 ? -12.226 2.356 -8.406 1.00 0.00 6 GLY A O 9
ATOM 4329 N N . VAL A 1 7 ? -10.801 4.052 -8.166 1.00 0.00 7 VAL A N 9
ATOM 4330 C CA . VAL A 1 7 ? -10.605 3.923 -6.714 1.00 0.00 7 VAL A CA 9
ATOM 4331 C C . VAL A 1 7 ? -11.863 4.324 -5.928 1.00 0.00 7 VAL A C 9
ATOM 4332 O O . VAL A 1 7 ? -12.648 5.165 -6.348 1.00 0.00 7 VAL A O 9
ATOM 4345 N N . HIS A 1 8 ? -12.023 3.753 -4.727 1.00 0.00 8 HIS A N 9
ATOM 4346 C CA . HIS A 1 8 ? -12.983 4.123 -3.678 1.00 0.00 8 HIS A CA 9
ATOM 4347 C C . HIS A 1 8 ? -12.213 4.401 -2.376 1.00 0.00 8 HIS A C 9
ATOM 4348 O O . HIS A 1 8 ? -11.841 3.489 -1.641 1.00 0.00 8 HIS A O 9
ATOM 4361 N N . CYS A 1 9 ? -11.935 5.673 -2.085 1.00 0.00 9 CYS A N 9
ATOM 4362 C CA . CYS A 1 9 ? -11.321 6.100 -0.824 1.00 0.00 9 CYS A CA 9
ATOM 4363 C C . CYS A 1 9 ? -12.369 6.230 0.307 1.00 0.00 9 CYS A C 9
ATOM 4364 O O . CYS A 1 9 ? -12.851 7.324 0.597 1.00 0.00 9 CYS A O 9
ATOM 4369 N N . GLY A 1 10 ? -12.695 5.090 0.934 1.00 0.00 10 GLY A N 9
ATOM 4370 C CA . GLY A 1 10 ? -13.486 5.001 2.177 1.00 0.00 10 GLY A CA 9
ATOM 4371 C C . GLY A 1 10 ? -12.688 5.475 3.389 1.00 0.00 10 GLY A C 9
ATOM 4372 O O . GLY A 1 10 ? -12.191 4.656 4.169 1.00 0.00 10 GLY A O 9
ATOM 4376 N N . LYS A 1 11 ? -12.507 6.793 3.518 1.00 0.00 11 LYS A N 9
ATOM 4377 C CA . LYS A 1 11 ? -11.673 7.525 4.500 1.00 0.00 11 LYS A CA 9
ATOM 4378 C C . LYS A 1 11 ? -10.154 7.297 4.358 1.00 0.00 11 LYS A C 9
ATOM 4379 O O . LYS A 1 11 ? -9.401 8.260 4.236 1.00 0.00 11 LYS A O 9
ATOM 4390 N N . HIS A 1 12 ? -9.725 6.025 4.360 1.00 0.00 12 HIS A N 9
ATOM 4391 C CA . HIS A 1 12 ? -8.319 5.553 4.405 1.00 0.00 12 HIS A CA 9
ATOM 4392 C C . HIS A 1 12 ? -7.957 4.442 3.395 1.00 0.00 12 HIS A C 9
ATOM 4393 O O . HIS A 1 12 ? -6.767 4.216 3.142 1.00 0.00 12 HIS A O 9
ATOM 4406 N N . SER A 1 13 ? -8.940 3.723 2.829 1.00 0.00 13 SER A N 9
ATOM 4407 C CA . SER A 1 13 ? -8.651 2.432 2.177 1.00 0.00 13 SER A CA 9
ATOM 4408 C C . SER A 1 13 ? -8.207 2.543 0.704 1.00 0.00 13 SER A C 9
ATOM 4409 O O . SER A 1 13 ? -7.348 1.778 0.269 1.00 0.00 13 SER A O 9
ATOM 4415 N N . CYS A 1 14 ? -8.746 3.513 -0.048 1.00 0.00 14 CYS A N 9
ATOM 4416 C CA . CYS A 1 14 ? -8.457 3.800 -1.468 1.00 0.00 14 CYS A CA 9
ATOM 4417 C C . CYS A 1 14 ? -8.346 2.539 -2.358 1.00 0.00 14 CYS A C 9
ATOM 4418 O O . CYS A 1 14 ? -7.370 2.321 -3.081 1.00 0.00 14 CYS A O 9
ATOM 4423 N N . THR A 1 15 ? -9.392 1.706 -2.327 1.00 0.00 15 THR A N 9
ATOM 4424 C CA . THR A 1 15 ? -9.477 0.395 -3.001 1.00 0.00 15 THR A CA 9
ATOM 4425 C C . THR A 1 15 ? -10.207 0.527 -4.334 1.00 0.00 15 THR A C 9
ATOM 4426 O O . THR A 1 15 ? -11.349 0.989 -4.357 1.00 0.00 15 THR A O 9
ATOM 4437 N N . VAL A 1 16 ? -9.606 0.086 -5.448 1.00 0.00 16 VAL A N 9
ATOM 4438 C CA . VAL A 1 16 ? -10.325 -0.235 -6.704 1.00 0.00 16 VAL A CA 9
ATOM 4439 C C . VAL A 1 16 ? -11.160 -1.509 -6.505 1.00 0.00 16 VAL A C 9
ATOM 4440 O O . VAL A 1 16 ? -12.372 -1.550 -6.698 1.00 0.00 16 VAL A O 9
ATOM 4453 N N . ASP A 1 17 ? -10.427 -2.554 -6.128 1.00 0.00 17 ASP A N 9
ATOM 4454 C CA . ASP A 1 17 ? -10.775 -3.933 -5.810 1.00 0.00 17 ASP A CA 9
ATOM 4455 C C . ASP A 1 17 ? -9.490 -4.640 -5.352 1.00 0.00 17 ASP A C 9
ATOM 4456 O O . ASP A 1 17 ? -9.450 -5.345 -4.344 1.00 0.00 17 ASP A O 9
ATOM 4463 N N . TRP A 1 18 ? -8.384 -4.374 -6.064 1.00 0.00 18 TRP A N 9
ATOM 4464 C CA . TRP A 1 18 ? -7.007 -4.867 -5.826 1.00 0.00 18 TRP A CA 9
ATOM 4465 C C . TRP A 1 18 ? -6.194 -4.132 -4.714 1.00 0.00 18 TRP A C 9
ATOM 4466 O O . TRP A 1 18 ? -4.954 -4.099 -4.708 1.00 0.00 18 TRP A O 9
ATOM 4485 N N . GLY A 1 19 ? -6.883 -3.471 -3.775 1.00 0.00 19 GLY A N 9
ATOM 4486 C CA . GLY A 1 19 ? -6.247 -2.660 -2.722 1.00 0.00 19 GLY A CA 9
ATOM 4487 C C . GLY A 1 19 ? -5.332 -3.460 -1.778 1.00 0.00 19 GLY A C 9
ATOM 4488 O O . GLY A 1 19 ? -4.431 -2.887 -1.163 1.00 0.00 19 GLY A O 9
ATOM 4492 N N . THR A 1 20 ? -5.520 -4.782 -1.710 1.00 0.00 20 THR A N 9
ATOM 4493 C CA . THR A 1 20 ? -4.574 -5.737 -1.114 1.00 0.00 20 THR A CA 9
ATOM 4494 C C . THR A 1 20 ? -3.246 -5.830 -1.880 1.00 0.00 20 THR A C 9
ATOM 4495 O O . THR A 1 20 ? -2.189 -5.929 -1.262 1.00 0.00 20 THR A O 9
ATOM 4506 N N . ALA A 1 21 ? -3.275 -5.769 -3.215 1.00 0.00 21 ALA A N 9
ATOM 4507 C CA . ALA A 1 21 ? -2.089 -5.758 -4.072 1.00 0.00 21 ALA A CA 9
ATOM 4508 C C . ALA A 1 21 ? -1.246 -4.504 -3.825 1.00 0.00 21 ALA A C 9
ATOM 4509 O O . ALA A 1 21 ? -0.106 -4.631 -3.383 1.00 0.00 21 ALA A O 9
ATOM 4516 N N . ILE A 1 22 ? -1.806 -3.301 -4.040 1.00 0.00 22 ILE A N 9
ATOM 4517 C CA . ILE A 1 22 ? -1.067 -2.044 -3.763 1.00 0.00 22 ILE A CA 9
ATOM 4518 C C . ILE A 1 22 ? -0.685 -1.894 -2.280 1.00 0.00 22 ILE A C 9
ATOM 4519 O O . ILE A 1 22 ? 0.413 -1.437 -1.984 1.00 0.00 22 ILE A O 9
ATOM 4533 N N . GLY A 1 23 ? -1.536 -2.379 -1.365 1.00 0.00 23 GLY A N 9
ATOM 4534 C CA . GLY A 1 23 ? -1.283 -2.438 0.085 1.00 0.00 23 GLY A CA 9
ATOM 4535 C C . GLY A 1 23 ? -0.023 -3.248 0.425 1.00 0.00 23 GLY A C 9
ATOM 4536 O O . GLY A 1 23 ? 0.868 -2.754 1.120 1.00 0.00 23 GLY A O 9
ATOM 4540 N N . ASN A 1 24 ? 0.089 -4.473 -0.086 1.00 0.00 24 ASN A N 9
ATOM 4541 C CA . ASN A 1 24 ? 1.266 -5.334 0.080 1.00 0.00 24 ASN A CA 9
ATOM 4542 C C . ASN A 1 24 ? 2.558 -4.709 -0.477 1.00 0.00 24 ASN A C 9
ATOM 4543 O O . ASN A 1 24 ? 3.573 -4.663 0.226 1.00 0.00 24 ASN A O 9
ATOM 4552 N N . ILE A 1 25 ? 2.512 -4.230 -1.733 1.00 0.00 25 ILE A N 9
ATOM 4553 C CA . ILE A 1 25 ? 3.656 -3.563 -2.414 1.00 0.00 25 ILE A CA 9
ATOM 4554 C C . ILE A 1 25 ? 4.129 -2.327 -1.623 1.00 0.00 25 ILE A C 9
ATOM 4555 O O . ILE A 1 25 ? 5.326 -2.172 -1.369 1.00 0.00 25 ILE A O 9
ATOM 4569 N N . GLY A 1 26 ? 3.188 -1.488 -1.174 1.00 0.00 26 GLY A N 9
ATOM 4570 C CA . GLY A 1 26 ? 3.419 -0.319 -0.307 1.00 0.00 26 GLY A CA 9
ATOM 4571 C C . GLY A 1 26 ? 4.118 -0.683 1.012 1.00 0.00 26 GLY A C 9
ATOM 4572 O O . GLY A 1 26 ? 5.087 -0.019 1.372 1.00 0.00 26 GLY A O 9
ATOM 4576 N N . ASN A 1 27 ? 3.667 -1.732 1.714 1.00 0.00 27 ASN A N 9
ATOM 4577 C CA . ASN A 1 27 ? 4.276 -2.140 2.980 1.00 0.00 27 ASN A CA 9
ATOM 4578 C C . ASN A 1 27 ? 5.647 -2.832 2.800 1.00 0.00 27 ASN A C 9
ATOM 4579 O O . ASN A 1 27 ? 6.540 -2.648 3.621 1.00 0.00 27 ASN A O 9
ATOM 4588 N N . ASN A 1 28 ? 5.859 -3.546 1.686 1.00 0.00 28 ASN A N 9
ATOM 4589 C CA . ASN A 1 28 ? 7.168 -4.094 1.298 1.00 0.00 28 ASN A CA 9
ATOM 4590 C C . ASN A 1 28 ? 8.211 -2.977 1.042 1.00 0.00 28 ASN A C 9
ATOM 4591 O O . ASN A 1 28 ? 9.332 -3.046 1.539 1.00 0.00 28 ASN A O 9
ATOM 4600 N N . ALA A 1 29 ? 7.810 -1.906 0.337 1.00 0.00 29 ALA A N 9
ATOM 4601 C CA . ALA A 1 29 ? 8.624 -0.695 0.210 1.00 0.00 29 ALA A CA 9
ATOM 4602 C C . ALA A 1 29 ? 8.837 -0.001 1.565 1.00 0.00 29 ALA A C 9
ATOM 4603 O O . ALA A 1 29 ? 9.969 0.326 1.929 1.00 0.00 29 ALA A O 9
ATOM 4610 N N . ALA A 1 30 ? 7.788 0.192 2.359 1.00 0.00 30 ALA A N 9
ATOM 4611 C CA . ALA A 1 30 ? 7.879 0.789 3.697 1.00 0.00 30 ALA A CA 9
ATOM 4612 C C . ALA A 1 30 ? 8.670 -0.037 4.719 1.00 0.00 30 ALA A C 9
ATOM 4613 O O . ALA A 1 30 ? 9.038 0.523 5.743 1.00 0.00 30 ALA A O 9
ATOM 4620 N N . ALA A 1 31 ? 9.027 -1.295 4.454 1.00 0.00 31 ALA A N 9
ATOM 4621 C CA . ALA A 1 31 ? 9.966 -2.116 5.253 1.00 0.00 31 ALA A CA 9
ATOM 4622 C C . ALA A 1 31 ? 11.380 -2.218 4.651 1.00 0.00 31 ALA A C 9
ATOM 4623 O O . ALA A 1 31 ? 12.373 -2.447 5.357 1.00 0.00 31 ALA A O 9
ATOM 4630 N N . ASN A 1 32 ? 11.513 -1.902 3.356 1.00 0.00 32 ASN A N 9
ATOM 4631 C CA . ASN A 1 32 ? 12.669 -1.189 2.821 1.00 0.00 32 ASN A CA 9
ATOM 4632 C C . ASN A 1 32 ? 12.772 0.241 3.359 1.00 0.00 32 ASN A C 9
ATOM 4633 O O . ASN A 1 32 ? 13.792 0.840 3.045 1.00 0.00 32 ASN A O 9
ATOM 4642 N N . TRP A 1 33 ? 11.823 0.710 4.202 1.00 0.00 33 TRP A N 9
ATOM 4643 C CA . TRP A 1 33 ? 11.878 1.667 5.325 1.00 0.00 33 TRP A CA 9
ATOM 4644 C C . TRP A 1 33 ? 12.923 2.780 5.132 1.00 0.00 33 TRP A C 9
ATOM 4645 O O . TRP A 1 33 ? 12.603 3.941 4.873 1.00 0.00 33 TRP A O 9
ATOM 4664 N N . ALA A 1 34 ? 14.174 2.362 5.266 1.00 0.00 34 ALA A N 9
ATOM 4665 C CA . ALA A 1 34 ? 15.421 3.078 5.096 1.00 0.00 34 ALA A CA 9
ATOM 4666 C C . ALA A 1 34 ? 15.534 3.803 3.736 1.00 0.00 34 ALA A C 9
ATOM 4667 O O . ALA A 1 34 ? 16.165 4.865 3.705 1.00 0.00 34 ALA A O 9
ATOM 4674 N N . THR A 1 35 ? 14.927 3.294 2.647 1.00 0.00 35 THR A N 9
ATOM 4675 C CA . THR A 1 35 ? 14.635 4.159 1.477 1.00 0.00 35 THR A CA 9
ATOM 4676 C C . THR A 1 35 ? 13.391 3.809 0.617 1.00 0.00 35 THR A C 9
ATOM 4677 O O . THR A 1 35 ? 12.850 4.699 -0.039 1.00 0.00 35 THR A O 9
ATOM 4688 N N . GLY A 1 36 ? 12.934 2.551 0.597 1.00 0.00 36 GLY A N 9
ATOM 4689 C CA . GLY A 1 36 ? 11.955 2.010 -0.352 1.00 0.00 36 GLY A CA 9
ATOM 4690 C C . GLY A 1 36 ? 12.534 0.899 -1.238 1.00 0.00 36 GLY A C 9
ATOM 4691 O O . GLY A 1 36 ? 11.804 0.077 -1.781 1.00 0.00 36 GLY A O 9
ATOM 4695 N N . GLY A 1 37 ? 13.867 0.810 -1.290 1.00 0.00 37 GLY A N 9
ATOM 4696 C CA . GLY A 1 37 ? 14.697 -0.280 -1.820 1.00 0.00 37 GLY A CA 9
ATOM 4697 C C . GLY A 1 37 ? 16.118 -0.183 -1.276 1.00 0.00 37 GLY A C 9
ATOM 4698 O O . GLY A 1 37 ? 17.064 -0.089 -2.052 1.00 0.00 37 GLY A O 9
ATOM 4702 N N . ASN A 1 38 ? 16.258 -0.164 0.048 1.00 0.00 38 ASN A N 9
ATOM 4703 C CA . ASN A 1 38 ? 17.550 -0.043 0.745 1.00 0.00 38 ASN A CA 9
ATOM 4704 C C . ASN A 1 38 ? 17.811 -1.235 1.690 1.00 0.00 38 ASN A C 9
ATOM 4705 O O . ASN A 1 38 ? 18.432 -2.229 1.305 1.00 0.00 38 ASN A O 9
ATOM 4714 N N . ALA A 1 39 ? 17.318 -1.144 2.933 1.00 0.00 39 ALA A N 9
ATOM 4715 C CA . ALA A 1 39 ? 17.641 -2.101 3.989 1.00 0.00 39 ALA A CA 9
ATOM 4716 C C . ALA A 1 39 ? 16.942 -3.476 3.863 1.00 0.00 39 ALA A C 9
ATOM 4717 O O . ALA A 1 39 ? 17.311 -4.421 4.564 1.00 0.00 39 ALA A O 9
ATOM 4724 N N . GLY A 1 40 ? 15.963 -3.611 2.968 1.00 0.00 40 GLY A N 9
ATOM 4725 C CA . GLY A 1 40 ? 15.220 -4.856 2.750 1.00 0.00 40 GLY A CA 9
ATOM 4726 C C . GLY A 1 40 ? 15.880 -5.758 1.709 1.00 0.00 40 GLY A C 9
ATOM 4727 O O . GLY A 1 40 ? 16.337 -6.853 2.047 1.00 0.00 40 GLY A O 9
ATOM 4731 N N . TRP A 1 41 ? 15.936 -5.306 0.454 1.00 0.00 41 TRP A N 9
ATOM 4732 C CA . TRP A 1 41 ? 16.255 -6.153 -0.705 1.00 0.00 41 TRP A CA 9
ATOM 4733 C C . TRP A 1 41 ? 17.406 -5.644 -1.598 1.00 0.00 41 TRP A C 9
ATOM 4734 O O . TRP A 1 41 ? 17.583 -6.116 -2.731 1.00 0.00 41 TRP A O 9
ATOM 4753 N N . ASN A 1 42 ? 18.211 -4.698 -1.107 1.00 0.00 42 ASN A N 9
ATOM 4754 C CA . ASN A 1 42 ? 19.293 -4.054 -1.873 1.00 0.00 42 ASN A CA 9
ATOM 4755 C C . ASN A 1 42 ? 20.639 -3.990 -1.113 1.00 0.00 42 ASN A C 9
ATOM 4756 O O . ASN A 1 42 ? 21.450 -3.088 -1.341 1.00 0.00 42 ASN A O 9
ATOM 4765 N N . LYS A 1 43 ? 20.896 -4.982 -0.260 1.00 0.00 43 LYS A N 9
ATOM 4766 C CA . LYS A 1 43 ? 22.183 -5.203 0.461 1.00 0.00 43 LYS A CA 9
ATOM 4767 C C . LYS A 1 43 ? 22.766 -6.617 0.289 1.00 0.00 43 LYS A C 9
ATOM 4768 O O . LYS A 1 43 ? 21.988 -7.565 0.027 1.00 0.00 43 LYS A O 9
ATOM 4780 N N . LYS A 1 1 ? -25.085 -4.015 -4.064 1.00 0.00 1 LYS A N 10
ATOM 4781 C CA . LYS A 1 1 ? -24.505 -4.358 -5.396 1.00 0.00 1 LYS A CA 10
ATOM 4782 C C . LYS A 1 1 ? -22.991 -4.119 -5.400 1.00 0.00 1 LYS A C 10
ATOM 4783 O O . LYS A 1 1 ? -22.514 -3.180 -4.766 1.00 0.00 1 LYS A O 10
ATOM 4796 N N . TYR A 1 2 ? -22.251 -4.918 -6.166 1.00 0.00 2 TYR A N 10
ATOM 4797 C CA . TYR A 1 2 ? -20.907 -4.594 -6.655 1.00 0.00 2 TYR A CA 10
ATOM 4798 C C . TYR A 1 2 ? -20.840 -4.888 -8.172 1.00 0.00 2 TYR A C 10
ATOM 4799 O O . TYR A 1 2 ? -21.550 -5.760 -8.682 1.00 0.00 2 TYR A O 10
ATOM 4815 N N . TYR A 1 3 ? -20.003 -4.157 -8.900 1.00 0.00 3 TYR A N 10
ATOM 4816 C CA . TYR A 1 3 ? -19.926 -4.187 -10.364 1.00 0.00 3 TYR A CA 10
ATOM 4817 C C . TYR A 1 3 ? -19.320 -5.485 -10.987 1.00 0.00 3 TYR A C 10
ATOM 4818 O O . TYR A 1 3 ? -19.403 -5.674 -12.203 1.00 0.00 3 TYR A O 10
ATOM 4834 N N . GLY A 1 4 ? -18.719 -6.365 -10.173 1.00 0.00 4 GLY A N 10
ATOM 4835 C CA . GLY A 1 4 ? -18.064 -7.607 -10.565 1.00 0.00 4 GLY A CA 10
ATOM 4836 C C . GLY A 1 4 ? -16.572 -7.670 -10.226 1.00 0.00 4 GLY A C 10
ATOM 4837 O O . GLY A 1 4 ? -16.010 -6.739 -9.647 1.00 0.00 4 GLY A O 10
ATOM 4841 N N . ASN A 1 5 ? -15.939 -8.785 -10.632 1.00 0.00 5 ASN A N 10
ATOM 4842 C CA . ASN A 1 5 ? -14.490 -8.964 -10.587 1.00 0.00 5 ASN A CA 10
ATOM 4843 C C . ASN A 1 5 ? -13.741 -7.877 -11.378 1.00 0.00 5 ASN A C 10
ATOM 4844 O O . ASN A 1 5 ? -14.174 -7.461 -12.453 1.00 0.00 5 ASN A O 10
ATOM 4853 N N . GLY A 1 6 ? -12.615 -7.397 -10.845 1.00 0.00 6 GLY A N 10
ATOM 4854 C CA . GLY A 1 6 ? -11.807 -6.326 -11.447 1.00 0.00 6 GLY A CA 10
ATOM 4855 C C . GLY A 1 6 ? -12.349 -4.900 -11.315 1.00 0.00 6 GLY A C 10
ATOM 4856 O O . GLY A 1 6 ? -11.712 -3.993 -11.848 1.00 0.00 6 GLY A O 10
ATOM 4860 N N . VAL A 1 7 ? -13.477 -4.662 -10.620 1.00 0.00 7 VAL A N 10
ATOM 4861 C CA . VAL A 1 7 ? -14.094 -3.314 -10.482 1.00 0.00 7 VAL A CA 10
ATOM 4862 C C . VAL A 1 7 ? -14.698 -3.016 -9.091 1.00 0.00 7 VAL A C 10
ATOM 4863 O O . VAL A 1 7 ? -14.243 -2.093 -8.419 1.00 0.00 7 VAL A O 10
ATOM 4876 N N . HIS A 1 8 ? -15.691 -3.800 -8.649 1.00 0.00 8 HIS A N 10
ATOM 4877 C CA . HIS A 1 8 ? -16.563 -3.646 -7.453 1.00 0.00 8 HIS A CA 10
ATOM 4878 C C . HIS A 1 8 ? -17.254 -2.289 -7.279 1.00 0.00 8 HIS A C 10
ATOM 4879 O O . HIS A 1 8 ? -18.461 -2.187 -7.486 1.00 0.00 8 HIS A O 10
ATOM 4892 N N . CYS A 1 9 ? -16.540 -1.258 -6.817 1.00 0.00 9 CYS A N 10
ATOM 4893 C CA . CYS A 1 9 ? -17.011 0.105 -6.486 1.00 0.00 9 CYS A CA 10
ATOM 4894 C C . CYS A 1 9 ? -18.025 0.252 -5.316 1.00 0.00 9 CYS A C 10
ATOM 4895 O O . CYS A 1 9 ? -17.821 1.107 -4.447 1.00 0.00 9 CYS A O 10
ATOM 4900 N N . GLY A 1 10 ? -19.080 -0.562 -5.270 1.00 0.00 10 GLY A N 10
ATOM 4901 C CA . GLY A 1 10 ? -20.224 -0.455 -4.348 1.00 0.00 10 GLY A CA 10
ATOM 4902 C C . GLY A 1 10 ? -19.937 -0.659 -2.846 1.00 0.00 10 GLY A C 10
ATOM 4903 O O . GLY A 1 10 ? -20.769 -0.307 -2.001 1.00 0.00 10 GLY A O 10
ATOM 4907 N N . LYS A 1 11 ? -18.768 -1.202 -2.494 1.00 0.00 11 LYS A N 10
ATOM 4908 C CA . LYS A 1 11 ? -18.270 -1.338 -1.117 1.00 0.00 11 LYS A CA 10
ATOM 4909 C C . LYS A 1 11 ? -18.019 0.040 -0.492 1.00 0.00 11 LYS A C 10
ATOM 4910 O O . LYS A 1 11 ? -18.490 0.310 0.612 1.00 0.00 11 LYS A O 10
ATOM 4921 N N . HIS A 1 12 ? -17.259 0.889 -1.210 1.00 0.00 12 HIS A N 10
ATOM 4922 C CA . HIS A 1 12 ? -16.858 2.252 -0.823 1.00 0.00 12 HIS A CA 10
ATOM 4923 C C . HIS A 1 12 ? -16.377 3.079 -2.025 1.00 0.00 12 HIS A C 10
ATOM 4924 O O . HIS A 1 12 ? -16.867 4.179 -2.254 1.00 0.00 12 HIS A O 10
ATOM 4937 N N . SER A 1 13 ? -15.417 2.557 -2.794 1.00 0.00 13 SER A N 10
ATOM 4938 C CA . SER A 1 13 ? -14.874 3.090 -4.053 1.00 0.00 13 SER A CA 10
ATOM 4939 C C . SER A 1 13 ? -14.408 1.933 -4.963 1.00 0.00 13 SER A C 10
ATOM 4940 O O . SER A 1 13 ? -14.378 0.773 -4.550 1.00 0.00 13 S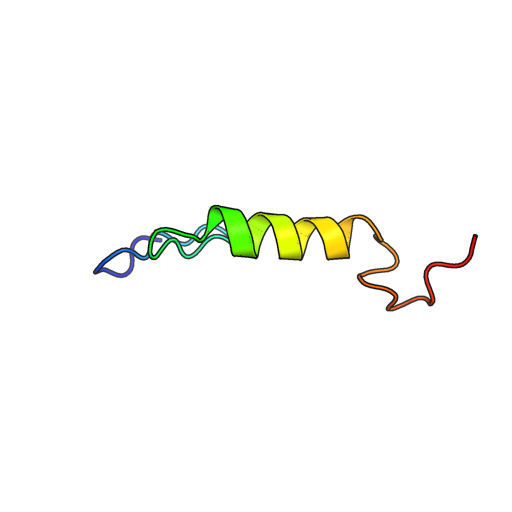ER A O 10
ATOM 4946 N N . CYS A 1 14 ? -14.082 2.241 -6.221 1.00 0.00 14 CYS A N 10
ATOM 4947 C CA . CYS A 1 14 ? -13.692 1.317 -7.292 1.00 0.00 14 CYS A CA 10
ATOM 4948 C C . CYS A 1 14 ? -12.337 0.626 -6.977 1.00 0.00 14 CYS A C 10
ATOM 4949 O O . CYS A 1 14 ? -11.280 0.950 -7.516 1.00 0.00 14 CYS A O 10
ATOM 4954 N N . THR A 1 15 ? -12.381 -0.352 -6.072 1.00 0.00 15 THR A N 10
ATOM 4955 C CA . THR A 1 15 ? -11.226 -1.044 -5.464 1.00 0.00 15 THR A CA 10
ATOM 4956 C C . THR A 1 15 ? -10.563 -2.047 -6.410 1.00 0.00 15 THR A C 10
ATOM 4957 O O . THR A 1 15 ? -9.498 -2.568 -6.084 1.00 0.00 15 THR A O 10
ATOM 4968 N N . VAL A 1 16 ? -11.192 -2.382 -7.549 1.00 0.00 16 VAL A N 10
ATOM 4969 C CA . VAL A 1 16 ? -10.945 -3.522 -8.463 1.00 0.00 16 VAL A CA 10
ATOM 4970 C C . VAL A 1 16 ? -11.061 -4.901 -7.806 1.00 0.00 16 VAL A C 10
ATOM 4971 O O . VAL A 1 16 ? -11.746 -5.762 -8.343 1.00 0.00 16 VAL A O 10
ATOM 4984 N N . ASP A 1 17 ? -10.445 -5.080 -6.635 1.00 0.00 17 ASP A N 10
ATOM 4985 C CA . ASP A 1 17 ? -10.097 -6.258 -5.819 1.00 0.00 17 ASP A CA 10
ATOM 4986 C C . ASP A 1 17 ? -8.589 -6.259 -5.468 1.00 0.00 17 ASP A C 10
ATOM 4987 O O . ASP A 1 17 ? -8.140 -7.130 -4.712 1.00 0.00 17 ASP A O 10
ATOM 4994 N N . TRP A 1 18 ? -7.815 -5.290 -5.976 1.00 0.00 18 TRP A N 10
ATOM 4995 C CA . TRP A 1 18 ? -6.353 -5.289 -5.894 1.00 0.00 18 TRP A CA 10
ATOM 4996 C C . TRP A 1 18 ? -5.766 -4.471 -4.728 1.00 0.00 18 TRP A C 10
ATOM 4997 O O . TRP A 1 18 ? -4.565 -4.190 -4.687 1.00 0.00 18 TRP A O 10
ATOM 5016 N N . GLY A 1 19 ? -6.598 -4.049 -3.773 1.00 0.00 19 GLY A N 10
ATOM 5017 C CA . GLY A 1 19 ? -6.163 -3.246 -2.618 1.00 0.00 19 GLY A CA 10
ATOM 5018 C C . GLY A 1 19 ? -5.160 -3.988 -1.718 1.00 0.00 19 GLY A C 10
ATOM 5019 O O . GLY A 1 19 ? -4.390 -3.369 -0.991 1.00 0.00 19 GLY A O 10
ATOM 5023 N N . THR A 1 20 ? -5.097 -5.324 -1.842 1.00 0.00 20 THR A N 10
ATOM 5024 C CA . THR A 1 20 ? -4.011 -6.175 -1.328 1.00 0.00 20 THR A CA 10
ATOM 5025 C C . THR A 1 20 ? -2.683 -6.050 -2.109 1.00 0.00 20 THR A C 10
ATOM 5026 O O . THR A 1 20 ? -1.622 -6.119 -1.498 1.00 0.00 20 THR A O 10
ATOM 5037 N N . ALA A 1 21 ? -2.717 -5.835 -3.427 1.00 0.00 21 ALA A N 10
ATOM 5038 C CA . ALA A 1 21 ? -1.571 -5.605 -4.310 1.00 0.00 21 ALA A CA 10
ATOM 5039 C C . ALA A 1 21 ? -0.840 -4.302 -3.934 1.00 0.00 21 ALA A C 10
ATOM 5040 O O . ALA A 1 21 ? 0.273 -4.334 -3.400 1.00 0.00 21 ALA A O 10
ATOM 5047 N N . ILE A 1 22 ? -1.492 -3.158 -4.150 1.00 0.00 22 ILE A N 10
ATOM 5048 C CA . ILE A 1 22 ? -1.011 -1.823 -3.729 1.00 0.00 22 ILE A CA 10
ATOM 5049 C C . ILE A 1 22 ? -0.729 -1.721 -2.227 1.00 0.00 22 ILE A C 10
ATOM 5050 O O . ILE A 1 22 ? 0.291 -1.172 -1.828 1.00 0.00 22 ILE A O 10
ATOM 5064 N N . GLY A 1 23 ? -1.608 -2.331 -1.434 1.00 0.00 23 GLY A N 10
ATOM 5065 C CA . GLY A 1 23 ? -1.415 -2.574 0.004 1.00 0.00 23 GLY A CA 10
ATOM 5066 C C . GLY A 1 23 ? -0.028 -3.147 0.348 1.00 0.00 23 GLY A C 10
ATOM 5067 O O . GLY A 1 23 ? 0.738 -2.510 1.062 1.00 0.00 23 GLY A O 10
ATOM 5071 N N . ASN A 1 24 ? 0.289 -4.360 -0.139 1.00 0.00 24 ASN A N 10
ATOM 5072 C CA . ASN A 1 24 ? 1.572 -5.040 0.115 1.00 0.00 24 ASN A CA 10
ATOM 5073 C C . ASN A 1 24 ? 2.787 -4.296 -0.495 1.00 0.00 24 ASN A C 10
ATOM 5074 O O . ASN A 1 24 ? 3.840 -4.252 0.141 1.00 0.00 24 ASN A O 10
ATOM 5083 N N . ILE A 1 25 ? 2.657 -3.675 -1.669 1.00 0.00 25 ILE A N 10
ATOM 5084 C CA . ILE A 1 25 ? 3.696 -2.819 -2.285 1.00 0.00 25 ILE A CA 10
ATOM 5085 C C . ILE A 1 25 ? 4.038 -1.639 -1.363 1.00 0.00 25 ILE A C 10
ATOM 5086 O O . ILE A 1 25 ? 5.210 -1.444 -1.044 1.00 0.00 25 ILE A O 10
ATOM 5100 N N . GLY A 1 26 ? 3.026 -0.905 -0.875 1.00 0.00 26 GLY A N 10
ATOM 5101 C CA . GLY A 1 26 ? 3.146 0.152 0.128 1.00 0.00 26 GLY A CA 10
ATOM 5102 C C . GLY A 1 26 ? 3.901 -0.275 1.382 1.00 0.00 26 GLY A C 10
ATOM 5103 O O . GLY A 1 26 ? 4.884 0.375 1.775 1.00 0.00 26 GLY A O 10
ATOM 5107 N N . ASN A 1 27 ? 3.528 -1.402 1.974 1.00 0.00 27 ASN A N 10
ATOM 5108 C CA . ASN A 1 27 ? 4.223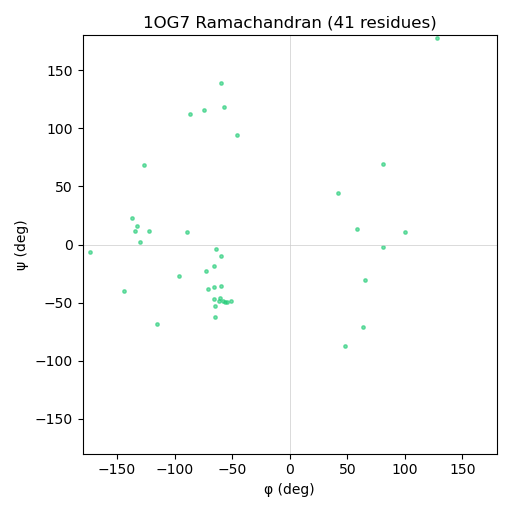 -2.094 3.069 1.00 0.00 27 ASN A CA 10
ATOM 5109 C C . ASN A 1 27 ? 5.709 -2.351 2.769 1.00 0.00 27 ASN A C 10
ATOM 5110 O O . ASN A 1 27 ? 6.616 -1.950 3.515 1.00 0.00 27 ASN A O 10
ATOM 5119 N N . ASN A 1 28 ? 5.966 -3.059 1.668 1.00 0.00 28 ASN A N 10
ATOM 5120 C CA . ASN A 1 28 ? 7.253 -3.605 1.293 1.00 0.00 28 ASN A CA 10
ATOM 5121 C C . ASN A 1 28 ? 8.219 -2.443 1.038 1.00 0.00 28 ASN A C 10
ATOM 5122 O O . ASN A 1 28 ? 9.330 -2.474 1.539 1.00 0.00 28 ASN A O 10
ATOM 5131 N N . ALA A 1 29 ? 7.757 -1.388 0.380 1.00 0.00 29 ALA A N 10
ATOM 5132 C CA . ALA A 1 29 ? 8.527 -0.171 0.237 1.00 0.00 29 ALA A CA 10
ATOM 5133 C C . ALA A 1 29 ? 8.749 0.605 1.539 1.00 0.00 29 ALA A C 10
ATOM 5134 O O . ALA A 1 29 ? 9.883 0.994 1.836 1.00 0.00 29 ALA A O 10
ATOM 5141 N N . ALA A 1 30 ? 7.708 0.798 2.358 1.00 0.00 30 ALA A N 10
ATOM 5142 C CA . ALA A 1 30 ? 7.815 1.515 3.634 1.00 0.00 30 ALA A CA 10
ATOM 5143 C C . ALA A 1 30 ? 8.825 0.867 4.610 1.00 0.00 30 ALA A C 10
ATOM 5144 O O . ALA A 1 30 ? 9.218 1.528 5.570 1.00 0.00 30 ALA A O 10
ATOM 5151 N N . ALA A 1 31 ? 9.337 -0.336 4.301 1.00 0.00 31 ALA A N 10
ATOM 5152 C CA . ALA A 1 31 ? 10.698 -0.713 4.702 1.00 0.00 31 ALA A CA 10
ATOM 5153 C C . ALA A 1 31 ? 11.763 -0.866 3.611 1.00 0.00 31 ALA A C 10
ATOM 5154 O O . ALA A 1 31 ? 12.720 -0.094 3.572 1.00 0.00 31 ALA A O 10
ATOM 5161 N N . ASN A 1 32 ? 11.690 -1.899 2.787 1.00 0.00 32 ASN A N 10
ATOM 5162 C CA . ASN A 1 32 ? 12.786 -2.456 1.985 1.00 0.00 32 ASN A CA 10
ATOM 5163 C C . ASN A 1 32 ? 13.304 -1.532 0.885 1.00 0.00 32 ASN A C 10
ATOM 5164 O O . ASN A 1 32 ? 14.307 -1.847 0.237 1.00 0.00 32 ASN A O 10
ATOM 5173 N N . TRP A 1 33 ? 12.621 -0.418 0.629 1.00 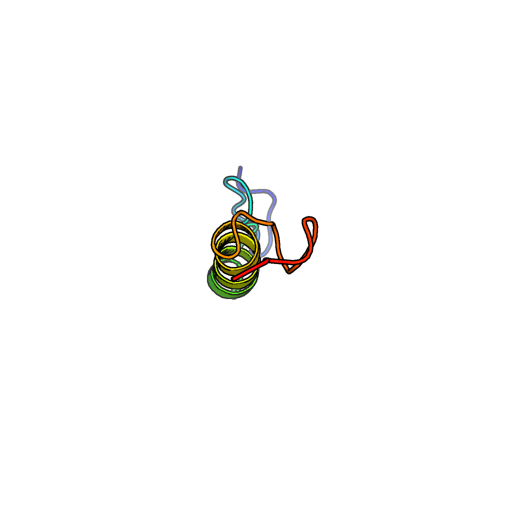0.00 33 TRP A N 10
ATOM 5174 C CA . TRP A 1 33 ? 13.023 0.507 -0.412 1.00 0.00 33 TRP A CA 10
ATOM 5175 C C . TRP A 1 33 ? 14.177 1.401 0.042 1.00 0.00 33 TRP A C 10
ATOM 5176 O O . TRP A 1 33 ? 14.960 1.862 -0.780 1.00 0.00 33 TRP A O 10
ATOM 5195 N N . ALA A 1 34 ? 14.220 1.701 1.352 1.00 0.00 34 ALA A N 10
ATOM 5196 C CA . ALA A 1 34 ? 14.990 2.798 1.951 1.00 0.00 34 ALA A CA 10
ATOM 5197 C C . ALA A 1 34 ? 15.573 2.488 3.335 1.00 0.00 34 ALA A C 10
ATOM 5198 O O . ALA A 1 34 ? 16.581 3.100 3.705 1.00 0.00 34 ALA A O 10
ATOM 5205 N N . THR A 1 35 ? 15.008 1.537 4.110 1.00 0.00 35 THR A N 10
ATOM 5206 C CA . THR A 1 35 ? 15.461 1.233 5.486 1.00 0.00 35 THR A CA 10
ATOM 5207 C C . THR A 1 35 ? 15.625 -0.263 5.789 1.00 0.00 35 THR A C 10
ATOM 5208 O O . THR A 1 35 ? 16.617 -0.647 6.425 1.00 0.00 35 THR A O 10
ATOM 5219 N N . GLY A 1 36 ? 14.745 -1.119 5.260 1.00 0.00 36 GLY A N 10
ATOM 5220 C CA . GLY A 1 36 ? 14.969 -2.577 5.156 1.00 0.00 36 GLY A CA 10
ATOM 5221 C C . GLY A 1 36 ? 15.922 -2.932 4.010 1.00 0.00 36 GLY A C 10
ATOM 5222 O O . GLY A 1 36 ? 16.250 -4.100 3.782 1.00 0.00 36 GLY A O 10
ATOM 5226 N N . GLY A 1 37 ? 16.332 -1.907 3.261 1.00 0.00 37 GLY A N 10
ATOM 5227 C CA . GLY A 1 37 ? 17.133 -1.944 2.041 1.00 0.00 37 GLY A CA 10
ATOM 5228 C C . GLY A 1 37 ? 17.637 -0.563 1.633 1.00 0.00 37 GLY A C 10
ATOM 5229 O O . GLY A 1 37 ? 17.365 -0.113 0.526 1.00 0.00 37 GLY A O 10
ATOM 5233 N N . ASN A 1 38 ? 18.386 0.105 2.519 1.00 0.00 38 ASN A N 10
ATOM 5234 C CA . ASN A 1 38 ? 18.971 1.433 2.270 1.00 0.00 38 ASN A CA 10
ATOM 5235 C C . ASN A 1 38 ? 19.963 1.454 1.094 1.00 0.00 38 ASN A C 10
ATOM 5236 O O . ASN A 1 38 ? 20.173 2.488 0.442 1.00 0.00 38 ASN A O 10
ATOM 5245 N N . ALA A 1 39 ? 20.520 0.285 0.749 1.00 0.00 39 ALA A N 10
ATOM 5246 C CA . ALA A 1 39 ? 21.318 0.051 -0.465 1.00 0.00 39 ALA A CA 10
ATOM 5247 C C . ALA A 1 39 ? 20.481 0.079 -1.776 1.00 0.00 39 ALA A C 10
ATOM 5248 O O . ALA A 1 39 ? 21.056 0.218 -2.862 1.00 0.00 39 ALA A O 10
ATOM 5255 N N . GLY A 1 40 ? 19.144 -0.010 -1.694 1.00 0.00 40 GLY A N 10
ATOM 5256 C CA . GLY A 1 40 ? 18.173 0.081 -2.799 1.00 0.00 40 GLY A CA 10
ATOM 5257 C C . GLY A 1 40 ? 17.087 -1.021 -2.815 1.00 0.00 40 GLY A C 10
ATOM 5258 O O . GLY A 1 40 ? 16.017 -0.835 -3.389 1.00 0.00 40 GLY A O 10
ATOM 5262 N N . TRP A 1 41 ? 17.363 -2.157 -2.170 1.00 0.00 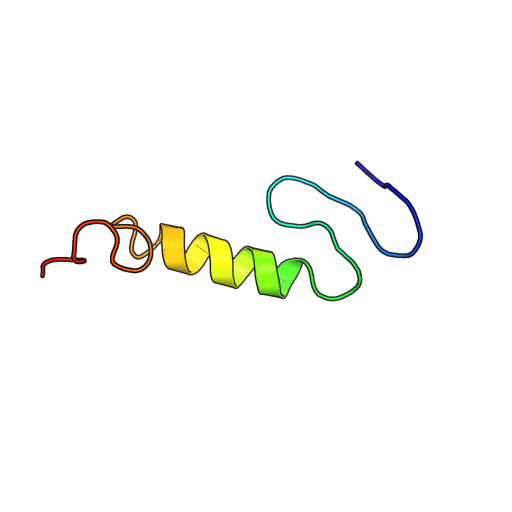41 TRP A N 10
ATOM 5263 C CA . TRP A 1 41 ? 16.478 -3.333 -2.077 1.00 0.00 41 TRP A CA 10
ATOM 5264 C C . TRP A 1 41 ? 16.736 -4.103 -0.771 1.00 0.00 41 TRP A C 10
ATOM 5265 O O . TRP A 1 41 ? 17.768 -3.881 -0.133 1.00 0.00 41 TRP A O 10
ATOM 5284 N N . ASN A 1 42 ? 15.832 -5.024 -0.392 1.00 0.00 42 ASN A N 10
ATOM 5285 C CA . ASN A 1 42 ? 15.907 -5.828 0.837 1.00 0.00 42 ASN A CA 10
ATOM 5286 C C . ASN A 1 42 ? 17.314 -6.442 1.107 1.00 0.00 42 ASN A C 10
ATOM 5287 O O . ASN A 1 42 ? 17.868 -7.127 0.238 1.00 0.00 42 ASN A O 10
ATOM 5296 N N . LYS A 1 43 ? 17.866 -6.194 2.302 1.00 0.00 43 LYS A N 10
ATOM 5297 C CA . LYS A 1 43 ? 19.199 -6.634 2.769 1.00 0.00 43 LYS A CA 10
ATOM 5298 C C . LYS A 1 43 ? 19.144 -7.247 4.172 1.00 0.00 43 LYS A C 10
ATOM 5299 O O . LYS A 1 43 ? 19.656 -8.370 4.388 1.00 0.00 43 LYS A O 10
#

Sequence (43 aa):
KYYGNGVHCGKHSCTVDWGTAIGNIGNNAAANWATGGNAGWNKKYYGNGVHCGKHSCTVDWGTAIGNIGNNAAANWATGGNAGWNKKYYGNGVHCGKHSCTVDWGTAIGNIGNNAAANWATGGNAGWNKKYYGNGVHCGKHSCTVDWGTAIGNIGNNAAANWATGGNAGWNKKYYGNGVHCGKHSCTVDWGTAIGNIGNNAAANWATGGNAGWNKKYYGNGVHCGKHSCTVDWGTAIGNIGNNAAANWATGGNAGWNKKYYGNGVHCGKHSCTVDWGTAIGNIGNNAAANWATGGNAGWNKKYYGNGVHCGKHSCTVDWGTAIGNIGNNAAANWATGGNAGWNKKYYGNGVHCGKHSCTVDWGTAIGNIGNNAAANWATGGNAGWNKKYYGNGVHCGKHSCTVDWGTAIGNIGNNAAANWATGGNAGWNK